Protein AF-0000000068149409 (afdb_homodimer)

Solvent-accessible surface area (backbone atoms only — not comparable to full-atom values): 29818 Å² total; per-residue (Å²): 82,78,68,27,85,55,36,64,63,43,60,71,46,41,83,79,43,53,76,70,39,38,43,47,47,48,40,44,41,72,33,15,47,52,42,30,71,47,55,68,60,58,48,19,58,74,47,70,47,57,53,65,48,49,34,51,44,24,42,73,74,72,35,97,30,41,66,61,55,26,50,49,20,30,48,42,32,48,43,63,63,22,48,57,25,50,29,34,53,55,32,23,53,49,35,69,73,64,29,64,61,49,52,46,29,51,40,29,42,50,49,13,50,51,24,34,55,48,41,37,68,74,47,34,52,35,48,50,52,44,26,53,54,58,58,70,28,68,33,35,37,27,30,28,58,78,89,24,26,44,30,26,47,52,27,40,52,50,33,54,44,41,31,95,37,50,44,78,42,69,43,74,94,83,45,18,64,58,67,61,76,74,53,35,66,58,23,31,35,41,35,33,50,43,86,82,38,47,33,67,58,52,52,53,52,50,50,36,44,76,59,51,18,46,31,37,29,43,29,57,39,86,79,35,78,59,45,76,67,32,80,36,59,39,74,32,69,36,84,48,80,48,48,54,66,43,50,42,40,48,34,42,49,24,53,43,39,33,46,53,34,53,37,66,43,56,67,63,22,37,51,31,17,42,51,45,47,50,50,38,57,75,64,54,42,44,60,68,78,75,67,79,69,76,72,127,82,78,69,28,85,55,36,65,64,43,60,71,46,40,84,80,44,54,74,72,39,40,43,46,47,48,40,44,42,71,34,16,46,51,42,31,70,46,54,67,61,57,47,17,58,74,46,71,48,57,54,66,49,48,33,50,44,23,41,74,74,72,34,97,32,43,65,59,53,27,50,49,22,31,48,42,33,49,44,63,61,21,48,59,25,49,29,35,52,54,33,22,54,48,36,70,71,63,28,64,60,50,52,45,30,52,40,30,42,50,50,12,50,52,25,34,55,49,41,37,67,73,47,33,52,34,47,50,52,44,28,53,54,59,58,70,28,70,33,35,37,25,29,26,59,78,87,24,25,44,30,25,46,52,26,40,52,51,34,55,46,40,33,94,36,50,45,76,43,70,42,74,93,83,45,17,62,57,66,59,76,74,55,36,67,58,22,29,35,41,37,34,48,44,86,80,38,47,34,68,56,52,54,52,50,49,51,36,43,75,60,49,18,46,32,37,28,42,26,58,39,85,79,34,78,59,46,75,67,31,79,36,58,38,73,32,69,34,84,48,81,48,47,54,67,43,50,42,41,47,34,41,49,23,54,43,39,34,45,54,35,53,35,66,45,56,67,63,22,37,51,32,17,42,51,44,48,49,48,39,58,76,63,53,42,43,60,69,78,75,66,79,69,74,72,127

Sequence (592 aa):
MDKGPLSDAIITAFDGLSSQLRTAARYIVDHPRDVALLSMREQARQAGVQPATMTRLAKQLGFDGYDAIRERYAEALREGDAGFAGKAGEQARSQKLRGDHALAADMLRTIGTQISRLAEPAALDRIVAAATRLARARRVYCLGLRSSHAVAWQFHYILSLVGEKSVMLDGIGGTGADAVGRATSADVLLVASVLPYTRATIEIAEYARDNGVPVVAVTDSEVAPLAQIAEAIIVVPTESPSFLHAMAPAFAVAEVLGALIAGRGGEATLAALERFDGQLAALNTHLQSRNSKRAPMDKGPLSDAIITAFDGLSSQLRTAARYIVDHPRDVALLSMREQARQAGVQPATMTRLAKQLGFDGYDAIRERYAEALREGDAGFAGKAGEQARSQKLRGDHALAADMLRTIGTQISRLAEPAALDRIVAAATRLARARRVYCLGLRSSHAVAWQFHYILSLVGEKSVMLDGIGGTGADAVGRATSADVLLVASVLPYTRATIEIAEYARDNGVPVVAVTDSEVAPLAQIAEAIIVVPTESPSFLHAMAPAFAVAEVLGALIAGRGGEATLAALERFDGQLAALNTHLQSRNSKRAP

Foldseek 3Di:
DQAFPCLVLLVVCLVVDDPQLNLLSCLCGGCLVCLQPPDLCVSCVVSVHHSVSLQVNCVVSPHNGSVVSNPRSVVVCCLLVVPLPRQQVVLVVVCVVVHPVVQVVQQVVVLVVQLVCCPDPVNVVLLLVLLVVQLQAQAEEFEDDDVCQLLSVLLQVLVVLQDDHYHYQDDPPPCSLVVLVVDALSYAYEAEAEPVGDPVRLVSLVVSLVRNHAYEYEYADCPPSSVVRHPGYRHGHFDGSHSGTRCVSSNVSSVVSSVSSLVVPPPSSVVSNVVSVVVCVVVVVDDDPPPPPDPD/DQAFPCLVLLVVCLVVDDPQLNLLSCLCGGCLVCLQPPDLCVSCVVSVHHSVSLQVNCVVSPHNGSVVSNPRSVVVCCLLVVPLPRQQVVLVVVCVVPHPVVQVVQQVVVLVVQLVCCPDPVNVVLLVVLLVVQLQAQAEEFEDDDVCQLLSVLLQVLVVLQDDHYHYQDDPPPCSLVVLVVDALSYAYEAEAEPVGDPVRLVSLVVSLVRNHAYEYEYADCPPSSVVRHPGYRHGHFDGSHSGTRCVSSNVSSVVSSVSSLVVPPPSSVVSNVVSVVVCVVVVVDDDPPPPPDPD

pLDDT: mean 87.31, std 12.85, range [29.91, 98.75]

Nearest PDB structures (foldseek):
  3sho-assembly1_B  TM=8.940E-01  e=4.662E-11  Sphaerobacter thermophilus DSM 20745
  4ivn-assembly1_A  TM=5.707E-01  e=9.730E-14  Vibrio vulnificus YJ016
  7en7-assembly1_A  TM=8.137E-01  e=3.057E-08  Escherichia coli K-12
  7en6-assembly1_D  TM=7.842E-01  e=4.398E-06  Escherichia coli
  2a3n-assembly1_A-2  TM=6.779E-01  e=4.877E-05  Salmonella enterica subsp. enterica serovar Typhimurium str. LT2

InterPro domains:
  IPR000281 Helix-turn-helix protein RpiR [PF01418] (16-76)
  IPR000281 Helix-turn-helix protein RpiR [PS51071] (4-80)
  IPR001347 SIS domain [PF01380] (134-254)
  IPR001347 SIS domain [PS51464] (130-267)
  IPR009057 Homedomain-like superfamily [SSF46689] (7-79)
  IPR035472 RpiR-like, SIS domain [cd05013] (140-257)
  IPR036388 Winged helix-like DNA-binding domain superfamily [G3DSA:1.10.10.10] (6-78)
  IPR046348 SIS domain superfamily [SSF53697] (102-262)
  IPR047640 HTH-type transcriptional regulator RpiR-like [PTHR30514] (8-282)

Organism: Rhizobium meliloti (strain 1021) (NCBI:txid266834)

Radius of gyration: 26.06 Å; Cα contacts (8 Å, |Δi|>4): 1044; chains: 2; bounding box: 51×91×65 Å

Structure (mmCIF, N/CA/C/O backbone):
data_AF-0000000068149409-model_v1
#
loop_
_entity.id
_entity.type
_entity.pdbx_description
1 polymer 'Transcriptional regulator protein'
#
loop_
_atom_site.group_PDB
_atom_site.id
_atom_site.type_symbol
_atom_site.label_atom_id
_atom_site.label_alt_id
_atom_site.label_comp_id
_atom_site.label_asym_id
_atom_site.label_entity_id
_atom_site.label_seq_id
_atom_site.pdbx_PDB_ins_code
_atom_site.Cartn_x
_atom_site.Cartn_y
_atom_site.Cartn_z
_atom_site.occupancy
_atom_site.B_iso_or_equiv
_atom_site.auth_seq_id
_atom_site.auth_comp_id
_atom_site.auth_asym_id
_atom_site.auth_atom_id
_atom_site.pdbx_PDB_model_num
ATOM 1 N N . MET A 1 1 ? -1.267 -25.562 -9.094 1 46.47 1 MET A N 1
ATOM 2 C CA . MET A 1 1 ? -0.83 -25.297 -7.723 1 46.47 1 MET A CA 1
ATOM 3 C C . MET A 1 1 ? 0.681 -25.469 -7.594 1 46.47 1 MET A C 1
ATOM 5 O O . MET A 1 1 ? 1.215 -26.547 -7.836 1 46.47 1 MET A O 1
ATOM 9 N N . ASP A 1 2 ? 1.452 -24.438 -7.57 1 53.53 2 ASP A N 1
ATOM 10 C CA . ASP A 1 2 ? 2.906 -24.562 -7.613 1 53.53 2 ASP A CA 1
ATOM 11 C C . ASP A 1 2 ? 3.473 -24.859 -6.227 1 53.53 2 ASP A C 1
ATOM 13 O O . ASP A 1 2 ? 4.461 -25.578 -6.094 1 53.53 2 ASP A O 1
ATOM 17 N N . LYS A 1 3 ? 2.992 -24.281 -5.152 1 59.66 3 LYS A N 1
ATOM 18 C CA . LYS A 1 3 ? 3.41 -24.609 -3.795 1 59.66 3 LYS A CA 1
ATOM 19 C C . LYS A 1 3 ? 2.234 -25.125 -2.969 1 59.66 3 LYS A C 1
ATOM 21 O O . LYS A 1 3 ? 1.185 -24.484 -2.906 1 59.66 3 LYS A O 1
ATOM 26 N N . GLY A 1 4 ? 2.492 -26.281 -2.539 1 67.31 4 GLY A N 1
ATOM 27 C CA . GLY A 1 4 ? 1.445 -26.906 -1.753 1 67.31 4 GLY A CA 1
ATOM 28 C C . GLY A 1 4 ? 1.237 -26.25 -0.4 1 67.31 4 GLY A C 1
ATOM 29 O O . GLY A 1 4 ? 2.121 -25.562 0.1 1 67.31 4 GLY A O 1
ATOM 30 N N . PRO A 1 5 ? 0.101 -26.312 0.147 1 73.5 5 PRO A N 1
ATOM 31 C CA . PRO A 1 5 ? -0.272 -25.703 1.426 1 73.5 5 PRO A CA 1
ATOM 32 C C . PRO A 1 5 ? 0.667 -26.094 2.562 1 73.5 5 PRO A C 1
ATOM 34 O O . PRO A 1 5 ? 0.776 -25.375 3.557 1 73.5 5 PRO A O 1
ATOM 37 N N . LEU A 1 6 ? 1.421 -27.203 2.436 1 80.31 6 LEU A N 1
ATOM 38 C CA . LEU A 1 6 ? 2.238 -27.688 3.543 1 80.31 6 LEU A CA 1
ATOM 39 C C . LEU A 1 6 ? 3.723 -27.516 3.242 1 80.31 6 LEU A C 1
ATOM 41 O O . LEU A 1 6 ? 4.574 -28.016 3.973 1 80.31 6 LEU A O 1
ATOM 45 N N . SER A 1 7 ? 4.012 -26.766 2.211 1 77.5 7 SER A N 1
ATOM 46 C CA . SER A 1 7 ? 5.395 -26.641 1.768 1 77.5 7 SER A CA 1
ATOM 47 C C . SER A 1 7 ? 6.281 -26.062 2.861 1 77.5 7 SER A C 1
ATOM 49 O O . SER A 1 7 ? 7.348 -26.609 3.162 1 77.5 7 SER A O 1
ATOM 51 N N . ASP A 1 8 ? 5.875 -25.078 3.57 1 68.44 8 ASP A N 1
ATOM 52 C CA . ASP A 1 8 ? 6.684 -24.422 4.594 1 68.44 8 ASP A CA 1
ATOM 53 C C . ASP A 1 8 ? 6.852 -25.328 5.82 1 68.44 8 ASP A C 1
ATOM 55 O O . ASP A 1 8 ? 7.945 -25.406 6.383 1 68.44 8 ASP A O 1
ATOM 59 N N . ALA A 1 9 ? 5.801 -25.906 6.176 1 79.06 9 ALA A N 1
ATOM 60 C CA . ALA A 1 9 ? 5.863 -26.828 7.309 1 79.06 9 ALA A CA 1
ATOM 61 C C . ALA A 1 9 ? 6.828 -27.984 7.027 1 79.06 9 ALA A C 1
ATOM 63 O O . ALA A 1 9 ? 7.59 -28.391 7.91 1 79.06 9 ALA A O 1
ATOM 64 N N . ILE A 1 10 ? 6.859 -28.359 5.816 1 84.5 10 ILE A N 1
ATOM 65 C CA . ILE A 1 10 ? 7.707 -29.484 5.41 1 84.5 10 ILE A CA 1
ATOM 66 C C . ILE A 1 10 ? 9.164 -29.031 5.379 1 84.5 10 ILE A C 1
ATOM 68 O O . ILE A 1 10 ? 10.047 -29.75 5.855 1 84.5 10 ILE A O 1
ATOM 72 N N . ILE A 1 11 ? 9.422 -27.875 4.961 1 73.38 11 ILE A N 1
ATOM 73 C CA . ILE A 1 11 ? 10.781 -27.359 4.867 1 73.38 11 ILE A CA 1
ATOM 74 C C . ILE A 1 11 ? 11.359 -27.156 6.27 1 73.38 11 ILE A C 1
ATOM 76 O O . ILE A 1 11 ? 12.508 -27.5 6.527 1 73.38 11 ILE A O 1
ATOM 80 N N . THR A 1 12 ? 10.531 -26.672 7.117 1 75.06 12 THR A N 1
ATOM 81 C CA . THR A 1 12 ? 10.93 -26.453 8.5 1 75.06 12 THR A CA 1
ATOM 82 C C . THR A 1 12 ? 11.25 -27.781 9.188 1 75.06 12 THR A C 1
ATOM 84 O O . THR A 1 12 ? 12.211 -27.875 9.961 1 75.06 12 THR A O 1
ATOM 87 N N . ALA A 1 13 ? 10.516 -28.75 8.875 1 80.12 13 ALA A N 1
ATOM 88 C CA . ALA A 1 13 ? 10.656 -30.047 9.531 1 80.12 13 ALA A CA 1
ATOM 89 C C . ALA A 1 13 ? 11.68 -30.922 8.82 1 80.12 13 ALA A C 1
ATOM 91 O O . ALA A 1 13 ? 12.055 -31.984 9.32 1 80.12 13 ALA A O 1
ATOM 92 N N . PHE A 1 14 ? 12.195 -30.391 7.703 1 82.38 14 PHE A N 1
ATOM 93 C CA . PHE A 1 14 ? 12.875 -31.234 6.719 1 82.38 14 PHE A CA 1
ATOM 94 C C . PHE A 1 14 ? 14.133 -31.859 7.316 1 82.38 14 PHE A C 1
ATOM 96 O O . PHE A 1 14 ? 14.367 -33.062 7.156 1 82.38 14 PHE A O 1
ATOM 103 N N . ASP A 1 15 ? 14.867 -31.078 8.109 1 79.12 15 ASP A N 1
ATOM 104 C CA . ASP A 1 15 ? 16.156 -31.531 8.625 1 79.12 15 ASP A CA 1
ATOM 105 C C . ASP A 1 15 ? 15.969 -32.594 9.711 1 79.12 15 ASP A C 1
ATOM 107 O O . ASP A 1 15 ? 16.875 -33.375 9.969 1 79.12 15 ASP A O 1
ATOM 111 N N . GLY A 1 16 ? 14.852 -32.625 10.383 1 84.06 16 GLY A N 1
ATOM 112 C CA . GLY A 1 16 ? 14.578 -33.594 11.43 1 84.06 16 GLY A CA 1
ATOM 113 C C . GLY A 1 16 ? 13.992 -34.906 10.898 1 84.06 16 GLY A C 1
ATOM 114 O O . GLY A 1 16 ? 13.789 -35.844 11.656 1 84.06 16 GLY A O 1
ATOM 115 N N . LEU A 1 17 ? 13.836 -35 9.633 1 87.19 17 LEU A N 1
ATOM 116 C CA . LEU A 1 17 ? 13.188 -36.156 9.023 1 87.19 17 LEU A CA 1
ATOM 117 C C . LEU A 1 17 ? 14.219 -37.219 8.664 1 87.19 17 LEU A C 1
ATOM 119 O O . LEU A 1 17 ? 15.375 -36.906 8.367 1 87.19 17 LEU A O 1
ATOM 123 N N . SER A 1 18 ? 13.836 -38.531 8.836 1 91.19 18 SER A N 1
ATOM 124 C CA . SER A 1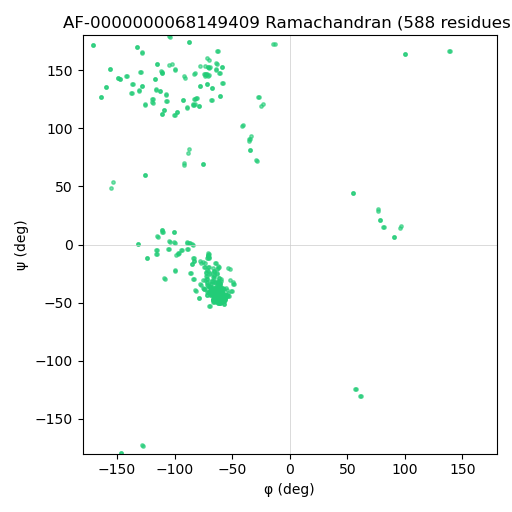 18 ? 14.656 -39.625 8.336 1 91.19 18 SER A CA 1
ATOM 125 C C . SER A 1 18 ? 14.789 -39.562 6.816 1 91.19 18 SER A C 1
ATOM 127 O O . SER A 1 18 ? 14.055 -38.844 6.148 1 91.19 18 SER A O 1
ATOM 129 N N . SER A 1 19 ? 15.75 -40.344 6.27 1 90.69 19 SER A N 1
ATOM 130 C CA . SER A 1 19 ? 16.047 -40.312 4.84 1 90.69 19 SER A CA 1
ATOM 131 C C . SER A 1 19 ? 14.789 -40.625 4.02 1 90.69 19 SER A C 1
ATOM 133 O O . SER A 1 19 ? 14.508 -39.969 3.027 1 90.69 19 SER A O 1
ATOM 135 N N . GLN A 1 20 ? 14.062 -41.625 4.461 1 91.5 20 GLN A N 1
ATOM 136 C CA . GLN A 1 20 ? 12.859 -42.031 3.748 1 91.5 20 GLN A CA 1
ATOM 137 C C . GLN A 1 20 ? 11.781 -40.969 3.818 1 91.5 20 GLN A C 1
ATOM 139 O O . GLN A 1 20 ? 11.086 -40.688 2.832 1 91.5 20 GLN A O 1
ATOM 144 N N . LEU A 1 21 ? 11.672 -40.312 4.953 1 93.94 21 LEU A N 1
ATOM 145 C CA . LEU A 1 21 ? 10.68 -39.25 5.129 1 93.94 21 LEU A CA 1
ATOM 146 C C . LEU A 1 21 ? 11.062 -38 4.34 1 93.94 21 LEU A C 1
ATOM 148 O O . LEU A 1 21 ? 10.195 -37.312 3.826 1 93.94 21 LEU A O 1
ATOM 152 N N . ARG A 1 22 ? 12.32 -37.719 4.188 1 89.94 22 ARG A N 1
ATOM 153 C CA . ARG A 1 22 ? 12.789 -36.625 3.367 1 89.94 22 ARG A CA 1
ATOM 154 C C . ARG A 1 22 ? 12.398 -36.812 1.905 1 89.94 22 ARG A C 1
ATOM 156 O O . ARG A 1 22 ? 12 -35.875 1.229 1 89.94 22 ARG A O 1
ATOM 163 N N . THR A 1 23 ? 12.555 -38.062 1.466 1 91.38 23 THR A N 1
ATOM 164 C CA . THR A 1 23 ? 12.18 -38.375 0.094 1 91.38 23 THR A CA 1
ATOM 165 C C . THR A 1 23 ? 10.695 -38.125 -0.131 1 91.38 23 THR A C 1
ATOM 167 O O . THR A 1 23 ? 10.312 -37.5 -1.125 1 91.38 23 THR A O 1
ATOM 170 N N . ALA A 1 24 ? 9.859 -38.5 0.775 1 93.31 24 ALA A N 1
ATOM 171 C CA . ALA A 1 24 ? 8.422 -38.281 0.717 1 93.31 24 ALA A CA 1
ATOM 172 C C . ALA A 1 24 ? 8.109 -36.781 0.782 1 93.31 24 ALA A C 1
ATOM 174 O O . ALA A 1 24 ? 7.281 -36.281 0.019 1 93.31 24 ALA A O 1
ATOM 175 N N . ALA A 1 25 ? 8.727 -36.062 1.657 1 90.5 25 ALA A N 1
ATOM 176 C CA . ALA A 1 25 ? 8.547 -34.625 1.838 1 90.5 25 ALA A CA 1
ATOM 177 C C . ALA A 1 25 ? 8.898 -33.875 0.564 1 90.5 25 ALA A C 1
ATOM 179 O O . ALA A 1 25 ? 8.172 -32.969 0.158 1 90.5 25 ALA A O 1
ATOM 180 N N . ARG A 1 26 ? 9.953 -34.25 -0.026 1 83.81 26 ARG A N 1
ATOM 181 C CA . ARG A 1 26 ? 10.367 -33.625 -1.273 1 83.81 26 ARG A CA 1
ATOM 182 C C . ARG A 1 26 ? 9.305 -33.812 -2.355 1 83.81 26 ARG A C 1
ATOM 184 O O . ARG A 1 26 ? 9.016 -32.875 -3.104 1 83.81 26 ARG A O 1
ATOM 191 N N . TYR A 1 27 ? 8.781 -35.031 -2.467 1 88.69 27 TYR A N 1
ATOM 192 C CA . TYR A 1 27 ? 7.727 -35.281 -3.439 1 88.69 27 TYR A CA 1
ATOM 193 C C . TYR A 1 27 ? 6.555 -34.344 -3.232 1 88.69 27 TYR A C 1
ATOM 195 O O . TYR A 1 27 ? 6.043 -33.75 -4.191 1 88.69 27 TYR A O 1
ATOM 203 N N . ILE A 1 28 ? 6.148 -34.156 -1.961 1 89.06 28 ILE A N 1
ATOM 204 C CA . ILE A 1 28 ? 4.992 -33.312 -1.641 1 89.06 28 ILE A CA 1
ATOM 205 C C . ILE A 1 28 ? 5.277 -31.875 -2.025 1 89.06 28 ILE A C 1
ATOM 207 O O . ILE A 1 28 ? 4.418 -31.203 -2.596 1 89.06 28 ILE A O 1
ATOM 211 N N . VAL A 1 29 ? 6.453 -31.438 -1.741 1 80.38 29 VAL A N 1
ATOM 212 C CA . VAL A 1 29 ? 6.84 -30.062 -2.021 1 80.38 29 VAL A CA 1
ATOM 213 C C . VAL A 1 29 ? 6.965 -29.859 -3.529 1 80.38 29 VAL A C 1
ATOM 215 O O . VAL A 1 29 ? 6.543 -28.828 -4.059 1 80.38 29 VAL A O 1
ATOM 218 N N . ASP A 1 30 ? 7.453 -30.906 -4.191 1 75.69 30 ASP A N 1
ATOM 219 C CA . ASP A 1 30 ? 7.77 -30.781 -5.609 1 75.69 30 ASP A CA 1
ATOM 220 C C . ASP A 1 30 ? 6.527 -30.984 -6.473 1 75.69 30 ASP A C 1
ATOM 222 O O . ASP A 1 30 ? 6.461 -30.5 -7.602 1 75.69 30 ASP A O 1
ATOM 226 N N . HIS A 1 31 ? 5.648 -31.734 -6.008 1 79.56 31 HIS A N 1
ATOM 227 C CA . HIS A 1 31 ? 4.508 -32.125 -6.836 1 79.56 31 HIS A CA 1
ATOM 228 C C . HIS A 1 31 ? 3.189 -31.797 -6.137 1 79.56 31 HIS A C 1
ATOM 230 O O . HIS A 1 31 ? 2.359 -32.688 -5.941 1 79.56 31 HIS A O 1
ATOM 236 N N . PRO A 1 32 ? 2.955 -30.516 -5.82 1 80.31 32 PRO A N 1
ATOM 237 C CA . PRO A 1 32 ? 1.75 -30.188 -5.055 1 80.31 32 PRO A CA 1
ATOM 238 C C . PRO A 1 32 ? 0.464 -30.562 -5.793 1 80.31 32 PRO A C 1
ATOM 240 O O . PRO A 1 32 ? -0.516 -30.969 -5.164 1 80.31 32 PRO A O 1
ATOM 243 N N . ARG A 1 33 ? 0.438 -30.438 -7.035 1 76.44 33 ARG A N 1
ATOM 244 C CA . ARG A 1 33 ? -0.754 -30.797 -7.801 1 76.44 33 ARG A CA 1
ATOM 245 C C . ARG A 1 33 ? -1.03 -32.281 -7.715 1 76.44 33 ARG A C 1
ATOM 247 O O . ARG A 1 33 ? -2.178 -32.719 -7.535 1 76.44 33 ARG A O 1
ATOM 254 N N . ASP A 1 34 ? 0.021 -33.094 -7.84 1 80.5 34 ASP A N 1
ATOM 255 C CA . ASP A 1 34 ? -0.133 -34.531 -7.754 1 80.5 34 ASP A CA 1
ATOM 256 C C . ASP A 1 34 ? -0.628 -34.969 -6.375 1 80.5 34 ASP A C 1
ATOM 258 O O . ASP A 1 34 ? -1.425 -35.906 -6.25 1 80.5 34 ASP A O 1
ATOM 262 N N . VAL A 1 35 ? -0.14 -34.219 -5.34 1 88.88 35 VAL A N 1
ATOM 263 C CA . VAL A 1 35 ? -0.577 -34.5 -3.979 1 88.88 35 VAL A CA 1
ATOM 264 C C . VAL A 1 35 ? -2.092 -34.344 -3.877 1 88.88 35 VAL A C 1
ATOM 266 O O . VAL A 1 35 ? -2.76 -35.125 -3.199 1 88.88 35 VAL A O 1
ATOM 269 N N . ALA A 1 36 ? -2.543 -33.344 -4.609 1 82.44 36 ALA A N 1
ATOM 270 C CA . ALA A 1 36 ? -3.971 -33.062 -4.602 1 82.44 36 ALA A CA 1
ATOM 271 C C . ALA A 1 36 ? -4.758 -34.094 -5.402 1 82.44 36 ALA A C 1
ATOM 273 O O . ALA A 1 36 ? -5.922 -34.344 -5.102 1 82.44 36 ALA A O 1
ATOM 274 N N . LEU A 1 37 ? -4.168 -34.656 -6.426 1 83.25 37 LEU A N 1
ATOM 275 C CA . LEU A 1 37 ? -4.941 -35.344 -7.453 1 83.25 37 LEU A CA 1
ATOM 276 C C . LEU A 1 37 ? -4.75 -36.844 -7.363 1 83.25 37 LEU A C 1
ATOM 278 O O . LEU A 1 37 ? -5.633 -37.625 -7.746 1 83.25 37 LEU A O 1
ATOM 282 N N . LEU A 1 38 ? -3.635 -37.344 -6.906 1 85.06 38 LEU A N 1
ATOM 283 C CA . LEU A 1 38 ? -3.295 -38.75 -6.949 1 85.06 38 LEU A CA 1
ATOM 284 C C . LEU A 1 38 ? -3.562 -39.406 -5.605 1 85.06 38 LEU A C 1
ATOM 286 O O . LEU A 1 38 ? -3.58 -38.75 -4.57 1 85.06 38 LEU A O 1
ATOM 290 N N . SER A 1 39 ? -3.883 -40.688 -5.629 1 88.44 39 SER A N 1
ATOM 291 C CA . SER A 1 39 ? -4.027 -41.5 -4.406 1 88.44 39 SER A CA 1
ATOM 292 C C . SER A 1 39 ? -2.707 -41.594 -3.652 1 88.44 39 SER A C 1
ATOM 294 O O . SER A 1 39 ? -1.638 -41.406 -4.234 1 88.44 39 SER A O 1
ATOM 296 N N . MET A 1 40 ? -2.797 -41.844 -2.297 1 92.44 40 MET A N 1
ATOM 297 C CA . MET A 1 40 ? -1.599 -42 -1.479 1 92.44 40 MET A CA 1
ATOM 298 C C . MET A 1 40 ? -0.691 -43.094 -2.049 1 92.44 40 MET A C 1
ATOM 300 O O . MET A 1 40 ? 0.528 -42.906 -2.104 1 92.44 40 MET A O 1
ATOM 304 N N . ARG A 1 41 ? -1.267 -44.188 -2.572 1 91 41 ARG A N 1
ATOM 305 C CA . ARG A 1 41 ? -0.504 -45.312 -3.111 1 91 41 ARG A CA 1
ATOM 306 C C . ARG A 1 41 ? 0.275 -44.875 -4.355 1 91 41 ARG A C 1
ATOM 308 O O . ARG A 1 41 ? 1.453 -45.219 -4.496 1 91 41 ARG A O 1
ATOM 315 N N . GLU A 1 42 ? -0.409 -44.188 -5.18 1 91.75 42 GLU A N 1
ATOM 316 C CA . GLU A 1 42 ? 0.232 -43.75 -6.41 1 91.75 42 GLU A CA 1
ATOM 317 C C . GLU A 1 42 ? 1.329 -42.719 -6.109 1 91.75 42 GLU A C 1
ATOM 319 O O . GLU A 1 42 ? 2.395 -42.75 -6.73 1 91.75 42 GLU A O 1
ATOM 324 N N . GLN A 1 43 ? 1.102 -41.844 -5.148 1 94.06 43 GLN A N 1
ATOM 325 C CA . GLN A 1 43 ? 2.109 -40.875 -4.746 1 94.06 43 GLN A CA 1
ATOM 326 C C . GLN A 1 43 ? 3.336 -41.562 -4.152 1 94.06 43 GLN A C 1
ATOM 328 O O . GLN A 1 43 ? 4.469 -41.188 -4.477 1 94.06 43 GLN A O 1
ATOM 333 N N . ALA A 1 44 ? 3.131 -42.5 -3.342 1 94.38 44 ALA A N 1
ATOM 334 C CA . ALA A 1 44 ? 4.215 -43.281 -2.742 1 94.38 44 ALA A CA 1
ATOM 335 C C . ALA A 1 44 ? 5.062 -43.969 -3.816 1 94.38 44 ALA A C 1
ATOM 337 O O . ALA A 1 44 ? 6.293 -43.938 -3.754 1 94.38 44 ALA A O 1
ATOM 338 N N . ARG A 1 45 ? 4.371 -44.531 -4.797 1 92.56 45 ARG A N 1
ATOM 339 C CA . ARG A 1 45 ? 5.043 -45.188 -5.91 1 92.56 45 ARG A CA 1
ATOM 340 C C . ARG A 1 45 ? 5.926 -44.188 -6.672 1 92.56 45 ARG A C 1
ATOM 342 O O . ARG A 1 45 ? 7.09 -44.5 -6.957 1 92.56 45 ARG A O 1
ATOM 349 N N . GLN A 1 46 ? 5.445 -43.031 -6.922 1 90.31 46 GLN A N 1
ATOM 350 C CA . GLN A 1 46 ? 6.176 -42 -7.668 1 90.31 46 GLN A CA 1
ATOM 351 C C . GLN A 1 46 ? 7.348 -41.469 -6.855 1 90.31 46 GLN A C 1
ATOM 353 O O . GLN A 1 46 ? 8.391 -41.125 -7.414 1 90.31 46 GLN A O 1
ATOM 358 N N . ALA A 1 47 ? 7.156 -41.375 -5.609 1 91.69 47 ALA A N 1
ATOM 359 C CA . ALA A 1 47 ? 8.18 -40.844 -4.719 1 91.69 47 ALA A CA 1
ATOM 360 C C . ALA A 1 47 ? 9.258 -41.875 -4.434 1 91.69 47 ALA A C 1
ATOM 362 O O . ALA A 1 47 ? 10.336 -41.562 -3.941 1 91.69 47 ALA A O 1
ATOM 363 N N . GLY A 1 48 ? 8.961 -43.125 -4.762 1 91.69 48 GLY A N 1
ATOM 364 C CA . GLY A 1 48 ? 9.898 -44.188 -4.504 1 91.69 48 GLY A CA 1
ATOM 365 C C . GLY A 1 48 ? 9.945 -44.625 -3.049 1 91.69 48 GLY A C 1
ATOM 366 O O . GLY A 1 48 ? 11 -44.969 -2.533 1 91.69 48 GLY A O 1
ATOM 367 N N . VAL A 1 49 ? 8.852 -44.5 -2.316 1 95.56 49 VAL A N 1
ATOM 368 C CA . VAL A 1 49 ? 8.781 -44.906 -0.919 1 95.56 49 VAL A CA 1
ATOM 369 C C . VAL A 1 49 ? 7.578 -45.812 -0.706 1 95.56 49 VAL A C 1
ATOM 371 O O . VAL A 1 49 ? 6.727 -45.938 -1.589 1 95.56 49 VAL A O 1
ATOM 374 N N . GLN A 1 50 ? 7.547 -46.5 0.455 1 94.12 50 GLN A N 1
ATOM 375 C CA . GLN A 1 50 ? 6.387 -47.312 0.826 1 94.12 50 GLN A CA 1
ATOM 376 C C . GLN A 1 50 ? 5.227 -46.406 1.275 1 94.12 50 GLN A C 1
ATOM 378 O O . GLN A 1 50 ? 5.441 -45.344 1.866 1 94.12 50 GLN A O 1
ATOM 383 N N . PRO A 1 51 ? 3.914 -46.844 0.976 1 94.81 51 PRO A N 1
ATOM 384 C CA . PRO A 1 51 ? 2.748 -46.062 1.429 1 94.81 51 PRO A CA 1
ATOM 385 C C . PRO A 1 51 ? 2.801 -45.75 2.92 1 94.81 51 PRO A C 1
ATOM 387 O O . PRO A 1 51 ? 2.4 -44.656 3.328 1 94.81 51 PRO A O 1
ATOM 390 N N . ALA A 1 52 ? 3.391 -46.594 3.725 1 95 52 ALA A N 1
ATOM 391 C CA . ALA A 1 52 ? 3.508 -46.375 5.164 1 95 52 ALA A CA 1
ATOM 392 C C . ALA A 1 52 ? 4.391 -45.156 5.457 1 95 52 ALA A C 1
ATOM 394 O O . ALA A 1 52 ? 4.172 -44.469 6.445 1 95 52 ALA A O 1
ATOM 395 N N . THR A 1 53 ? 5.32 -44.906 4.676 1 95.12 53 THR A N 1
ATOM 396 C CA . THR A 1 53 ? 6.199 -43.75 4.816 1 95.12 53 THR A CA 1
ATOM 397 C C . THR A 1 53 ? 5.414 -42.469 4.664 1 95.12 53 THR A C 1
ATOM 399 O O . THR A 1 53 ? 5.645 -41.5 5.402 1 95.12 53 THR A O 1
ATOM 402 N N . MET A 1 54 ? 4.477 -42.438 3.684 1 95.69 54 MET A N 1
ATOM 403 C CA . MET A 1 54 ? 3.623 -41.281 3.504 1 95.69 54 MET A CA 1
ATOM 404 C C . MET A 1 54 ? 2.777 -41.031 4.746 1 95.69 54 MET A C 1
ATOM 406 O O . MET A 1 54 ? 2.645 -39.875 5.191 1 95.69 54 MET A O 1
ATOM 410 N N . THR A 1 55 ? 2.254 -42.062 5.305 1 94.81 55 THR A N 1
ATOM 411 C CA . THR A 1 55 ? 1.42 -41.938 6.496 1 94.81 55 THR A CA 1
ATOM 412 C C . THR A 1 55 ? 2.242 -41.5 7.695 1 94.81 55 THR A C 1
ATOM 414 O O . THR A 1 55 ? 1.787 -40.656 8.477 1 94.81 55 THR A O 1
ATOM 417 N N . ARG A 1 56 ? 3.406 -41.969 7.867 1 94.5 56 ARG A N 1
ATOM 418 C CA . ARG A 1 56 ? 4.297 -41.562 8.953 1 94.5 56 ARG A CA 1
ATOM 419 C C . ARG A 1 56 ? 4.668 -40.094 8.82 1 94.5 56 ARG A C 1
ATOM 421 O O . ARG A 1 56 ? 4.734 -39.375 9.828 1 94.5 56 ARG A O 1
ATOM 428 N N . LEU A 1 57 ? 4.977 -39.688 7.562 1 94.62 57 LEU A N 1
ATOM 429 C CA . LEU A 1 57 ? 5.258 -38.25 7.336 1 94.62 57 LEU A CA 1
ATOM 430 C C . LEU A 1 57 ? 4.074 -37.406 7.754 1 94.62 57 LEU A C 1
ATOM 432 O O . LEU A 1 57 ? 4.254 -36.375 8.414 1 94.62 57 LEU A O 1
ATOM 436 N N . ALA A 1 58 ? 2.867 -37.812 7.383 1 94.88 58 ALA A N 1
ATOM 437 C CA . ALA A 1 58 ? 1.661 -37.062 7.762 1 94.88 58 ALA A CA 1
ATOM 438 C C . ALA A 1 58 ? 1.551 -36.938 9.281 1 94.88 58 ALA A C 1
ATOM 440 O O . ALA A 1 58 ? 1.271 -35.875 9.797 1 94.88 58 ALA A O 1
ATOM 441 N N . LYS A 1 59 ? 1.842 -38 9.984 1 92.5 59 LYS A N 1
ATOM 442 C CA . LYS A 1 59 ? 1.782 -38 11.445 1 92.5 59 LYS A CA 1
ATOM 443 C C . LYS A 1 59 ? 2.848 -37.062 12.039 1 92.5 59 LYS A C 1
ATOM 445 O O . LYS A 1 59 ? 2.578 -36.312 12.977 1 92.5 59 LYS A O 1
ATOM 450 N N . GLN A 1 60 ? 3.965 -37.094 11.477 1 92 60 GLN A N 1
ATOM 451 C CA . GLN A 1 60 ? 5.043 -36.219 11.938 1 92 60 GLN A CA 1
ATOM 452 C C . GLN A 1 60 ? 4.699 -34.75 11.719 1 92 60 GLN A C 1
ATOM 454 O O . GLN A 1 60 ? 5.145 -33.875 12.469 1 92 60 GLN A O 1
ATOM 459 N N . LEU A 1 61 ? 3.975 -34.531 10.695 1 89.88 61 LEU A N 1
ATOM 460 C CA . LEU A 1 61 ? 3.562 -33.156 10.391 1 89.88 61 LEU A CA 1
ATOM 461 C C . LEU A 1 61 ? 2.312 -32.781 11.172 1 89.88 61 LEU A C 1
ATOM 463 O O . LEU A 1 61 ? 1.769 -31.688 10.992 1 89.88 61 LEU A O 1
ATOM 467 N N . GLY A 1 62 ? 1.819 -33.719 11.992 1 89.19 62 GLY A N 1
ATOM 468 C CA . GLY A 1 62 ? 0.733 -33.406 12.914 1 89.19 62 GLY A CA 1
ATOM 469 C C . GLY A 1 62 ? -0.633 -33.781 12.367 1 89.19 62 GLY A C 1
ATOM 470 O O . GLY A 1 62 ? -1.654 -33.281 12.852 1 89.19 62 GLY A O 1
ATOM 471 N N . PHE A 1 63 ? -0.618 -34.562 11.328 1 92.56 63 PHE A N 1
ATOM 472 C CA . PHE A 1 63 ? -1.89 -34.969 10.734 1 92.56 63 PHE A CA 1
ATOM 473 C C . PHE A 1 63 ? -2.256 -36.406 11.133 1 92.56 63 PHE A C 1
ATOM 475 O O . PHE A 1 63 ? -1.378 -37.219 11.445 1 92.56 63 PHE A O 1
ATOM 482 N N . ASP A 1 64 ? -3.553 -36.719 11.109 1 87.25 64 ASP A N 1
ATOM 483 C CA . ASP A 1 64 ? -4.023 -38.031 11.484 1 87.25 64 ASP A CA 1
ATOM 484 C C . ASP A 1 64 ? -3.676 -39.062 10.414 1 87.25 64 ASP A C 1
ATOM 486 O O . ASP A 1 64 ? -3.592 -40.25 10.703 1 87.25 64 ASP A O 1
ATOM 490 N N . GLY A 1 65 ? -3.531 -38.75 9.242 1 90.5 65 GLY A N 1
ATOM 491 C CA . GLY A 1 65 ? -3.236 -39.562 8.086 1 90.5 65 GLY A CA 1
ATOM 492 C C . GLY A 1 65 ? -2.916 -38.781 6.836 1 90.5 65 GLY A C 1
ATOM 493 O O . GLY A 1 65 ? -3.043 -37.562 6.828 1 90.5 65 GLY A O 1
ATOM 494 N N . TYR A 1 66 ? -2.482 -39.5 5.832 1 93.5 66 TYR A N 1
ATOM 495 C CA . TYR A 1 66 ? -2.055 -38.844 4.605 1 93.5 66 TYR A CA 1
ATOM 496 C C . TYR A 1 66 ? -3.248 -38.281 3.852 1 93.5 66 TYR A C 1
ATOM 498 O O . TYR A 1 66 ? -3.111 -37.312 3.104 1 93.5 66 TYR A O 1
ATOM 506 N N . ASP A 1 67 ? -4.43 -38.812 4.094 1 90.12 67 ASP A N 1
ATOM 507 C CA . ASP A 1 67 ? -5.637 -38.312 3.453 1 90.12 67 ASP A CA 1
ATOM 508 C C . ASP A 1 67 ? -5.902 -36.844 3.85 1 90.12 67 ASP A C 1
ATOM 510 O O . ASP A 1 67 ? -6.391 -36.062 3.039 1 90.12 67 ASP A O 1
ATOM 514 N N . ALA A 1 68 ? -5.57 -36.531 4.992 1 90.19 68 ALA A N 1
ATOM 515 C CA . ALA A 1 68 ? -5.73 -35.156 5.457 1 90.19 68 ALA A CA 1
ATOM 516 C C . ALA A 1 68 ? -4.836 -34.188 4.672 1 90.19 68 ALA A C 1
ATOM 518 O O . ALA A 1 68 ? -5.234 -33.062 4.363 1 90.19 68 ALA A O 1
ATOM 519 N N . ILE A 1 69 ? -3.615 -34.625 4.387 1 89.06 69 ILE A N 1
ATOM 520 C CA . ILE A 1 69 ? -2.695 -33.844 3.578 1 89.06 69 ILE A CA 1
ATOM 521 C C . ILE A 1 69 ? -3.252 -33.688 2.164 1 89.06 69 ILE A C 1
ATOM 523 O O . ILE A 1 69 ? -3.316 -32.562 1.633 1 89.06 69 ILE A O 1
ATOM 527 N N . ARG A 1 70 ? -3.674 -34.781 1.571 1 87.75 70 ARG A N 1
ATOM 528 C CA . ARG A 1 70 ? -4.234 -34.75 0.225 1 87.75 70 ARG A CA 1
ATOM 529 C C . ARG A 1 70 ? -5.422 -33.781 0.155 1 87.75 70 ARG A C 1
ATOM 531 O O . ARG A 1 70 ? -5.543 -33 -0.79 1 87.75 70 ARG A O 1
ATOM 538 N N . GLU A 1 71 ? -6.281 -33.812 1.079 1 82.25 71 GLU A N 1
ATOM 539 C CA . GLU A 1 71 ? -7.461 -32.938 1.113 1 82.25 71 GLU A CA 1
ATOM 540 C C . GLU A 1 71 ? -7.066 -31.469 1.165 1 82.25 71 GLU A C 1
ATOM 542 O O . GLU A 1 71 ? -7.676 -30.641 0.49 1 82.25 71 GLU A O 1
ATOM 547 N N . ARG A 1 72 ? -6.098 -31.219 1.942 1 79.19 72 ARG A N 1
ATOM 548 C CA . ARG A 1 72 ? -5.605 -29.844 2.039 1 79.19 72 ARG A CA 1
ATOM 549 C C . ARG A 1 72 ? -5.047 -29.375 0.702 1 79.19 72 ARG A C 1
ATOM 551 O O . ARG A 1 72 ? -5.266 -28.219 0.305 1 79.19 72 ARG A O 1
ATOM 558 N N . TYR A 1 73 ? -4.305 -30.219 0.041 1 79.56 73 TYR A N 1
ATOM 559 C CA . TYR A 1 73 ? -3.748 -29.875 -1.261 1 79.56 73 TYR A CA 1
ATOM 560 C C . TYR A 1 73 ? -4.84 -29.797 -2.32 1 79.56 73 TYR A C 1
ATOM 562 O O . TYR A 1 73 ? -4.812 -28.906 -3.186 1 79.56 73 TYR A O 1
ATOM 570 N N . ALA A 1 74 ? -5.777 -30.688 -2.309 1 72.06 74 ALA A N 1
ATOM 571 C CA . ALA A 1 74 ? -6.91 -30.641 -3.232 1 72.06 74 ALA A CA 1
ATOM 572 C C . ALA A 1 74 ? -7.699 -29.359 -3.066 1 72.06 74 ALA A C 1
ATOM 574 O O . ALA A 1 74 ? -8.102 -28.734 -4.055 1 72.06 74 ALA A O 1
ATOM 575 N N . GLU A 1 75 ? -7.855 -29.016 -1.857 1 64.19 75 GLU A N 1
ATOM 576 C CA . GLU A 1 75 ? -8.547 -27.766 -1.571 1 64.19 75 GLU A CA 1
ATOM 577 C C . GLU A 1 75 ? -7.766 -26.578 -2.121 1 64.19 75 GLU A C 1
ATOM 579 O O . GLU A 1 75 ? -8.352 -25.656 -2.701 1 64.19 75 GLU A O 1
ATOM 584 N N . ALA A 1 76 ? -6.504 -26.625 -1.857 1 63.28 76 ALA A N 1
ATOM 585 C CA . ALA A 1 76 ? -5.641 -25.562 -2.373 1 63.28 76 ALA A CA 1
ATOM 586 C C . ALA A 1 76 ? -5.676 -25.531 -3.898 1 63.28 76 ALA A C 1
ATOM 588 O O . ALA A 1 76 ? -5.684 -24.453 -4.496 1 63.28 76 ALA A O 1
ATOM 589 N N . LEU A 1 77 ? -5.469 -26.719 -4.438 1 61.5 77 LEU A N 1
ATOM 590 C CA . LEU A 1 77 ? -5.535 -26.812 -5.891 1 61.5 77 LEU A CA 1
ATOM 591 C C . LEU A 1 77 ? -6.859 -26.266 -6.414 1 61.5 77 LEU A C 1
ATOM 593 O O . LEU A 1 77 ? -6.887 -25.562 -7.434 1 61.5 77 LEU A O 1
ATOM 597 N N . ARG A 1 78 ? -7.832 -26.672 -5.711 1 56.94 78 ARG A N 1
ATOM 598 C CA . ARG A 1 78 ? -9.148 -26.156 -6.082 1 56.94 78 ARG A CA 1
ATOM 599 C C . ARG A 1 78 ? -9.203 -24.641 -5.914 1 56.94 78 ARG A C 1
ATOM 601 O O . ARG A 1 78 ? -9.75 -23.938 -6.766 1 56.94 78 ARG A O 1
ATOM 608 N N . GLU A 1 79 ? -8.578 -24.25 -4.809 1 54.69 79 GLU A N 1
ATOM 609 C CA . GLU A 1 79 ? -8.531 -22.828 -4.543 1 54.69 79 GLU A CA 1
ATOM 610 C C . GLU A 1 79 ? -7.621 -22.109 -5.539 1 54.69 79 GLU A C 1
ATOM 612 O O . GLU A 1 79 ? -7.93 -21 -5.992 1 54.69 79 GLU A O 1
ATOM 617 N N . GLY A 1 80 ? -6.332 -22.719 -5.582 1 55.41 80 GLY A N 1
ATOM 618 C CA . GLY A 1 80 ? -5.41 -22.203 -6.586 1 55.41 80 GLY A CA 1
ATOM 619 C C . GLY A 1 80 ? -5.992 -22.219 -7.988 1 55.41 80 GLY A C 1
ATOM 620 O O . GLY A 1 80 ? -5.703 -21.328 -8.789 1 55.41 80 GLY A O 1
ATOM 621 N N . ASP A 1 81 ? -6.68 -23.422 -8.18 1 55.69 81 ASP A N 1
ATOM 622 C CA . ASP A 1 81 ? -7.344 -23.578 -9.469 1 55.69 81 ASP A CA 1
ATOM 623 C C . ASP A 1 81 ? -8.617 -22.75 -9.539 1 55.69 81 ASP A C 1
ATOM 625 O O . ASP A 1 81 ? -9.133 -22.484 -10.625 1 55.69 81 ASP A O 1
ATOM 629 N N . ALA A 1 82 ? -9 -22.344 -8.367 1 62.59 82 ALA A N 1
ATOM 630 C CA . ALA A 1 82 ? -10.25 -21.594 -8.438 1 62.59 82 ALA A CA 1
ATOM 631 C C . ALA A 1 82 ? -9.984 -20.109 -8.68 1 62.59 82 ALA A C 1
ATOM 633 O O . ALA A 1 82 ? -9.242 -19.484 -7.926 1 62.59 82 ALA A O 1
ATOM 634 N N . GLY A 1 83 ? -9.695 -19.75 -9.961 1 73.88 83 GLY A N 1
ATOM 635 C CA . GLY A 1 83 ? -9.609 -18.359 -10.359 1 73.88 83 GLY A CA 1
ATOM 636 C C . GLY A 1 83 ? -10.164 -17.406 -9.305 1 73.88 83 GLY A C 1
ATOM 637 O O . GLY A 1 83 ? -10.508 -17.828 -8.203 1 73.88 83 GLY A O 1
ATOM 638 N N . PHE A 1 84 ? -10.039 -16.234 -9.422 1 81.75 84 PHE A N 1
ATOM 639 C CA . PHE A 1 84 ? -10.57 -15.219 -8.516 1 81.75 84 PHE A CA 1
ATOM 640 C C . PHE A 1 84 ? -12.047 -15.484 -8.219 1 81.75 84 PHE A C 1
ATOM 642 O O . PHE A 1 84 ? -12.5 -15.297 -7.086 1 81.75 84 PHE A O 1
ATOM 649 N N . ALA A 1 85 ? -12.742 -15.992 -9.203 1 81.75 85 ALA A N 1
ATOM 650 C CA . ALA A 1 85 ? -14.172 -16.234 -9.055 1 81.75 85 ALA A CA 1
ATOM 651 C C . ALA A 1 85 ? -14.445 -17.312 -8.016 1 81.75 85 ALA A C 1
ATOM 653 O O . ALA A 1 85 ? -15.328 -17.172 -7.172 1 81.75 85 ALA A O 1
ATOM 654 N N . GLY A 1 86 ? -13.711 -18.422 -8.156 1 80.94 86 GLY A N 1
ATOM 655 C CA . GLY A 1 86 ? -13.875 -19.484 -7.176 1 80.94 86 GLY A CA 1
ATOM 656 C C . GLY A 1 86 ? -13.586 -19.031 -5.754 1 80.94 86 GLY A C 1
ATOM 657 O O . GLY A 1 86 ? -14.367 -19.312 -4.84 1 80.94 86 GLY A O 1
ATOM 658 N N . LYS A 1 87 ? -12.578 -18.359 -5.562 1 83.75 87 LYS A N 1
ATOM 659 C CA . LYS A 1 87 ? -12.195 -17.859 -4.246 1 83.75 87 LYS A CA 1
ATOM 660 C C . LYS A 1 87 ? -13.219 -16.844 -3.725 1 83.75 87 LYS A C 1
ATOM 662 O O . LYS A 1 87 ? -13.5 -16.812 -2.527 1 83.75 87 LYS A O 1
ATOM 667 N N . ALA A 1 88 ? -13.688 -16.031 -4.578 1 86.38 88 ALA A N 1
ATOM 668 C CA . ALA A 1 88 ? -14.68 -15.031 -4.191 1 86.38 88 ALA A CA 1
ATOM 669 C C . ALA A 1 88 ? -15.977 -15.695 -3.729 1 86.38 88 ALA A C 1
ATOM 671 O O . ALA A 1 88 ? -16.656 -15.195 -2.826 1 86.38 88 ALA A O 1
ATOM 672 N N . GLY A 1 89 ? -16.328 -16.781 -4.43 1 83.56 89 GLY A N 1
ATOM 673 C CA . GLY A 1 89 ? -17.484 -17.531 -3.99 1 83.56 89 GLY A CA 1
ATOM 674 C C . GLY A 1 89 ? -17.344 -18.062 -2.576 1 83.56 89 GLY A C 1
ATOM 675 O O . GLY A 1 89 ? -18.281 -17.953 -1.777 1 83.56 89 GLY A O 1
ATOM 676 N N . GLU A 1 90 ? -16.203 -18.641 -2.326 1 81.19 90 GLU A N 1
ATOM 677 C CA . GLU A 1 90 ? -15.938 -19.141 -0.983 1 81.19 90 GLU A CA 1
ATOM 678 C C . GLU A 1 90 ? -15.969 -18.016 0.046 1 81.19 90 GLU A C 1
ATOM 680 O O . GLU A 1 90 ? -16.531 -18.172 1.133 1 81.19 90 GLU A O 1
ATOM 685 N N . GLN A 1 91 ? -15.367 -16.906 -0.24 1 86.75 91 GLN A N 1
ATOM 686 C CA . GLN A 1 91 ? -15.375 -15.75 0.658 1 86.75 91 GLN A CA 1
ATOM 687 C C . GLN A 1 91 ? -16.797 -15.273 0.92 1 86.75 91 GLN A C 1
ATOM 689 O O . GLN A 1 91 ? -17.156 -14.953 2.057 1 86.75 91 GLN A O 1
ATOM 694 N N . ALA A 1 92 ? -17.578 -15.188 -0.092 1 87.12 92 ALA A N 1
ATOM 695 C CA . ALA A 1 92 ? -18.953 -14.711 0.039 1 87.12 92 ALA A CA 1
ATOM 696 C C . ALA A 1 92 ? -19.75 -15.578 1.011 1 87.12 92 ALA A C 1
ATOM 698 O O . ALA A 1 92 ? -20.5 -15.062 1.829 1 87.12 92 ALA A O 1
ATOM 699 N N . ARG A 1 93 ? -19.531 -16.844 0.862 1 81.31 93 ARG A N 1
ATOM 700 C CA . ARG A 1 93 ? -20.219 -17.766 1.758 1 81.31 93 ARG A CA 1
ATOM 701 C C . ARG A 1 93 ? -19.781 -17.562 3.203 1 81.31 93 ARG A C 1
ATOM 703 O O . ARG A 1 93 ? -20.609 -17.469 4.105 1 81.31 93 ARG A O 1
ATOM 710 N N . SER A 1 94 ? -18.547 -17.484 3.414 1 83.56 94 SER A N 1
ATOM 711 C CA . SER A 1 94 ? -18 -17.266 4.754 1 83.56 94 SER A CA 1
ATOM 712 C C . SER A 1 94 ? -18.453 -15.922 5.32 1 83.56 94 SER A C 1
ATOM 714 O O . SER A 1 94 ? -18.812 -15.828 6.496 1 83.56 94 SER A O 1
ATOM 716 N N . GLN A 1 95 ? -18.375 -14.938 4.52 1 88.81 95 GLN A N 1
ATOM 717 C CA . GLN A 1 95 ? -18.766 -13.586 4.918 1 88.81 95 GLN A CA 1
ATOM 718 C C . GLN A 1 95 ? -20.234 -13.523 5.293 1 88.81 95 GLN A C 1
ATOM 720 O O . GLN A 1 95 ? -20.609 -12.82 6.234 1 88.81 95 GLN A O 1
ATOM 725 N N . LYS A 1 96 ? -21.047 -14.188 4.547 1 86.94 96 LYS A N 1
ATOM 726 C CA . LYS A 1 96 ? -22.469 -14.258 4.875 1 86.94 96 LYS A CA 1
ATOM 727 C C . LYS A 1 96 ? -22.688 -14.938 6.223 1 86.94 96 LYS A C 1
ATOM 729 O O . LYS A 1 96 ? -23.547 -14.523 7 1 86.94 96 LYS A O 1
ATOM 734 N N . LEU A 1 97 ? -21.938 -15.891 6.484 1 83.75 97 LEU A N 1
ATOM 735 C CA . LEU A 1 97 ? -22.094 -16.688 7.695 1 83.75 97 LEU A CA 1
ATOM 736 C C . LEU A 1 97 ? -21.516 -15.961 8.898 1 83.75 97 LEU A C 1
ATOM 738 O O . LEU A 1 97 ? -22.141 -15.891 9.961 1 83.75 97 LEU A O 1
ATOM 742 N N . ARG A 1 98 ? -20.312 -15.406 8.766 1 88.56 98 ARG A N 1
ATOM 743 C CA . ARG A 1 98 ? -19.547 -14.898 9.898 1 88.56 98 ARG A CA 1
ATOM 744 C C . ARG A 1 98 ? -19.688 -13.383 10.023 1 88.56 98 ARG A C 1
ATOM 746 O O . ARG A 1 98 ? -19.391 -12.805 11.07 1 88.56 98 ARG A O 1
ATOM 753 N N . GLY A 1 99 ? -20.031 -12.703 8.969 1 92.19 99 GLY A N 1
ATOM 754 C CA . GLY A 1 99 ? -20.25 -11.266 8.984 1 92.19 99 GLY A CA 1
ATOM 755 C C . GLY A 1 99 ? -19.062 -10.477 8.461 1 92.19 99 GLY A C 1
ATOM 756 O O . GLY A 1 99 ? -17.938 -10.984 8.414 1 92.19 99 GLY A O 1
ATOM 757 N N . ASP A 1 100 ? -19.359 -9.25 8.164 1 95.5 100 ASP A N 1
ATOM 758 C CA . ASP A 1 100 ? -18.359 -8.336 7.621 1 95.5 100 ASP A CA 1
ATOM 759 C C . ASP A 1 100 ? -17.266 -8.039 8.648 1 95.5 100 ASP A C 1
ATOM 761 O O . ASP A 1 100 ? -16.078 -7.969 8.305 1 95.5 100 ASP A O 1
ATOM 765 N N . HIS A 1 101 ? -17.672 -7.859 9.859 1 96.56 101 HIS A N 1
ATOM 766 C CA . HIS A 1 101 ? -16.719 -7.531 10.914 1 96.56 101 HIS A CA 1
ATOM 767 C C . HIS A 1 101 ? -15.672 -8.633 11.078 1 96.56 101 HIS A C 1
ATOM 769 O O . HIS A 1 101 ? -14.484 -8.352 11.242 1 96.56 101 HIS A O 1
ATOM 775 N N . ALA A 1 102 ? -16.125 -9.82 10.977 1 94.38 102 ALA A N 1
ATOM 776 C CA . ALA A 1 102 ? -15.227 -10.953 11.148 1 94.38 102 ALA A CA 1
ATOM 777 C C . ALA A 1 102 ? -14.195 -11.008 10.023 1 94.38 102 ALA A C 1
ATOM 779 O O . ALA A 1 102 ? -13 -11.195 10.273 1 94.38 102 ALA A O 1
ATOM 780 N N . LEU A 1 103 ? -14.664 -10.859 8.82 1 94.69 103 LEU A N 1
ATOM 781 C CA . LEU A 1 103 ? -13.734 -10.875 7.695 1 94.69 103 LEU A CA 1
ATOM 782 C C . LEU A 1 103 ? -12.727 -9.734 7.805 1 94.69 103 LEU A C 1
ATOM 784 O O . LEU A 1 103 ? -11.523 -9.945 7.637 1 94.69 103 LEU A O 1
ATOM 788 N N . ALA A 1 104 ? -13.211 -8.547 8.117 1 98 104 ALA A N 1
ATOM 789 C CA . ALA A 1 104 ? -12.336 -7.379 8.242 1 98 104 ALA A CA 1
ATOM 790 C C . ALA A 1 104 ? -11.289 -7.598 9.328 1 98 104 ALA A C 1
ATOM 792 O O . ALA A 1 104 ? -10.102 -7.34 9.109 1 98 104 ALA A O 1
ATOM 793 N N . ALA A 1 105 ? -11.719 -8.031 10.414 1 97.44 105 ALA A N 1
ATOM 794 C CA . ALA A 1 105 ? -10.812 -8.273 11.539 1 97.44 105 ALA A CA 1
ATOM 795 C C . ALA A 1 105 ? -9.766 -9.32 11.18 1 97.44 105 ALA A C 1
ATOM 797 O O . ALA A 1 105 ? -8.578 -9.133 11.453 1 97.44 105 ALA A O 1
ATOM 798 N N . ASP A 1 106 ? -10.203 -10.422 10.602 1 94.62 106 ASP A N 1
ATOM 799 C CA . ASP A 1 106 ? -9.289 -11.492 10.219 1 94.62 106 ASP A CA 1
ATOM 800 C C . ASP A 1 106 ? -8.234 -10.992 9.234 1 94.62 106 ASP A C 1
ATOM 802 O O . ASP A 1 106 ? -7.051 -11.328 9.352 1 94.62 106 ASP A O 1
ATOM 806 N N . MET A 1 107 ? -8.672 -10.219 8.289 1 97.06 107 MET A N 1
ATOM 807 C CA . MET A 1 107 ? -7.738 -9.672 7.305 1 97.06 107 MET A CA 1
ATOM 808 C C . MET A 1 107 ? -6.707 -8.773 7.98 1 97.06 107 MET A C 1
ATOM 810 O O . MET A 1 107 ? -5.504 -8.914 7.746 1 97.06 107 MET A O 1
ATOM 814 N N . LEU A 1 108 ? -7.188 -7.855 8.773 1 98.44 108 LEU A N 1
ATOM 815 C CA . LEU A 1 108 ? -6.305 -6.883 9.414 1 98.44 108 LEU A CA 1
ATOM 816 C C . LEU A 1 108 ? -5.332 -7.574 10.359 1 98.44 108 LEU A C 1
ATOM 818 O O . LEU A 1 108 ? -4.141 -7.254 10.383 1 98.44 108 LEU A O 1
ATOM 822 N N . ARG A 1 109 ? -5.773 -8.508 11.133 1 96.75 109 ARG A N 1
ATOM 823 C CA . ARG A 1 109 ? -4.902 -9.25 12.039 1 96.75 109 ARG A CA 1
ATOM 824 C C . ARG A 1 109 ? -3.863 -10.055 11.273 1 96.75 109 ARG A C 1
ATOM 826 O O . ARG A 1 109 ? -2.688 -10.086 11.641 1 96.75 109 ARG A O 1
ATOM 833 N N . THR A 1 110 ? -4.328 -10.719 10.219 1 94.88 110 THR A N 1
ATOM 834 C CA . THR A 1 110 ? -3.42 -11.5 9.383 1 94.88 110 THR A CA 1
ATOM 835 C C . THR A 1 110 ? -2.344 -10.602 8.773 1 94.88 110 THR A C 1
ATOM 837 O O . THR A 1 110 ? -1.151 -10.898 8.875 1 94.88 110 THR A O 1
ATOM 840 N N . ILE A 1 111 ? -2.74 -9.5 8.227 1 97.81 111 ILE A N 1
ATOM 841 C CA . ILE A 1 111 ? -1.812 -8.57 7.598 1 97.81 111 ILE A CA 1
ATOM 842 C C . ILE A 1 111 ? -0.842 -8.016 8.641 1 97.81 111 ILE A C 1
ATOM 844 O O . ILE A 1 111 ? 0.366 -7.957 8.398 1 97.81 111 ILE A O 1
ATOM 848 N N . GLY A 1 112 ? -1.367 -7.578 9.789 1 98.19 112 GLY A N 1
ATOM 849 C CA . GLY A 1 112 ? -0.502 -7.09 10.852 1 98.19 112 GLY A CA 1
ATOM 850 C C . GLY A 1 112 ? 0.563 -8.094 11.258 1 98.19 112 GLY A C 1
ATOM 851 O O . GLY A 1 112 ? 1.734 -7.734 11.398 1 98.19 112 GLY A O 1
ATOM 852 N N . THR A 1 113 ? 0.181 -9.305 11.383 1 95.94 113 THR A N 1
ATOM 853 C CA . THR A 1 113 ? 1.096 -10.375 11.758 1 95.94 113 THR A CA 1
ATOM 854 C C . THR A 1 113 ? 2.131 -10.609 10.664 1 95.94 113 THR A C 1
ATOM 856 O O . THR A 1 113 ? 3.32 -10.766 10.953 1 95.94 113 THR A O 1
ATOM 859 N N . GLN A 1 114 ? 1.663 -10.68 9.484 1 96.12 114 GLN A N 1
ATOM 860 C CA . GLN A 1 114 ? 2.545 -10.883 8.344 1 96.12 114 GLN A CA 1
ATOM 861 C C . GLN A 1 114 ? 3.633 -9.812 8.281 1 96.12 114 GLN A C 1
ATOM 863 O O . GLN A 1 114 ? 4.809 -10.125 8.078 1 96.12 114 GLN A O 1
ATOM 868 N N . ILE A 1 115 ? 3.264 -8.586 8.508 1 98.5 115 ILE A N 1
ATOM 869 C CA . ILE A 1 115 ? 4.211 -7.477 8.422 1 98.5 115 ILE A CA 1
ATOM 870 C C . ILE A 1 115 ? 5.176 -7.535 9.609 1 98.5 115 ILE A C 1
ATOM 872 O O . ILE A 1 115 ? 6.379 -7.324 9.445 1 98.5 115 ILE A O 1
ATOM 876 N N . SER A 1 116 ? 4.668 -7.84 10.75 1 97 116 SER A N 1
ATOM 877 C CA . SER A 1 116 ? 5.527 -7.973 11.93 1 97 116 SER A CA 1
ATOM 878 C C . SER A 1 116 ? 6.562 -9.078 11.734 1 97 116 SER A C 1
ATOM 880 O O . SER A 1 116 ? 7.695 -8.961 12.203 1 97 116 SER A O 1
ATOM 882 N N . ARG A 1 117 ? 6.215 -10.086 11.023 1 94.62 117 ARG A N 1
ATOM 883 C CA . ARG A 1 117 ? 7.109 -11.211 10.789 1 94.62 117 ARG A CA 1
ATOM 884 C C . ARG A 1 117 ? 8.273 -10.805 9.891 1 94.62 117 ARG A C 1
ATOM 886 O O . ARG A 1 117 ? 9.344 -11.414 9.938 1 94.62 117 ARG A O 1
ATOM 893 N N . LEU A 1 118 ? 8.117 -9.82 9.094 1 97.25 118 LEU A N 1
ATOM 894 C CA . LEU A 1 118 ? 9.18 -9.328 8.227 1 97.25 118 LEU A CA 1
ATOM 895 C C . LEU A 1 118 ? 10.273 -8.641 9.039 1 97.25 118 LEU A C 1
ATOM 897 O O . LEU A 1 118 ? 11.336 -8.32 8.5 1 97.25 118 LEU A O 1
ATOM 901 N N . ALA A 1 119 ? 10.031 -8.445 10.359 1 97.56 119 ALA A N 1
ATOM 902 C CA . ALA A 1 119 ? 11.039 -7.859 11.242 1 97.56 119 ALA A CA 1
ATOM 903 C C . ALA A 1 119 ? 11.938 -8.938 11.836 1 97.56 119 ALA A C 1
ATOM 905 O O . ALA A 1 119 ? 12.828 -8.641 12.633 1 97.56 119 ALA A O 1
ATOM 906 N N . GLU A 1 120 ? 11.727 -10.156 11.469 1 96.44 120 GLU A N 1
ATOM 907 C CA . GLU A 1 120 ? 12.609 -11.234 11.891 1 96.44 120 GLU A CA 1
ATOM 908 C C . GLU A 1 120 ? 13.961 -11.148 11.195 1 96.44 120 GLU A C 1
ATOM 910 O O . GLU A 1 120 ? 14.055 -10.664 10.07 1 96.44 120 GLU A O 1
ATOM 915 N N . PRO A 1 121 ? 15.008 -11.617 11.758 1 95.19 121 PRO A N 1
ATOM 916 C CA . PRO A 1 121 ? 16.375 -11.383 11.32 1 95.19 121 PRO A CA 1
ATOM 917 C C . PRO A 1 121 ? 16.609 -11.797 9.867 1 95.19 121 PRO A C 1
ATOM 919 O O . PRO A 1 121 ? 17.188 -11.031 9.086 1 95.19 121 PRO A O 1
ATOM 922 N N . ALA A 1 122 ? 16.125 -12.953 9.438 1 94 122 ALA A N 1
ATOM 923 C CA . ALA A 1 122 ? 16.359 -13.422 8.078 1 94 122 ALA A CA 1
ATOM 924 C C . ALA A 1 122 ? 15.742 -12.484 7.051 1 94 122 ALA A C 1
ATOM 926 O O . ALA A 1 122 ? 16.359 -12.164 6.035 1 94 122 ALA A O 1
ATOM 927 N N . ALA A 1 123 ? 14.594 -12.102 7.379 1 95.88 123 ALA A N 1
ATOM 928 C CA . ALA A 1 123 ? 13.906 -11.172 6.488 1 95.88 123 ALA A CA 1
ATOM 929 C C . ALA A 1 123 ? 14.578 -9.797 6.496 1 95.88 123 ALA A C 1
ATOM 931 O O . ALA A 1 123 ? 14.742 -9.172 5.449 1 95.88 123 ALA A O 1
ATOM 932 N N . LEU A 1 124 ? 15 -9.344 7.629 1 97.94 124 LEU A N 1
ATOM 933 C CA . LEU A 1 124 ? 15.68 -8.055 7.754 1 97.94 124 LEU A CA 1
ATOM 934 C C . LEU A 1 124 ? 16.984 -8.055 6.973 1 97.94 124 LEU A C 1
ATOM 936 O O . LEU A 1 124 ? 17.328 -7.051 6.34 1 97.94 124 LEU A O 1
ATOM 940 N N . ASP A 1 125 ? 17.688 -9.141 7.039 1 97.81 125 ASP A N 1
ATOM 941 C CA . ASP A 1 125 ? 18.938 -9.25 6.293 1 97.81 125 ASP A CA 1
ATOM 942 C C . ASP A 1 125 ? 18.703 -9.055 4.797 1 97.81 125 ASP A C 1
ATOM 944 O O . ASP A 1 125 ? 19.453 -8.328 4.141 1 97.81 125 ASP A O 1
ATOM 948 N N . ARG A 1 126 ? 17.672 -9.664 4.316 1 97.38 126 ARG A N 1
ATOM 949 C CA . ARG A 1 126 ? 17.344 -9.547 2.898 1 97.38 126 ARG A CA 1
ATOM 950 C C . ARG A 1 126 ? 16.938 -8.125 2.543 1 97.38 126 ARG A C 1
ATOM 952 O O . ARG A 1 126 ? 17.344 -7.594 1.506 1 97.38 126 ARG A O 1
ATOM 959 N N . ILE A 1 127 ? 16.188 -7.539 3.398 1 98.62 127 ILE A N 1
ATOM 960 C CA . ILE A 1 127 ? 15.703 -6.184 3.164 1 98.62 127 ILE A CA 1
ATOM 961 C C . ILE A 1 127 ? 16.875 -5.207 3.156 1 98.62 127 ILE A C 1
ATOM 963 O O . ILE A 1 127 ? 17 -4.383 2.248 1 98.62 127 ILE A O 1
ATOM 967 N N . VAL A 1 128 ? 17.75 -5.324 4.094 1 97.94 128 VAL A N 1
ATOM 968 C CA . VAL A 1 128 ? 18.875 -4.406 4.215 1 97.94 128 VAL A CA 1
ATOM 969 C C . VAL A 1 128 ? 19.859 -4.629 3.057 1 97.94 128 VAL A C 1
ATOM 971 O O . VAL A 1 128 ? 20.391 -3.668 2.496 1 97.94 128 VAL A O 1
ATOM 974 N N . ALA A 1 129 ? 20.031 -5.875 2.688 1 97.62 129 ALA A N 1
ATOM 975 C CA . ALA A 1 129 ? 20.891 -6.172 1.54 1 97.62 129 ALA A CA 1
ATOM 976 C C . ALA A 1 129 ? 20.312 -5.566 0.26 1 97.62 129 ALA A C 1
ATOM 978 O O . ALA A 1 129 ? 21.047 -4.988 -0.542 1 97.62 129 ALA A O 1
ATOM 979 N N . ALA A 1 130 ? 19.078 -5.711 0.07 1 98.12 130 ALA A N 1
ATOM 980 C CA . ALA A 1 130 ? 18.406 -5.133 -1.092 1 98.12 130 ALA A CA 1
ATOM 981 C C . ALA A 1 130 ? 18.531 -3.611 -1.096 1 98.12 130 ALA A C 1
ATOM 983 O O . ALA A 1 130 ? 18.844 -3.01 -2.127 1 98.12 130 ALA A O 1
ATOM 984 N N . ALA A 1 131 ? 18.312 -3 0.066 1 97.62 131 ALA A N 1
ATOM 985 C CA . ALA A 1 131 ? 18.422 -1.548 0.177 1 97.62 131 ALA A CA 1
ATOM 986 C C . ALA A 1 131 ? 19.828 -1.074 -0.19 1 97.62 131 ALA A C 1
ATOM 988 O O . ALA A 1 131 ? 19.984 -0.043 -0.847 1 97.62 131 ALA A O 1
ATOM 989 N N . THR A 1 132 ? 20.797 -1.815 0.232 1 96.19 132 THR A N 1
ATOM 990 C CA . THR A 1 132 ? 22.172 -1.484 -0.064 1 96.19 132 THR A CA 1
ATOM 991 C C . THR A 1 132 ? 22.438 -1.518 -1.568 1 96.19 132 THR A C 1
ATOM 993 O O . THR A 1 132 ? 23.031 -0.595 -2.121 1 96.19 132 THR A O 1
ATOM 996 N N . ARG A 1 133 ? 21.922 -2.512 -2.178 1 95.56 133 ARG A N 1
ATOM 997 C CA . ARG A 1 133 ? 22.078 -2.646 -3.621 1 95.56 133 ARG A CA 1
ATOM 998 C C . ARG A 1 133 ? 21.359 -1.528 -4.363 1 95.56 133 ARG A C 1
ATOM 1000 O O . ARG A 1 133 ? 21.906 -0.943 -5.301 1 95.56 133 ARG A O 1
ATOM 1007 N N . LEU A 1 134 ? 20.219 -1.271 -3.99 1 96.69 134 LEU A N 1
ATOM 1008 C CA . LEU A 1 134 ? 19.406 -0.237 -4.625 1 96.69 134 LEU A CA 1
ATOM 1009 C C . LEU A 1 134 ? 20.031 1.138 -4.441 1 96.69 134 LEU A C 1
ATOM 1011 O O . LEU A 1 134 ? 20.047 1.952 -5.367 1 96.69 134 LEU A O 1
ATOM 1015 N N . ALA A 1 135 ? 20.594 1.387 -3.279 1 94.62 135 ALA A N 1
ATOM 1016 C CA . ALA A 1 135 ? 21.188 2.682 -2.965 1 94.62 135 ALA A CA 1
ATOM 1017 C C . ALA A 1 135 ? 22.422 2.943 -3.83 1 94.62 135 ALA A C 1
ATOM 1019 O O . ALA A 1 135 ? 22.688 4.09 -4.199 1 94.62 135 ALA A O 1
ATOM 1020 N N . ARG A 1 136 ? 23.078 1.933 -4.234 1 93.56 136 ARG A N 1
ATOM 1021 C CA . ARG A 1 136 ? 24.344 2.051 -4.957 1 93.56 136 ARG A CA 1
ATOM 1022 C C . ARG A 1 136 ? 24.109 2.246 -6.449 1 93.56 136 ARG A C 1
ATOM 1024 O O . ARG A 1 136 ? 25 2.67 -7.176 1 93.56 136 ARG A O 1
ATOM 1031 N N . ALA A 1 137 ? 22.969 1.968 -6.91 1 95 137 ALA A N 1
ATOM 1032 C CA . ALA A 1 137 ? 22.672 2.037 -8.336 1 95 137 ALA A CA 1
ATOM 1033 C C . ALA A 1 137 ? 22.562 3.484 -8.805 1 95 137 ALA A C 1
ATOM 1035 O O . ALA A 1 137 ? 22.141 4.359 -8.047 1 95 137 ALA A O 1
ATOM 1036 N N . ARG A 1 138 ? 22.969 3.729 -10.055 1 93.94 138 ARG A N 1
ATOM 1037 C CA . ARG A 1 138 ? 22.797 5.039 -10.672 1 93.94 138 ARG A CA 1
ATOM 1038 C C . ARG A 1 138 ? 21.312 5.402 -10.781 1 93.94 138 ARG A C 1
ATOM 1040 O O . ARG A 1 138 ? 20.922 6.516 -10.438 1 93.94 138 ARG A O 1
ATOM 1047 N N . ARG A 1 139 ? 20.594 4.449 -11.211 1 94.69 139 ARG A N 1
ATOM 1048 C CA . ARG A 1 139 ? 19.156 4.582 -11.352 1 94.69 139 ARG A CA 1
ATOM 1049 C C . ARG A 1 139 ? 18.438 3.295 -10.953 1 94.69 139 ARG A C 1
ATOM 1051 O O . ARG A 1 139 ? 18.938 2.197 -11.203 1 94.69 139 ARG A O 1
ATOM 1058 N N . VAL A 1 140 ? 17.312 3.496 -10.383 1 97 140 VAL A N 1
ATOM 1059 C CA . VAL A 1 140 ? 16.469 2.352 -10.055 1 97 140 VAL A CA 1
ATOM 1060 C C . VAL A 1 140 ? 15.227 2.354 -10.945 1 97 140 VAL A C 1
ATOM 1062 O O . VAL A 1 140 ? 14.406 3.268 -10.875 1 97 140 VAL A O 1
ATOM 1065 N N . TYR A 1 141 ? 15.109 1.405 -11.836 1 96.62 141 TYR A N 1
ATOM 1066 C CA . TYR A 1 141 ? 13.898 1.183 -12.609 1 96.62 141 TYR A CA 1
ATOM 1067 C C . TYR A 1 141 ? 12.883 0.369 -11.805 1 96.62 141 TYR A C 1
ATOM 1069 O O . TYR A 1 141 ? 13.219 -0.686 -11.266 1 96.62 141 TYR A O 1
ATOM 1077 N N . CYS A 1 142 ? 11.672 0.884 -11.656 1 97.5 142 CYS A N 1
ATOM 1078 C CA . CYS A 1 142 ? 10.648 0.274 -10.82 1 97.5 142 CYS A CA 1
ATOM 1079 C C . CYS A 1 142 ? 9.555 -0.356 -11.672 1 97.5 142 CYS A C 1
ATOM 1081 O O . CYS A 1 142 ? 8.992 0.298 -12.555 1 97.5 142 CYS A O 1
ATOM 1083 N N . LEU A 1 143 ? 9.273 -1.616 -11.352 1 96.69 143 LEU A N 1
ATOM 1084 C CA . LEU A 1 143 ? 8.289 -2.348 -12.141 1 96.69 143 LEU A CA 1
ATOM 1085 C C . LEU A 1 143 ? 7.367 -3.164 -11.242 1 96.69 143 LEU A C 1
ATOM 1087 O O . LEU A 1 143 ? 7.836 -3.875 -10.352 1 96.69 143 LEU A O 1
ATOM 1091 N N . GLY A 1 144 ? 6.184 -3.117 -11.359 1 96.25 144 GLY A N 1
ATOM 1092 C CA . GLY A 1 144 ? 5.07 -3.887 -10.836 1 96.25 144 GLY A CA 1
ATOM 1093 C C . GLY A 1 144 ? 3.773 -3.658 -11.586 1 96.25 144 GLY A C 1
ATOM 1094 O O . GLY A 1 144 ? 3.408 -2.516 -11.875 1 96.25 144 GLY A O 1
ATOM 1095 N N . LEU A 1 145 ? 3.236 -4.723 -11.977 1 93.19 145 LEU A N 1
ATOM 1096 C CA . LEU A 1 145 ? 1.994 -4.602 -12.727 1 93.19 145 LEU A CA 1
ATOM 1097 C C . LEU A 1 145 ? 0.829 -5.219 -11.961 1 93.19 145 LEU A C 1
ATOM 1099 O O . LEU A 1 145 ? 1.033 -6.066 -11.094 1 93.19 145 LEU A O 1
ATOM 1103 N N . ARG A 1 146 ? -0.389 -4.711 -12.305 1 92.69 146 ARG A N 1
ATOM 1104 C CA . ARG A 1 146 ? -1.629 -5.188 -11.695 1 92.69 146 ARG A CA 1
ATOM 1105 C C . ARG A 1 146 ? -1.589 -5.043 -10.18 1 92.69 14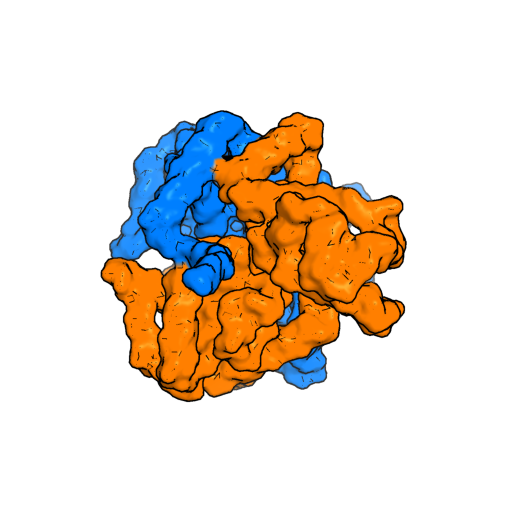6 ARG A C 1
ATOM 1107 O O . ARG A 1 146 ? -1.441 -3.932 -9.656 1 92.69 146 ARG A O 1
ATOM 1114 N N . SER A 1 147 ? -1.796 -6.105 -9.391 1 92.81 147 SER A N 1
ATOM 1115 C CA . SER A 1 147 ? -1.859 -5.984 -7.934 1 92.81 147 SER A CA 1
ATOM 1116 C C . SER A 1 147 ? -0.52 -5.543 -7.359 1 92.81 147 SER A C 1
ATOM 1118 O O . SER A 1 147 ? -0.455 -5.055 -6.227 1 92.81 147 SER A O 1
ATOM 1120 N N . SER A 1 148 ? 0.544 -5.637 -8.125 1 96.12 148 SER A N 1
ATOM 1121 C CA . SER A 1 148 ? 1.88 -5.289 -7.648 1 96.12 148 SER A CA 1
ATOM 1122 C C . SER A 1 148 ? 2.229 -3.844 -7.992 1 96.12 148 SER A C 1
ATOM 1124 O O . SER A 1 148 ? 3.268 -3.334 -7.566 1 96.12 148 SER A O 1
ATOM 1126 N N . HIS A 1 149 ? 1.392 -3.145 -8.719 1 95.5 149 HIS A N 1
ATOM 1127 C CA . HIS A 1 149 ? 1.689 -1.797 -9.188 1 95.5 149 HIS A CA 1
ATOM 1128 C C . HIS A 1 149 ? 1.937 -0.848 -8.023 1 95.5 149 HIS A C 1
ATOM 1130 O O . HIS A 1 149 ? 2.893 -0.069 -8.039 1 95.5 149 HIS A O 1
ATOM 1136 N N . ALA A 1 150 ? 1.077 -0.941 -7.043 1 96.38 150 ALA A N 1
ATOM 1137 C CA . ALA A 1 150 ? 1.148 -0.014 -5.918 1 96.38 150 ALA A CA 1
ATOM 1138 C C . ALA A 1 150 ? 2.469 -0.161 -5.168 1 96.38 150 ALA A C 1
ATOM 1140 O O . ALA A 1 150 ? 2.998 0.816 -4.633 1 96.38 150 ALA A O 1
ATOM 1141 N N . VAL A 1 151 ? 3.02 -1.328 -5.141 1 97.56 151 VAL A N 1
ATOM 1142 C CA . VAL A 1 151 ? 4.285 -1.591 -4.461 1 97.56 151 VAL A CA 1
ATOM 1143 C C . VAL A 1 151 ? 5.414 -0.848 -5.168 1 97.56 151 VAL A C 1
ATOM 1145 O O . VAL A 1 151 ? 6.172 -0.11 -4.535 1 97.56 151 VAL A O 1
ATOM 1148 N N . ALA A 1 152 ? 5.477 -1.003 -6.5 1 96.75 152 ALA A N 1
ATOM 1149 C CA . ALA A 1 152 ? 6.496 -0.324 -7.293 1 96.75 152 ALA A CA 1
ATOM 1150 C C . ALA A 1 152 ? 6.312 1.19 -7.246 1 96.75 152 ALA A C 1
ATOM 1152 O O . ALA A 1 152 ? 7.289 1.938 -7.129 1 96.75 152 ALA A O 1
ATOM 1153 N N . TRP A 1 153 ? 5.082 1.585 -7.273 1 94.38 153 TRP A N 1
ATOM 1154 C CA . TRP A 1 153 ? 4.766 3.008 -7.254 1 94.38 153 TRP A CA 1
ATOM 1155 C C . TRP A 1 153 ? 5.215 3.65 -5.945 1 94.38 153 TRP A C 1
ATOM 1157 O O . TRP A 1 153 ? 5.797 4.738 -5.949 1 94.38 153 TRP A O 1
ATOM 1167 N N . GLN A 1 154 ? 4.879 3.047 -4.867 1 95.69 154 GLN A N 1
ATOM 1168 C CA . GLN A 1 154 ? 5.215 3.615 -3.566 1 95.69 154 GLN A CA 1
ATOM 1169 C C . GLN A 1 154 ? 6.723 3.82 -3.428 1 95.69 154 GLN A C 1
ATOM 1171 O O . GLN A 1 154 ? 7.168 4.863 -2.949 1 95.69 154 GLN A O 1
ATOM 1176 N N . PHE A 1 155 ? 7.492 2.811 -3.834 1 96.69 155 PHE A N 1
ATOM 1177 C CA . PHE A 1 155 ? 8.945 2.93 -3.801 1 96.69 155 PHE A CA 1
ATOM 1178 C C . PHE A 1 155 ? 9.414 4.078 -4.688 1 96.69 155 PHE A C 1
ATOM 1180 O O . PHE A 1 155 ? 10.203 4.918 -4.258 1 96.69 155 PHE A O 1
ATOM 1187 N N . HIS A 1 156 ? 8.898 4.117 -5.891 1 94.88 156 HIS A N 1
ATOM 1188 C CA . HIS A 1 156 ? 9.227 5.172 -6.844 1 94.88 156 HIS A CA 1
ATOM 1189 C C . HIS A 1 156 ? 8.898 6.547 -6.273 1 94.88 156 HIS A C 1
ATOM 1191 O O . HIS A 1 156 ? 9.695 7.48 -6.398 1 94.88 156 HIS A O 1
ATOM 1197 N N . TYR A 1 157 ? 7.77 6.668 -5.676 1 93.31 157 TYR A N 1
ATOM 1198 C CA . TYR A 1 157 ? 7.34 7.938 -5.102 1 93.31 157 TYR A CA 1
ATOM 1199 C C . TYR A 1 157 ? 8.312 8.406 -4.027 1 93.31 157 TYR A C 1
ATOM 1201 O O . TYR A 1 157 ? 8.766 9.555 -4.051 1 93.31 157 TYR A O 1
ATOM 1209 N N . ILE A 1 158 ? 8.648 7.539 -3.09 1 93.19 158 ILE A N 1
ATOM 1210 C CA . ILE A 1 158 ? 9.547 7.895 -2 1 93.19 158 ILE A CA 1
ATOM 1211 C C . ILE A 1 158 ? 10.898 8.344 -2.566 1 93.19 158 ILE A C 1
ATOM 1213 O O . ILE A 1 158 ? 11.445 9.367 -2.15 1 93.19 158 ILE A O 1
ATOM 1217 N N . LEU A 1 159 ? 11.398 7.613 -3.557 1 92.25 159 LEU A N 1
ATOM 1218 C CA . LEU A 1 159 ? 12.695 7.961 -4.129 1 92.25 159 LEU A CA 1
ATOM 1219 C C . LEU A 1 159 ? 12.609 9.289 -4.883 1 92.25 159 LEU A C 1
ATOM 1221 O O . LEU A 1 159 ? 13.609 10 -4.996 1 92.25 159 LEU A O 1
ATOM 1225 N N . SER A 1 160 ? 11.477 9.555 -5.438 1 88.94 160 SER A N 1
ATOM 1226 C CA . SER A 1 160 ? 11.312 10.812 -6.152 1 88.94 160 SER A CA 1
ATOM 1227 C C . SER A 1 160 ? 11.453 12.008 -5.211 1 88.94 160 SER A C 1
ATOM 1229 O O . SER A 1 160 ? 11.781 13.109 -5.648 1 88.94 160 SER A O 1
ATOM 1231 N N . LEU A 1 161 ? 11.195 11.82 -3.926 1 87.38 161 LEU A N 1
ATOM 1232 C CA . LEU A 1 161 ? 11.367 12.883 -2.939 1 87.38 161 LEU A CA 1
ATOM 1233 C C . LEU A 1 161 ? 12.852 13.156 -2.684 1 87.38 161 LEU A C 1
ATOM 1235 O O . LEU A 1 161 ? 13.234 14.281 -2.355 1 87.38 161 LEU A O 1
ATOM 1239 N N . VAL A 1 162 ? 13.68 12.148 -2.832 1 85.56 162 VAL A N 1
ATOM 1240 C CA . VAL A 1 162 ? 15.062 12.266 -2.371 1 85.56 162 VAL A CA 1
ATOM 1241 C C . VAL A 1 162 ? 15.992 12.461 -3.568 1 85.56 162 VAL A C 1
ATOM 1243 O O . VAL A 1 162 ? 17.219 12.547 -3.406 1 85.56 162 VAL A O 1
ATOM 1246 N N . GLY A 1 163 ? 15.5 12.555 -4.73 1 76.88 163 GLY A N 1
ATOM 1247 C CA . GLY A 1 163 ? 16.297 12.82 -5.918 1 76.88 163 GLY A CA 1
ATOM 1248 C C . GLY A 1 163 ? 15.875 11.992 -7.117 1 76.88 163 GLY A C 1
ATOM 1249 O O . GLY A 1 163 ? 14.961 11.172 -7.02 1 76.88 163 GLY A O 1
ATOM 1250 N N . GLU A 1 164 ? 16.359 12.359 -8.266 1 67 164 GLU A N 1
ATOM 1251 C CA . GLU A 1 164 ? 16.016 11.734 -9.539 1 67 164 GLU A CA 1
ATOM 1252 C C . GLU A 1 164 ? 16.703 10.375 -9.695 1 67 164 GLU A C 1
ATOM 1254 O O . GLU A 1 164 ? 17.531 10.188 -10.578 1 67 164 GLU A O 1
ATOM 1259 N N . LYS A 1 165 ? 16.203 9.469 -8.852 1 84.5 165 LYS A N 1
ATOM 1260 C CA . LYS A 1 165 ? 16.922 8.195 -8.836 1 84.5 165 LYS A CA 1
ATOM 1261 C C . LYS A 1 165 ? 16.031 7.059 -9.328 1 84.5 165 LYS A C 1
ATOM 1263 O O . LYS A 1 165 ? 16.5 5.934 -9.516 1 84.5 165 LYS A O 1
ATOM 1268 N N . SER A 1 166 ? 14.812 7.352 -9.586 1 91.69 166 SER A N 1
ATOM 1269 C CA . SER A 1 166 ? 13.961 6.223 -9.945 1 91.69 166 SER A CA 1
ATOM 1270 C C . SER A 1 166 ? 13.18 6.512 -11.227 1 91.69 166 SER A C 1
ATOM 1272 O O . SER A 1 166 ? 12.898 7.668 -11.547 1 91.69 166 SER A O 1
ATOM 1274 N N . VAL A 1 167 ? 12.898 5.496 -12.016 1 91.12 167 VAL A N 1
ATOM 1275 C CA . VAL A 1 167 ? 12.102 5.52 -13.234 1 91.12 167 VAL A CA 1
ATOM 1276 C C . VAL A 1 167 ? 10.977 4.488 -13.141 1 91.12 167 VAL A C 1
ATOM 1278 O O . VAL A 1 167 ? 11.234 3.297 -12.938 1 91.12 167 VAL A O 1
ATOM 1281 N N . MET A 1 168 ? 9.742 4.938 -13.234 1 92.31 168 MET A N 1
ATOM 1282 C CA . MET A 1 168 ? 8.609 4.02 -13.227 1 92.31 168 MET A CA 1
ATOM 1283 C C . MET A 1 168 ? 8.398 3.408 -14.609 1 92.31 168 MET A C 1
ATOM 1285 O O . MET A 1 168 ? 8.305 4.129 -15.602 1 92.31 168 MET A O 1
ATOM 1289 N N . LEU A 1 169 ? 8.359 2.08 -14.68 1 87.62 169 LEU A N 1
ATOM 1290 C CA . LEU A 1 169 ? 8.086 1.371 -15.922 1 87.62 169 LEU A CA 1
ATOM 1291 C C . LEU A 1 169 ? 6.598 1.086 -16.078 1 87.62 169 LEU A C 1
ATOM 1293 O O . LEU A 1 169 ? 6.152 -0.042 -15.852 1 87.62 169 LEU A O 1
ATOM 1297 N N . ASP A 1 170 ? 5.746 1.931 -16.266 1 78.62 170 ASP A N 1
ATOM 1298 C CA . ASP A 1 170 ? 4.316 1.795 -16.531 1 78.62 170 ASP A CA 1
ATOM 1299 C C . ASP A 1 170 ? 3.787 2.996 -17.312 1 78.62 170 ASP A C 1
ATOM 1301 O O . ASP A 1 170 ? 2.799 3.613 -16.906 1 78.62 170 ASP A O 1
ATOM 1305 N N . GLY A 1 171 ? 4.359 3.32 -18.391 1 68.12 171 GLY A N 1
ATOM 1306 C CA . GLY A 1 171 ? 3.957 4.453 -19.219 1 68.12 171 GLY A CA 1
ATOM 1307 C C . GLY A 1 171 ? 2.736 4.164 -20.062 1 68.12 171 GLY A C 1
ATOM 1308 O O . GLY A 1 171 ? 2.416 3.006 -20.328 1 68.12 171 GLY A O 1
ATOM 1309 N N . ILE A 1 172 ? 2.047 5.152 -20.375 1 67.38 172 ILE A N 1
ATOM 1310 C CA . ILE A 1 172 ? 0.868 5.059 -21.234 1 67.38 172 ILE A CA 1
ATOM 1311 C C . ILE A 1 172 ? 1.293 4.738 -22.672 1 67.38 172 ILE A C 1
ATOM 1313 O O . ILE A 1 172 ? 2.477 4.824 -23 1 67.38 172 ILE A O 1
ATOM 1317 N N . GLY A 1 173 ? 0.299 4.145 -23.578 1 62.44 173 GLY A N 1
ATOM 1318 C CA . GLY A 1 173 ? 0.501 3.969 -25 1 62.44 173 GLY A CA 1
ATOM 1319 C C . GLY A 1 173 ? 1.304 2.727 -25.344 1 62.44 173 GLY A C 1
ATOM 1320 O O . GLY A 1 173 ? 1.888 2.633 -26.422 1 62.44 173 GLY A O 1
ATOM 1321 N N . GLY A 1 174 ? 1.364 1.919 -24.312 1 71 174 GLY A N 1
ATOM 1322 C CA . GLY A 1 174 ? 2.121 0.705 -24.562 1 71 174 GLY A CA 1
ATOM 1323 C C . GLY A 1 174 ? 3.623 0.915 -24.516 1 71 174 GLY A C 1
ATOM 1324 O O . GLY A 1 174 ? 4.383 0.153 -25.125 1 71 174 GLY A O 1
ATOM 1325 N N . THR A 1 175 ? 4.047 1.983 -23.859 1 68.56 175 THR A N 1
ATOM 1326 C CA . THR A 1 175 ? 5.465 2.334 -23.844 1 68.56 175 THR A CA 1
ATOM 1327 C C . THR A 1 175 ? 6.055 2.113 -22.453 1 68.56 175 THR A C 1
ATOM 1329 O O . THR A 1 175 ? 7.18 2.539 -22.172 1 68.56 175 THR A O 1
ATOM 1332 N N . GLY A 1 176 ? 5.293 1.445 -21.562 1 77.44 176 GLY A N 1
ATOM 1333 C CA . GLY A 1 176 ? 5.641 1.354 -20.156 1 77.44 176 GLY A CA 1
ATOM 1334 C C . GLY A 1 176 ? 6.988 0.705 -19.922 1 77.44 176 GLY A C 1
ATOM 1335 O O . GLY A 1 176 ? 7.73 1.115 -19.016 1 77.44 176 GLY A O 1
ATOM 1336 N N . ALA A 1 177 ? 7.32 -0.168 -20.781 1 82.25 177 ALA A N 1
ATOM 1337 C CA . ALA A 1 177 ? 8.531 -0.946 -20.562 1 82.25 177 ALA A CA 1
ATOM 1338 C C . ALA A 1 177 ? 9.719 -0.346 -21.328 1 82.25 177 ALA A C 1
ATOM 1340 O O . ALA A 1 177 ? 10.859 -0.752 -21.125 1 82.25 177 ALA A O 1
ATOM 1341 N N . ASP A 1 178 ? 9.578 0.625 -22.188 1 77.94 178 ASP A N 1
ATOM 1342 C CA . ASP A 1 178 ? 10.594 1.078 -23.125 1 77.94 178 ASP A CA 1
ATOM 1343 C C . ASP A 1 178 ? 11.828 1.613 -22.406 1 77.94 178 ASP A C 1
ATOM 1345 O O . ASP A 1 178 ? 12.953 1.421 -22.859 1 77.94 178 ASP A O 1
ATOM 1349 N N . ALA A 1 179 ? 11.648 2.201 -21.297 1 86.31 179 ALA A N 1
ATOM 1350 C CA . ALA A 1 179 ? 12.75 2.84 -20.578 1 86.31 179 ALA A CA 1
ATOM 1351 C C . ALA A 1 179 ? 13.766 1.808 -20.094 1 86.31 179 ALA A C 1
ATOM 1353 O O . ALA A 1 179 ? 14.945 2.131 -19.906 1 86.31 179 ALA A O 1
ATOM 1354 N N . VAL A 1 180 ? 13.359 0.552 -19.938 1 90.88 180 VAL A N 1
ATOM 1355 C CA . VAL A 1 180 ? 14.281 -0.479 -19.469 1 90.88 180 VAL A CA 1
ATOM 1356 C C . VAL A 1 180 ? 15.383 -0.708 -20.5 1 90.88 180 VAL A C 1
ATOM 1358 O O . VAL A 1 180 ? 16.469 -1.155 -20.156 1 90.88 180 VAL A O 1
ATOM 1361 N N . GLY A 1 181 ? 15.094 -0.432 -21.719 1 89.88 181 GLY A N 1
ATOM 1362 C CA . GLY A 1 181 ? 16.062 -0.581 -22.781 1 89.88 181 GLY A CA 1
ATOM 1363 C C . GLY A 1 181 ? 17.281 0.308 -22.625 1 89.88 181 GLY A C 1
ATOM 1364 O O . GLY A 1 181 ? 18.344 0.047 -23.203 1 89.88 181 GLY A O 1
ATOM 1365 N N . ARG A 1 182 ? 17.234 1.319 -21.844 1 89.81 182 ARG A N 1
ATOM 1366 C CA . ARG A 1 182 ? 18.328 2.254 -21.625 1 89.81 182 ARG A CA 1
ATOM 1367 C C . ARG A 1 182 ? 19.109 1.896 -20.359 1 89.81 182 ARG A C 1
ATOM 1369 O O . ARG A 1 182 ? 20.125 2.518 -20.047 1 89.81 182 ARG A O 1
ATOM 1376 N N . ALA A 1 183 ? 18.641 0.947 -19.594 1 93.5 183 ALA A N 1
ATOM 1377 C CA . ALA A 1 183 ? 19.297 0.542 -18.344 1 93.5 183 ALA A CA 1
ATOM 1378 C C . ALA A 1 183 ? 20.578 -0.223 -18.609 1 93.5 183 ALA A C 1
ATOM 1380 O O . ALA A 1 183 ? 20.703 -0.917 -19.625 1 93.5 183 ALA A O 1
ATOM 1381 N N . THR A 1 184 ? 21.547 -0.039 -17.734 1 94.38 184 THR A N 1
ATOM 1382 C CA . THR A 1 184 ? 22.844 -0.703 -17.828 1 94.38 184 THR A CA 1
ATOM 1383 C C . THR A 1 184 ? 23.188 -1.402 -16.516 1 94.38 184 THR A C 1
ATOM 1385 O O . THR A 1 184 ? 22.375 -1.431 -15.586 1 94.38 184 THR A O 1
ATOM 1388 N N . SER A 1 185 ? 24.375 -1.893 -16.469 1 96.38 185 SER A N 1
ATOM 1389 C CA . SER A 1 185 ? 24.844 -2.598 -15.289 1 96.38 185 SER A CA 1
ATOM 1390 C C . SER A 1 185 ? 25.047 -1.64 -14.117 1 96.38 185 SER A C 1
ATOM 1392 O O . SER A 1 185 ? 25.203 -2.072 -12.969 1 96.38 185 SER A O 1
ATOM 1394 N N . ALA A 1 186 ? 25.016 -0.337 -14.375 1 96.62 186 ALA A N 1
ATOM 1395 C CA . ALA A 1 186 ? 25.125 0.667 -13.328 1 96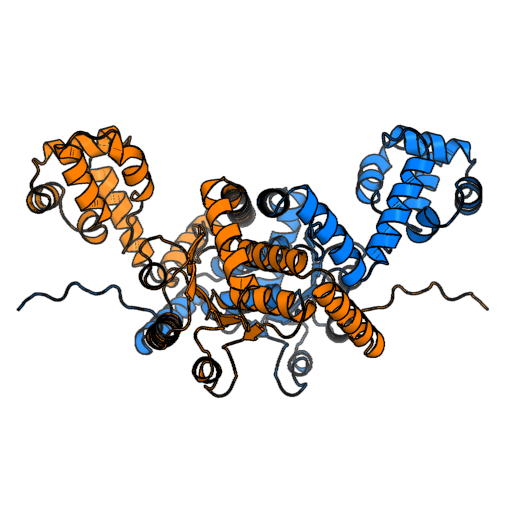.62 186 ALA A CA 1
ATOM 1396 C C . ALA A 1 186 ? 23.781 0.927 -12.656 1 96.62 186 ALA A C 1
ATOM 1398 O O . ALA A 1 186 ? 23.719 1.585 -11.609 1 96.62 186 ALA A O 1
ATOM 1399 N N . ASP A 1 187 ? 22.734 0.407 -13.273 1 96.81 187 ASP A N 1
ATOM 1400 C CA . ASP A 1 187 ? 21.359 0.585 -12.805 1 96.81 187 ASP A CA 1
ATOM 1401 C C . ASP A 1 187 ? 20.844 -0.685 -12.133 1 96.81 187 ASP A C 1
ATOM 1403 O O . ASP A 1 187 ? 21.578 -1.664 -11.992 1 96.81 187 ASP A O 1
ATOM 1407 N N . VAL A 1 188 ? 19.672 -0.667 -11.656 1 97.69 188 VAL A N 1
ATOM 1408 C CA . VAL A 1 188 ? 19.047 -1.837 -11.047 1 97.69 188 VAL A CA 1
ATOM 1409 C C . VAL A 1 188 ? 17.547 -1.816 -11.305 1 97.69 188 VAL A C 1
ATOM 1411 O O . VAL A 1 188 ? 16.938 -0.747 -11.422 1 97.69 188 VAL A O 1
ATOM 1414 N N . LEU A 1 189 ? 17.016 -2.965 -11.531 1 98 189 LEU A N 1
ATOM 1415 C CA . LEU A 1 189 ? 15.562 -3.131 -11.641 1 98 189 LEU A CA 1
ATOM 1416 C C . LEU A 1 189 ? 14.969 -3.623 -10.32 1 98 189 LEU A C 1
ATOM 1418 O O . LEU A 1 189 ? 15.336 -4.695 -9.836 1 98 189 LEU A O 1
ATOM 1422 N N . LEU A 1 190 ? 14.164 -2.801 -9.68 1 98.5 190 LEU A N 1
ATOM 1423 C CA . LEU A 1 190 ? 13.297 -3.26 -8.609 1 98.5 190 LEU A CA 1
ATOM 1424 C C . LEU A 1 190 ? 11.953 -3.727 -9.156 1 98.5 190 LEU A C 1
ATOM 1426 O O . LEU A 1 190 ? 11.211 -2.936 -9.742 1 98.5 190 LEU A O 1
ATOM 1430 N N . VAL A 1 191 ? 11.648 -4.996 -8.961 1 98.44 191 VAL A N 1
ATOM 1431 C CA . VAL A 1 191 ? 10.445 -5.562 -9.57 1 98.44 191 VAL A CA 1
ATOM 1432 C C . VAL A 1 191 ? 9.648 -6.324 -8.516 1 98.44 191 VAL A C 1
ATOM 1434 O O . VAL A 1 191 ? 10.211 -7.051 -7.695 1 98.44 191 VAL A O 1
ATOM 1437 N N . ALA A 1 192 ? 8.32 -6.051 -8.508 1 98.31 192 ALA A N 1
ATOM 1438 C CA . ALA A 1 192 ? 7.398 -6.754 -7.617 1 98.31 192 ALA A CA 1
ATOM 1439 C C . ALA A 1 192 ? 6.441 -7.641 -8.406 1 98.31 192 ALA A C 1
ATOM 1441 O O . ALA A 1 192 ? 5.867 -7.211 -9.414 1 98.31 192 ALA A O 1
ATOM 1442 N N . SER A 1 193 ? 6.285 -8.891 -7.98 1 96.31 193 SER A N 1
ATOM 1443 C CA . SER A 1 193 ? 5.328 -9.836 -8.555 1 96.31 193 SER A CA 1
ATOM 1444 C C . SER A 1 193 ? 5.02 -10.977 -7.59 1 96.31 193 SER A C 1
ATOM 1446 O O . SER A 1 193 ? 5.922 -11.5 -6.934 1 96.31 193 SER A O 1
ATOM 1448 N N . VAL A 1 194 ? 3.779 -11.273 -7.492 1 93.88 194 VAL A N 1
ATOM 1449 C CA . VAL A 1 194 ? 3.336 -12.398 -6.676 1 93.88 194 VAL A CA 1
ATOM 1450 C C . VAL A 1 194 ? 2.342 -13.25 -7.465 1 93.88 194 VAL A C 1
ATOM 1452 O O . VAL A 1 194 ? 1.898 -12.852 -8.547 1 93.88 194 VAL A O 1
ATOM 1455 N N . LEU A 1 195 ? 2.02 -14.414 -6.902 1 89.25 195 LEU A N 1
ATOM 1456 C CA . LEU A 1 195 ? 1.059 -15.305 -7.543 1 89.25 195 LEU A CA 1
ATOM 1457 C C . LEU A 1 195 ? -0.337 -14.695 -7.547 1 89.25 195 LEU A C 1
ATOM 1459 O O . LEU A 1 195 ? -0.8 -14.188 -6.523 1 89.25 195 LEU A O 1
ATOM 1463 N N . PRO A 1 196 ? -1.072 -14.758 -8.727 1 88.12 196 PRO A N 1
ATOM 1464 C CA . PRO A 1 196 ? -0.643 -15.234 -10.047 1 88.12 196 PRO A CA 1
ATOM 1465 C C . PRO A 1 196 ? 0.324 -14.273 -10.727 1 88.12 196 PRO A C 1
ATOM 1467 O O . PRO A 1 196 ? 0.101 -13.055 -1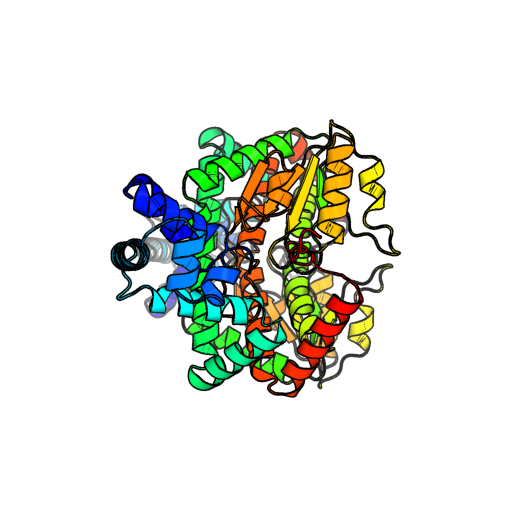0.727 1 88.12 196 PRO A O 1
ATOM 1470 N N . TYR A 1 197 ? 1.358 -14.773 -11.359 1 90.88 197 TYR A N 1
ATOM 1471 C CA . TYR A 1 197 ? 2.463 -13.961 -11.859 1 90.88 197 TYR A CA 1
ATOM 1472 C C . TYR A 1 197 ? 2.131 -13.375 -13.227 1 90.88 197 TYR A C 1
ATOM 1474 O O . TYR A 1 197 ? 1.898 -14.117 -14.188 1 90.88 197 TYR A O 1
ATOM 1482 N N . THR A 1 198 ? 2.135 -12.086 -13.312 1 92.31 198 THR A N 1
ATOM 1483 C CA . THR A 1 198 ? 1.858 -11.391 -14.57 1 92.31 198 THR A CA 1
ATOM 1484 C C . THR A 1 198 ? 2.979 -11.633 -15.578 1 92.31 198 THR A C 1
ATOM 1486 O O . THR A 1 198 ? 4.141 -11.32 -15.305 1 92.31 198 THR A O 1
ATOM 1489 N N . ARG A 1 199 ? 2.67 -12.094 -16.672 1 89.56 199 ARG A N 1
ATOM 1490 C CA . ARG A 1 199 ? 3.617 -12.508 -17.703 1 89.56 199 ARG A CA 1
ATOM 1491 C C . ARG A 1 199 ? 4.523 -11.344 -18.109 1 89.56 199 ARG A C 1
ATOM 1493 O O . ARG A 1 199 ? 5.746 -11.492 -18.156 1 89.56 199 ARG A O 1
ATOM 1500 N N . ALA A 1 200 ? 3.936 -10.195 -18.406 1 91.25 200 ALA A N 1
ATOM 1501 C CA . ALA A 1 200 ? 4.695 -9.039 -18.875 1 91.25 200 ALA A CA 1
ATOM 1502 C C . ALA A 1 200 ? 5.758 -8.633 -17.859 1 91.25 200 ALA A C 1
ATOM 1504 O O . ALA A 1 200 ? 6.859 -8.227 -18.234 1 91.25 200 ALA A O 1
ATOM 1505 N N . THR A 1 201 ? 5.426 -8.734 -16.594 1 94.88 201 THR A N 1
ATOM 1506 C CA . THR A 1 201 ? 6.387 -8.406 -15.539 1 94.88 201 THR A CA 1
ATOM 1507 C C . THR A 1 201 ? 7.609 -9.312 -15.625 1 94.88 201 THR A C 1
ATOM 1509 O O . THR A 1 201 ? 8.742 -8.836 -15.594 1 94.88 201 THR A O 1
ATOM 1512 N N . ILE A 1 202 ? 7.371 -10.57 -15.789 1 92.62 202 ILE A N 1
ATOM 1513 C CA . ILE A 1 202 ? 8.445 -11.555 -15.812 1 92.62 202 ILE A CA 1
ATOM 1514 C C . ILE A 1 202 ? 9.281 -11.375 -17.078 1 92.62 202 ILE A C 1
ATOM 1516 O O . ILE A 1 202 ? 10.516 -11.375 -17.016 1 92.62 202 ILE A O 1
ATOM 1520 N N . GLU A 1 203 ? 8.617 -11.172 -18.172 1 91.69 203 GLU A N 1
ATOM 1521 C CA . GLU A 1 203 ? 9.312 -11 -19.438 1 91.69 203 GLU A CA 1
ATOM 1522 C C . GLU A 1 203 ? 10.203 -9.766 -19.422 1 91.69 203 GLU A C 1
ATOM 1524 O O . GLU A 1 203 ? 11.336 -9.812 -19.906 1 91.69 203 GLU A O 1
ATOM 1529 N N . ILE A 1 204 ? 9.742 -8.68 -18.859 1 94 204 ILE A N 1
ATOM 1530 C CA . ILE A 1 204 ? 10.531 -7.453 -18.781 1 94 204 ILE A CA 1
ATOM 1531 C C . ILE A 1 204 ? 11.719 -7.668 -17.844 1 94 204 ILE A C 1
ATOM 1533 O O . ILE A 1 204 ? 12.836 -7.223 -18.141 1 94 204 ILE A O 1
ATOM 1537 N N . ALA A 1 205 ? 11.516 -8.344 -16.75 1 95.81 205 ALA A N 1
ATOM 1538 C CA . ALA A 1 205 ? 12.594 -8.633 -15.812 1 95.81 205 ALA A CA 1
ATOM 1539 C C . ALA A 1 205 ? 13.656 -9.523 -16.453 1 95.81 205 ALA A C 1
ATOM 1541 O O . ALA A 1 205 ? 14.852 -9.305 -16.234 1 95.81 205 ALA A O 1
ATOM 1542 N N . GLU A 1 206 ? 13.195 -10.516 -17.172 1 93.94 206 GLU A N 1
ATOM 1543 C CA . GLU A 1 206 ? 14.133 -11.391 -17.875 1 93.94 206 GLU A CA 1
ATOM 1544 C C . GLU A 1 206 ? 14.953 -10.609 -18.906 1 93.94 206 GLU A C 1
ATOM 1546 O O . GLU A 1 206 ? 16.172 -10.82 -19.016 1 93.94 206 GLU A O 1
ATOM 1551 N N . TYR A 1 207 ? 14.289 -9.766 -19.609 1 92.88 207 TYR A N 1
ATOM 1552 C CA . TYR A 1 207 ? 14.984 -8.906 -20.562 1 92.88 207 TYR A CA 1
ATOM 1553 C C . TYR A 1 207 ? 16.062 -8.086 -19.859 1 92.88 207 TYR A C 1
ATOM 1555 O O . TYR A 1 207 ? 17.203 -8.016 -20.344 1 92.88 207 TYR A O 1
ATOM 1563 N N . ALA A 1 208 ? 15.75 -7.457 -18.766 1 95.5 208 ALA A N 1
ATOM 1564 C CA . ALA A 1 208 ? 16.719 -6.668 -18 1 95.5 208 ALA A CA 1
ATOM 1565 C C . ALA A 1 208 ? 17.922 -7.516 -17.594 1 95.5 208 ALA A C 1
ATOM 1567 O O . ALA A 1 208 ? 19.062 -7.133 -17.828 1 95.5 208 ALA A O 1
ATOM 1568 N N . ARG A 1 209 ? 17.656 -8.641 -17.016 1 95 209 ARG A N 1
ATOM 1569 C CA . ARG A 1 209 ? 18.719 -9.555 -16.578 1 95 209 ARG A CA 1
ATOM 1570 C C . ARG A 1 209 ? 19.609 -9.953 -17.734 1 95 209 ARG A C 1
ATOM 1572 O O . ARG A 1 209 ? 20.844 -9.922 -17.609 1 95 209 ARG A O 1
ATOM 1579 N N . ASP A 1 210 ? 18.969 -10.281 -18.828 1 95 210 ASP A N 1
ATOM 1580 C CA . ASP A 1 210 ? 19.719 -10.742 -19.984 1 95 210 ASP A CA 1
ATOM 1581 C C . ASP A 1 210 ? 20.578 -9.625 -20.562 1 95 210 ASP A C 1
ATOM 1583 O O . ASP A 1 210 ? 21.547 -9.891 -21.281 1 95 210 ASP A O 1
ATOM 1587 N N . ASN A 1 211 ? 20.266 -8.414 -20.281 1 94.75 211 ASN A N 1
ATOM 1588 C CA . ASN A 1 211 ? 21.031 -7.266 -20.75 1 94.75 211 ASN A CA 1
ATOM 1589 C C . ASN A 1 211 ? 21.953 -6.715 -19.672 1 94.75 211 ASN A C 1
ATOM 1591 O O . ASN A 1 211 ? 22.406 -5.574 -19.75 1 94.75 211 ASN A O 1
ATOM 1595 N N . GLY A 1 212 ? 22.078 -7.461 -18.609 1 95.88 212 GLY A N 1
ATOM 1596 C CA . GLY A 1 212 ? 23.109 -7.168 -17.609 1 95.88 212 GLY A CA 1
ATOM 1597 C C . GLY A 1 212 ? 22.625 -6.238 -16.516 1 95.88 212 GLY A C 1
ATOM 1598 O O . GLY A 1 212 ? 23.438 -5.746 -15.719 1 95.88 212 GLY A O 1
ATOM 1599 N N . VAL A 1 213 ? 21.375 -5.902 -16.484 1 96.75 213 VAL A N 1
ATOM 1600 C CA . VAL A 1 213 ? 20.812 -5.066 -15.43 1 96.75 213 VAL A CA 1
ATOM 1601 C C . VAL A 1 213 ? 20.5 -5.922 -14.211 1 96.75 213 VAL A C 1
ATOM 1603 O O . VAL A 1 213 ? 19.719 -6.875 -14.297 1 96.75 213 VAL A O 1
ATOM 1606 N N . PRO A 1 214 ? 21.078 -5.637 -13.07 1 97.81 214 PRO A N 1
ATOM 1607 C CA . PRO A 1 214 ? 20.734 -6.402 -11.867 1 97.81 214 PRO A CA 1
ATOM 1608 C C . PRO A 1 214 ? 19.266 -6.281 -11.492 1 97.81 214 PRO A C 1
ATOM 1610 O O . PRO A 1 214 ? 18.656 -5.223 -11.688 1 97.81 214 PRO A O 1
ATOM 1613 N N . VAL A 1 215 ? 18.781 -7.41 -10.922 1 98.19 215 VAL A N 1
ATOM 1614 C CA . VAL A 1 215 ? 17.375 -7.461 -10.547 1 98.19 215 VAL A CA 1
ATOM 1615 C C . VAL A 1 215 ? 17.234 -7.676 -9.047 1 98.19 215 VAL A C 1
ATOM 1617 O O . VAL A 1 215 ? 17.844 -8.586 -8.484 1 98.19 215 VAL A O 1
ATOM 1620 N N . VAL A 1 216 ? 16.516 -6.809 -8.383 1 98.56 216 VAL A N 1
ATOM 1621 C CA . VAL A 1 216 ? 16.047 -6.98 -7.016 1 98.56 216 VAL A CA 1
ATOM 1622 C C . VAL A 1 216 ? 14.539 -7.258 -7.023 1 98.56 216 VAL A C 1
ATOM 1624 O O . VAL A 1 216 ? 13.758 -6.461 -7.543 1 98.56 216 VAL A O 1
ATOM 1627 N N . ALA A 1 217 ? 14.141 -8.375 -6.434 1 98.56 217 ALA A N 1
ATOM 1628 C CA . ALA A 1 217 ? 12.75 -8.805 -6.551 1 98.56 217 ALA A CA 1
ATOM 1629 C C . ALA A 1 217 ? 12.062 -8.82 -5.188 1 98.56 217 ALA A C 1
ATOM 1631 O O . ALA A 1 217 ? 12.648 -9.242 -4.191 1 98.56 217 ALA A O 1
ATOM 1632 N N . VAL A 1 218 ? 10.859 -8.242 -5.152 1 98.56 218 VAL A N 1
ATOM 1633 C CA . VAL A 1 218 ? 9.891 -8.484 -4.09 1 98.56 218 VAL A CA 1
ATOM 1634 C C . VAL A 1 218 ? 8.844 -9.492 -4.562 1 98.56 218 VAL A C 1
ATOM 1636 O O . VAL A 1 218 ? 8.07 -9.203 -5.48 1 98.56 218 VAL A O 1
ATOM 1639 N N . THR A 1 219 ? 8.875 -10.68 -3.961 1 96.62 219 THR A N 1
ATOM 1640 C CA . THR A 1 219 ? 8.008 -11.734 -4.461 1 96.62 219 THR A CA 1
ATOM 1641 C C . THR A 1 219 ? 7.535 -12.633 -3.318 1 96.62 219 THR A C 1
ATOM 1643 O O . THR A 1 219 ? 7.793 -12.344 -2.148 1 96.62 219 THR A O 1
ATOM 1646 N N . ASP A 1 220 ? 6.742 -13.656 -3.662 1 92.88 220 ASP A N 1
ATOM 1647 C CA . ASP A 1 220 ? 5.98 -14.352 -2.627 1 92.88 220 ASP A CA 1
ATOM 1648 C C . ASP A 1 220 ? 6.59 -15.719 -2.32 1 92.88 220 ASP A C 1
ATOM 1650 O O . ASP A 1 220 ? 6.129 -16.422 -1.421 1 92.88 220 ASP A O 1
ATOM 1654 N N . SER A 1 221 ? 7.641 -16.062 -3.088 1 87.12 221 SER A N 1
ATOM 1655 C CA . SER A 1 221 ? 8.211 -17.406 -2.902 1 87.12 221 SER A CA 1
ATOM 1656 C C . SER A 1 221 ? 9.664 -17.453 -3.355 1 87.12 221 SER A C 1
ATOM 1658 O O . SER A 1 221 ? 10.055 -16.734 -4.281 1 87.12 221 SER A O 1
ATOM 1660 N N . GLU A 1 222 ? 10.453 -18.328 -2.742 1 86.44 222 GLU A N 1
ATOM 1661 C CA . GLU A 1 222 ? 11.844 -18.547 -3.135 1 86.44 222 GLU A CA 1
ATOM 1662 C C . GLU A 1 222 ? 11.93 -19.266 -4.477 1 86.44 222 GLU A C 1
ATOM 1664 O O . GLU A 1 222 ? 12.992 -19.266 -5.109 1 86.44 222 GLU A O 1
ATOM 1669 N N . VAL A 1 223 ? 10.789 -19.766 -4.914 1 78.88 223 VAL A N 1
ATOM 1670 C CA . VAL A 1 223 ? 10.82 -20.5 -6.176 1 78.88 223 VAL A CA 1
ATOM 1671 C C . VAL A 1 223 ? 10 -19.766 -7.227 1 78.88 223 VAL A C 1
ATOM 1673 O O . VAL A 1 223 ? 9.719 -20.312 -8.297 1 78.88 223 VAL A O 1
ATOM 1676 N N . ALA A 1 224 ? 9.562 -18.594 -6.863 1 85.56 224 ALA A N 1
ATOM 1677 C CA . ALA A 1 224 ? 8.844 -17.766 -7.836 1 85.56 224 ALA A CA 1
ATOM 1678 C C . ALA A 1 224 ? 9.711 -17.484 -9.062 1 85.56 224 ALA A C 1
ATOM 1680 O O . ALA A 1 224 ? 10.945 -17.5 -8.977 1 85.56 224 ALA A O 1
ATOM 1681 N N . PRO A 1 225 ? 9.07 -17.25 -10.211 1 86.94 225 PRO A N 1
ATOM 1682 C CA . PRO A 1 225 ? 9.828 -16.969 -11.43 1 86.94 225 PRO A CA 1
ATOM 1683 C C . PRO A 1 225 ? 10.867 -15.859 -11.234 1 86.94 225 PRO A C 1
ATOM 1685 O O . PRO A 1 225 ? 12.008 -15.992 -11.695 1 86.94 225 PRO A O 1
ATOM 1688 N N . LEU A 1 226 ? 10.547 -14.828 -10.508 1 93.38 226 LEU A N 1
ATOM 1689 C CA . LEU A 1 226 ? 11.477 -13.734 -10.297 1 93.38 226 LEU A CA 1
ATOM 1690 C C . LEU A 1 226 ? 12.656 -14.18 -9.438 1 93.38 226 LEU A C 1
ATOM 1692 O O . LEU A 1 226 ? 13.773 -13.672 -9.594 1 93.38 226 LEU A O 1
ATOM 1696 N N . ALA A 1 227 ? 12.375 -15.078 -8.5 1 89.31 227 ALA A N 1
ATOM 1697 C CA . ALA A 1 227 ? 13.422 -15.547 -7.594 1 89.31 227 ALA A CA 1
ATOM 1698 C C . ALA A 1 227 ? 14.531 -16.266 -8.359 1 89.31 227 ALA A C 1
ATOM 1700 O O . ALA A 1 227 ? 15.688 -16.281 -7.926 1 89.31 227 ALA A O 1
ATOM 1701 N N . GLN A 1 228 ? 14.227 -16.719 -9.539 1 87.12 228 GLN A N 1
ATOM 1702 C CA . GLN A 1 228 ? 15.172 -17.5 -10.336 1 87.12 228 GLN A CA 1
ATOM 1703 C C . GLN A 1 228 ? 16.125 -16.578 -11.094 1 87.12 228 GLN A C 1
ATOM 1705 O O . GLN A 1 228 ? 17.188 -17.016 -11.539 1 87.12 228 GLN A O 1
ATOM 1710 N N . ILE A 1 229 ? 15.828 -15.367 -11.164 1 90.81 229 ILE A N 1
ATOM 1711 C CA . ILE A 1 229 ? 16.656 -14.508 -12.016 1 90.81 229 ILE A CA 1
ATOM 1712 C C . ILE A 1 229 ? 17.203 -13.344 -11.195 1 90.81 229 ILE A C 1
ATOM 1714 O O . ILE A 1 229 ? 18.094 -12.633 -11.648 1 90.81 229 ILE A O 1
ATOM 1718 N N . ALA A 1 230 ? 16.703 -13.125 -9.984 1 96.19 230 ALA A N 1
ATOM 1719 C CA . ALA A 1 230 ? 17.047 -11.938 -9.195 1 96.19 230 ALA A CA 1
ATOM 1720 C C . ALA A 1 230 ? 18.375 -12.125 -8.469 1 96.19 230 ALA A C 1
ATOM 1722 O O . ALA A 1 230 ? 18.703 -13.234 -8.039 1 96.19 230 ALA A O 1
ATOM 1723 N N . GLU A 1 231 ? 19.078 -11.07 -8.305 1 95.19 231 GLU A N 1
ATOM 1724 C CA . GLU A 1 231 ? 20.297 -11.047 -7.504 1 95.19 231 GLU A CA 1
ATOM 1725 C C . GLU A 1 231 ? 19.984 -11 -6.012 1 95.19 231 GLU A C 1
ATOM 1727 O O . GLU A 1 231 ? 20.734 -11.531 -5.191 1 95.19 231 GLU A O 1
ATOM 1732 N N . ALA A 1 232 ? 18.938 -10.344 -5.68 1 96.56 232 ALA A N 1
ATOM 1733 C CA . ALA A 1 232 ? 18.406 -10.266 -4.32 1 96.56 232 ALA A CA 1
ATOM 1734 C C . ALA A 1 232 ? 16.891 -10.406 -4.309 1 96.56 232 ALA A C 1
ATOM 1736 O O . ALA A 1 232 ? 16.203 -9.867 -5.184 1 96.56 232 ALA A O 1
ATOM 1737 N N . ILE A 1 233 ? 16.453 -11.164 -3.332 1 96.62 233 ILE A N 1
ATOM 1738 C CA . ILE A 1 233 ? 15.008 -11.383 -3.25 1 96.62 233 ILE A CA 1
ATOM 1739 C C . ILE A 1 233 ? 14.516 -11.062 -1.842 1 96.62 233 ILE A C 1
ATOM 1741 O O . ILE A 1 233 ? 15.203 -11.336 -0.858 1 96.62 233 ILE A O 1
ATOM 1745 N N . ILE A 1 234 ? 13.461 -10.406 -1.78 1 98.31 234 ILE A N 1
ATOM 1746 C CA . ILE A 1 234 ? 12.664 -10.25 -0.564 1 98.31 234 ILE A CA 1
ATOM 1747 C C . ILE A 1 234 ? 11.359 -11.031 -0.694 1 98.31 234 ILE A C 1
ATOM 1749 O O . ILE A 1 234 ? 10.539 -10.742 -1.564 1 98.31 234 ILE A O 1
ATOM 1753 N N . VAL A 1 235 ? 11.203 -12.039 0.146 1 95.75 235 VAL A N 1
ATOM 1754 C CA . VAL A 1 235 ? 10 -12.867 0.123 1 95.75 235 VAL A CA 1
ATOM 1755 C C . VAL A 1 235 ? 8.977 -12.305 1.103 1 95.75 235 VAL A C 1
ATOM 1757 O O . VAL A 1 235 ? 9.266 -12.133 2.287 1 95.75 235 VAL A O 1
ATOM 1760 N N . VAL A 1 236 ? 7.789 -12.016 0.595 1 97.31 236 VAL A N 1
ATOM 1761 C CA . VAL A 1 236 ? 6.734 -11.453 1.427 1 97.31 236 VAL A CA 1
ATOM 1762 C C . VAL A 1 236 ? 5.555 -12.414 1.498 1 97.31 236 VAL A C 1
ATOM 1764 O O . VAL A 1 236 ? 5.23 -13.086 0.513 1 97.31 236 VAL A O 1
ATOM 1767 N N . PRO A 1 237 ? 4.941 -12.5 2.664 1 94.12 237 PRO A N 1
ATOM 1768 C CA . PRO A 1 237 ? 3.705 -13.281 2.75 1 94.12 237 PRO A CA 1
ATOM 1769 C C . PRO A 1 237 ? 2.535 -12.609 2.029 1 94.12 237 PRO A C 1
ATOM 1771 O O . PRO A 1 237 ? 2.428 -11.383 2.025 1 94.12 237 PRO A O 1
ATOM 1774 N N . THR A 1 238 ? 1.643 -13.453 1.423 1 94.5 238 THR A N 1
ATOM 1775 C CA . THR A 1 238 ? 0.518 -12.898 0.674 1 94.5 238 THR A CA 1
ATOM 1776 C C . THR A 1 238 ? -0.785 -13.586 1.073 1 94.5 238 THR A C 1
ATOM 1778 O O . THR A 1 238 ? -1.844 -13.297 0.511 1 94.5 238 THR A O 1
ATOM 1781 N N . GLU A 1 239 ? -0.742 -14.523 1.985 1 89.75 239 GLU A N 1
ATOM 1782 C CA . GLU A 1 239 ? -1.94 -15.25 2.396 1 89.75 239 GLU A CA 1
ATOM 1783 C C . GLU A 1 239 ? -3.014 -14.297 2.912 1 89.75 239 GLU A C 1
ATOM 1785 O O . GLU A 1 239 ? -2.709 -13.336 3.623 1 89.75 239 GLU A O 1
ATOM 1790 N N . SER A 1 240 ? -4.258 -14.555 2.537 1 92.62 240 SER A N 1
ATOM 1791 C CA . SER A 1 240 ? -5.375 -13.703 2.934 1 92.62 240 SER A CA 1
ATOM 1792 C C . SER A 1 240 ? -6.66 -14.516 3.068 1 92.62 240 SER A C 1
ATOM 1794 O O . SER A 1 240 ? -6.891 -15.461 2.314 1 92.62 240 SER A O 1
ATOM 1796 N N . PRO A 1 241 ? -7.457 -14.141 4.047 1 89.44 241 PRO A N 1
ATOM 1797 C CA . PRO A 1 241 ? -8.781 -14.758 4.105 1 89.44 241 PRO A CA 1
ATOM 1798 C C . PRO A 1 241 ? -9.711 -14.273 2.99 1 89.44 241 PRO A C 1
ATOM 1800 O O . PRO A 1 241 ? -10.805 -14.812 2.807 1 89.44 241 PRO A O 1
ATOM 1803 N N . SER A 1 242 ? -9.305 -13.305 2.289 1 91.81 242 SER A N 1
ATOM 1804 C CA . SER A 1 242 ? -10.109 -12.781 1.188 1 91.81 242 SER A CA 1
ATOM 1805 C C . SER A 1 242 ? -9.828 -13.539 -0.106 1 91.81 242 SER A C 1
ATOM 1807 O O . SER A 1 242 ? -8.953 -14.406 -0.146 1 91.81 242 SER A O 1
ATOM 1809 N N . PHE A 1 243 ? -10.609 -13.219 -1.17 1 87.31 243 PHE A N 1
ATOM 1810 C CA . PHE A 1 243 ? -10.461 -13.859 -2.471 1 87.31 243 PHE A CA 1
ATOM 1811 C C . PHE A 1 243 ? -9.164 -13.422 -3.148 1 87.31 243 PHE A C 1
ATOM 1813 O O . PHE A 1 243 ? -8.695 -14.07 -4.078 1 87.31 243 PHE A O 1
ATOM 1820 N N . LEU A 1 244 ? -8.633 -12.359 -2.73 1 90.25 244 LEU A N 1
ATOM 1821 C CA . LEU A 1 244 ? -7.41 -11.812 -3.312 1 90.25 244 LEU A CA 1
ATOM 1822 C C . LEU A 1 244 ? -6.246 -11.922 -2.332 1 90.25 244 LEU A C 1
ATOM 1824 O O . LEU A 1 244 ? -6.438 -11.812 -1.12 1 90.25 244 LEU A O 1
ATOM 1828 N N . HIS A 1 245 ? -5.098 -12.102 -2.809 1 92.12 245 HIS A N 1
ATOM 1829 C CA . HIS A 1 245 ? -3.885 -12.125 -2 1 92.12 245 HIS A CA 1
ATOM 1830 C C . HIS A 1 245 ? -3.633 -10.773 -1.342 1 92.12 245 HIS A C 1
ATOM 1832 O O . HIS A 1 245 ? -4.02 -9.734 -1.881 1 92.12 245 HIS A O 1
ATOM 1838 N N . ALA A 1 246 ? -2.992 -10.797 -0.181 1 95.88 246 ALA A N 1
ATOM 1839 C CA . ALA A 1 246 ? -2.619 -9.562 0.508 1 95.88 246 ALA A CA 1
ATOM 1840 C C . ALA A 1 246 ? -1.38 -8.93 -0.125 1 95.88 246 ALA A C 1
ATOM 1842 O O . ALA A 1 246 ? -0.407 -9.633 -0.425 1 95.88 246 ALA A O 1
ATOM 1843 N N . MET A 1 247 ? -1.405 -7.637 -0.31 1 97.62 247 MET A N 1
ATOM 1844 C CA . MET A 1 247 ? -0.264 -6.926 -0.878 1 97.62 247 MET A CA 1
ATOM 1845 C C . MET A 1 247 ? 0.327 -5.949 0.134 1 97.62 247 MET A C 1
ATOM 1847 O O . MET A 1 247 ? 1.413 -5.406 -0.081 1 97.62 247 MET A O 1
ATOM 1851 N N . ALA A 1 248 ? -0.293 -5.719 1.261 1 98.44 248 ALA A N 1
ATOM 1852 C CA . ALA A 1 248 ? 0.149 -4.762 2.271 1 98.44 248 ALA A CA 1
ATOM 1853 C C . ALA A 1 248 ? 1.55 -5.102 2.771 1 98.44 248 ALA A C 1
ATOM 1855 O O . ALA A 1 248 ? 2.367 -4.207 2.998 1 98.44 248 ALA A O 1
ATOM 1856 N N . PRO A 1 249 ? 1.899 -6.398 2.939 1 98.56 249 PRO A N 1
ATOM 1857 C CA . PRO A 1 249 ? 3.273 -6.691 3.355 1 98.56 249 PRO A CA 1
ATOM 1858 C C . PRO A 1 249 ? 4.309 -6.227 2.334 1 98.56 249 PRO A C 1
ATOM 1860 O O . PRO A 1 249 ? 5.328 -5.641 2.707 1 98.56 249 PRO A O 1
ATOM 1863 N N . ALA A 1 250 ? 4.031 -6.523 1.068 1 98.69 250 ALA A N 1
ATOM 1864 C CA . ALA A 1 250 ? 4.934 -6.047 0.022 1 98.69 250 ALA A CA 1
ATOM 1865 C C . ALA A 1 250 ? 4.996 -4.523 0.007 1 98.69 250 ALA A C 1
ATOM 1867 O O . ALA A 1 250 ? 6.066 -3.943 -0.197 1 98.69 250 ALA A O 1
ATOM 1868 N N . PHE A 1 251 ? 3.881 -3.906 0.2 1 98.56 251 PHE A N 1
ATOM 1869 C CA . PHE A 1 251 ? 3.793 -2.451 0.251 1 98.56 251 PHE A CA 1
ATOM 1870 C C . PHE A 1 251 ? 4.625 -1.898 1.4 1 98.56 251 PHE A C 1
ATOM 1872 O O . PHE A 1 251 ? 5.336 -0.905 1.237 1 98.56 251 PHE A O 1
ATOM 1879 N N . ALA A 1 252 ? 4.547 -2.484 2.537 1 98.69 252 ALA A N 1
ATOM 1880 C CA . ALA A 1 252 ? 5.352 -2.088 3.689 1 98.69 252 ALA A CA 1
ATOM 1881 C C . ALA A 1 252 ? 6.844 -2.213 3.385 1 98.69 252 ALA A C 1
ATOM 1883 O O . ALA A 1 252 ? 7.641 -1.365 3.791 1 98.69 252 ALA A O 1
ATOM 1884 N N . VAL A 1 253 ? 7.219 -3.25 2.703 1 98.75 253 VAL A N 1
ATOM 1885 C CA . VAL A 1 253 ? 8.609 -3.447 2.314 1 98.75 253 VAL A CA 1
ATOM 1886 C C . VAL A 1 253 ? 9.07 -2.283 1.439 1 98.75 253 VAL A C 1
ATOM 1888 O O . VAL A 1 253 ? 10.188 -1.783 1.599 1 98.75 253 VAL A O 1
ATOM 1891 N N . ALA A 1 254 ? 8.234 -1.847 0.52 1 98.38 254 ALA A N 1
ATOM 1892 C CA . ALA A 1 254 ? 8.562 -0.708 -0.333 1 98.38 254 ALA A CA 1
ATOM 1893 C C . ALA A 1 254 ? 8.82 0.543 0.5 1 98.38 254 ALA A C 1
ATOM 1895 O O . ALA A 1 254 ? 9.75 1.302 0.216 1 98.38 254 ALA A O 1
ATOM 1896 N N . GLU A 1 255 ? 7.98 0.759 1.53 1 97.94 255 GLU A N 1
ATOM 1897 C CA . GLU A 1 255 ? 8.18 1.901 2.418 1 97.94 255 GLU A CA 1
ATOM 1898 C C . GLU A 1 255 ? 9.523 1.812 3.141 1 97.94 255 GLU A C 1
ATOM 1900 O O . GLU A 1 255 ? 10.25 2.803 3.236 1 97.94 255 GLU A O 1
ATOM 1905 N N . VAL A 1 256 ? 9.844 0.661 3.598 1 98.44 256 VAL A N 1
ATOM 1906 C CA . VAL A 1 256 ? 11.062 0.445 4.359 1 98.44 256 VAL A CA 1
ATOM 1907 C C . VAL A 1 256 ? 12.281 0.656 3.455 1 98.44 256 VAL A C 1
ATOM 1909 O O . VAL A 1 256 ? 13.227 1.35 3.832 1 98.44 256 VAL A O 1
ATOM 1912 N N . LEU A 1 257 ? 12.258 0.051 2.275 1 98.12 257 LEU A N 1
ATOM 1913 C CA . LEU A 1 257 ? 13.359 0.206 1.336 1 98.12 257 LEU A CA 1
ATOM 1914 C C . LEU A 1 257 ? 13.602 1.678 1.017 1 98.12 257 LEU A C 1
ATOM 1916 O O . LEU A 1 257 ? 14.742 2.15 1.058 1 98.12 257 LEU A O 1
ATOM 1920 N N . GLY A 1 258 ? 12.516 2.404 0.709 1 96.81 258 GLY A N 1
ATOM 1921 C CA . GLY A 1 258 ? 12.641 3.826 0.423 1 96.81 258 GLY A CA 1
ATOM 1922 C C . GLY A 1 258 ? 13.25 4.613 1.568 1 96.81 258 GLY A C 1
ATOM 1923 O O . GLY A 1 258 ? 14.117 5.461 1.354 1 96.81 258 GLY A O 1
ATOM 1924 N N . ALA A 1 259 ? 12.789 4.305 2.742 1 95.62 259 ALA A N 1
ATOM 1925 C CA . ALA A 1 259 ? 13.281 4.992 3.932 1 95.62 259 ALA A CA 1
ATOM 1926 C C . ALA A 1 259 ? 14.766 4.723 4.148 1 95.62 259 ALA A C 1
ATOM 1928 O O . ALA A 1 259 ? 15.531 5.637 4.473 1 95.62 259 ALA A O 1
ATOM 1929 N N . LEU A 1 260 ? 15.18 3.457 4.051 1 96.44 260 LEU A N 1
ATOM 1930 C CA . LEU A 1 260 ? 16.578 3.088 4.25 1 96.44 260 LEU A CA 1
ATOM 1931 C C . LEU A 1 260 ? 17.484 3.82 3.266 1 96.44 260 LEU A C 1
ATOM 1933 O O . LEU A 1 260 ? 18.531 4.328 3.645 1 96.44 260 LEU A O 1
ATOM 1937 N N . ILE A 1 261 ? 17.078 3.924 2.049 1 94.5 261 ILE A N 1
ATOM 1938 C CA . ILE A 1 261 ? 17.875 4.57 1.012 1 94.5 261 ILE A CA 1
ATOM 1939 C C . ILE A 1 261 ? 17.984 6.066 1.298 1 94.5 261 ILE A C 1
ATOM 1941 O O . ILE A 1 261 ? 19.047 6.66 1.16 1 94.5 261 ILE A O 1
ATOM 1945 N N . ALA A 1 262 ? 16.859 6.652 1.677 1 91.12 262 ALA A N 1
ATOM 1946 C CA . ALA A 1 262 ? 16.859 8.07 2.016 1 91.12 262 ALA A CA 1
ATOM 1947 C C . ALA A 1 262 ? 17.859 8.375 3.131 1 91.12 262 ALA A C 1
ATOM 1949 O O . ALA A 1 262 ? 18.562 9.391 3.088 1 91.12 262 ALA A O 1
ATOM 1950 N N . GLY A 1 263 ? 17.938 7.496 4.043 1 90.38 263 GLY A N 1
ATOM 1951 C CA . GLY A 1 263 ? 18.812 7.695 5.188 1 90.38 263 GLY A CA 1
ATOM 1952 C C . GLY A 1 263 ? 20.281 7.52 4.848 1 90.38 263 GLY A C 1
ATOM 1953 O O . GLY A 1 263 ? 21.156 7.992 5.578 1 90.38 263 GLY A O 1
ATOM 1954 N N . ARG A 1 264 ? 20.562 6.887 3.805 1 88.81 264 ARG A N 1
ATOM 1955 C CA . ARG A 1 264 ? 21.938 6.617 3.389 1 88.81 264 ARG A CA 1
ATOM 1956 C C . ARG A 1 264 ? 22.484 7.781 2.574 1 88.81 264 ARG A C 1
ATOM 1958 O O . ARG A 1 264 ? 23.703 7.902 2.416 1 88.81 264 ARG A O 1
ATOM 1965 N N . GLY A 1 265 ? 21.672 8.57 1.938 1 82.5 265 GLY A N 1
ATOM 1966 C CA . GLY A 1 265 ? 22.078 9.547 0.942 1 82.5 265 GLY A CA 1
ATOM 1967 C C . GLY A 1 265 ? 22.812 10.734 1.539 1 82.5 265 GLY A C 1
ATOM 1968 O O . GLY A 1 265 ? 23.453 11.5 0.817 1 82.5 265 GLY A O 1
ATOM 1969 N N . GLY A 1 266 ? 22.891 10.961 2.811 1 78.19 266 GLY A N 1
A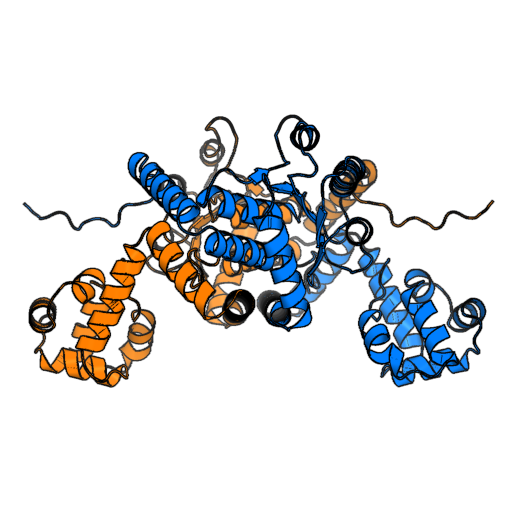TOM 1970 C CA . GLY A 1 266 ? 23.656 12.031 3.439 1 78.19 266 GLY A CA 1
ATOM 1971 C C . GLY A 1 266 ? 23.203 13.414 3.025 1 78.19 266 GLY A C 1
ATOM 1972 O O . GLY A 1 266 ? 22 13.672 2.932 1 78.19 266 GLY A O 1
ATOM 1973 N N . GLU A 1 267 ? 24.172 14.219 2.631 1 80.75 267 GLU A N 1
ATOM 1974 C CA . GLU A 1 267 ? 23.922 15.625 2.344 1 80.75 267 GLU A CA 1
ATOM 1975 C C . GLU A 1 267 ? 23.203 15.805 1.012 1 80.75 267 GLU A C 1
ATOM 1977 O O . GLU A 1 267 ? 22.359 16.688 0.866 1 80.75 267 GLU A O 1
ATOM 1982 N N . ALA A 1 268 ? 23.547 15 0.063 1 82.69 268 ALA A N 1
ATOM 1983 C CA . ALA A 1 268 ? 22.922 15.109 -1.251 1 82.69 268 ALA A CA 1
ATOM 1984 C C . ALA A 1 268 ? 21.422 14.828 -1.167 1 82.69 268 ALA A C 1
ATOM 1986 O O . ALA A 1 268 ? 20.625 15.516 -1.796 1 82.69 268 ALA A O 1
ATOM 1987 N N . THR A 1 269 ? 21.062 13.852 -0.43 1 85.81 269 THR A N 1
ATOM 1988 C CA . THR A 1 269 ? 19.656 13.508 -0.232 1 85.81 269 THR A CA 1
ATOM 1989 C C . THR A 1 269 ? 18.922 14.625 0.503 1 85.81 269 THR A C 1
ATOM 1991 O O . THR A 1 269 ? 17.797 14.977 0.148 1 85.81 269 THR A O 1
ATOM 1994 N N . LEU A 1 270 ? 19.578 15.188 1.446 1 82.75 270 LEU A N 1
ATOM 1995 C CA . LEU A 1 270 ? 18.969 16.266 2.205 1 82.75 270 LEU A CA 1
ATOM 1996 C C . LEU A 1 270 ? 18.75 17.5 1.32 1 82.75 270 LEU A C 1
ATOM 1998 O O . LEU A 1 270 ? 17.703 18.141 1.402 1 82.75 270 LEU A O 1
ATOM 2002 N N . ALA A 1 271 ? 19.703 17.781 0.512 1 84.94 271 ALA A N 1
ATOM 2003 C CA . ALA A 1 271 ? 19.578 18.906 -0.414 1 84.94 271 ALA A CA 1
ATOM 2004 C C . ALA A 1 271 ? 18.422 18.672 -1.396 1 84.94 271 ALA A C 1
ATOM 2006 O O . ALA A 1 271 ? 17.688 19.609 -1.71 1 84.94 271 ALA A O 1
ATOM 2007 N N . ALA A 1 272 ? 18.375 17.484 -1.89 1 85.5 272 ALA A N 1
ATOM 2008 C CA . ALA A 1 272 ? 17.281 17.141 -2.807 1 85.5 272 ALA A CA 1
ATOM 2009 C C . ALA A 1 272 ? 15.93 17.297 -2.129 1 85.5 272 ALA A C 1
ATOM 2011 O O . ALA A 1 272 ? 14.977 17.797 -2.736 1 85.5 272 ALA A O 1
ATOM 2012 N N . LEU A 1 273 ? 15.836 16.875 -0.904 1 86.44 273 LEU A N 1
ATOM 2013 C CA . LEU A 1 273 ? 14.594 16.984 -0.154 1 86.44 273 LEU A CA 1
ATOM 2014 C C . LEU A 1 273 ? 14.234 18.438 0.109 1 86.44 273 LEU A C 1
ATOM 2016 O O . LEU A 1 273 ? 13.055 18.812 0.085 1 86.44 273 LEU A O 1
ATOM 2020 N N . GLU A 1 274 ? 15.242 19.219 0.358 1 83.06 274 GLU A N 1
ATOM 2021 C CA . GLU A 1 274 ? 15.008 20.641 0.539 1 83.06 274 GLU A CA 1
ATOM 2022 C C . GLU A 1 274 ? 14.461 21.281 -0.735 1 83.06 274 GLU A C 1
ATOM 2024 O O . GLU A 1 274 ? 13.555 22.109 -0.678 1 83.06 274 GLU A O 1
ATOM 2029 N N . ARG A 1 275 ? 15.078 20.938 -1.809 1 82.94 275 ARG A N 1
ATOM 2030 C CA . ARG A 1 275 ? 14.594 21.422 -3.094 1 82.94 275 ARG A CA 1
ATOM 2031 C C . ARG A 1 275 ? 13.156 20.969 -3.336 1 82.94 275 ARG A C 1
ATOM 2033 O O . ARG A 1 275 ? 12.328 21.75 -3.824 1 82.94 275 ARG A O 1
ATOM 2040 N N . PHE A 1 276 ? 12.93 19.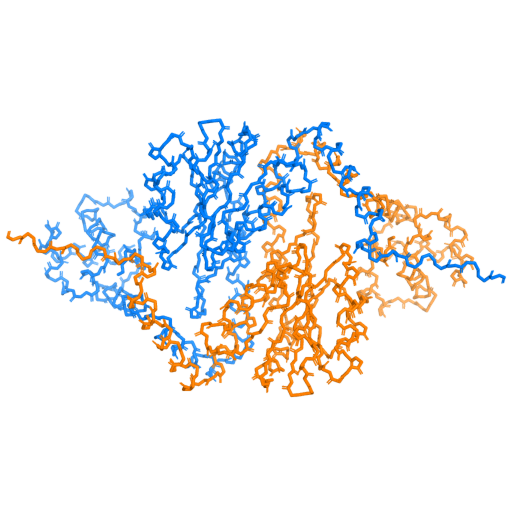797 -3 1 85.06 276 PHE A N 1
ATOM 2041 C CA . PHE A 1 276 ? 11.586 19.25 -3.166 1 85.06 276 PHE A CA 1
ATOM 2042 C C . PHE A 1 276 ? 10.594 20 -2.287 1 85.06 276 PHE A C 1
ATOM 2044 O O . PHE A 1 276 ? 9.523 20.406 -2.754 1 85.06 276 PHE A O 1
ATOM 2051 N N . ASP A 1 277 ? 10.938 20.203 -1.091 1 84.31 277 ASP A N 1
ATOM 2052 C CA . ASP A 1 277 ? 10.109 20.984 -0.177 1 84.31 277 ASP A CA 1
ATOM 2053 C C . ASP A 1 277 ? 9.828 22.375 -0.738 1 84.31 277 ASP A C 1
ATOM 2055 O O . ASP A 1 277 ? 8.695 22.859 -0.689 1 84.31 277 ASP A O 1
ATOM 2059 N N . GLY A 1 278 ? 10.898 22.953 -1.192 1 79.94 278 GLY A N 1
ATOM 2060 C CA . GLY A 1 278 ? 10.758 24.281 -1.781 1 79.94 278 GLY A CA 1
ATOM 2061 C C . GLY A 1 278 ? 9.82 24.312 -2.973 1 79.94 278 GLY A C 1
ATOM 2062 O O . GLY A 1 278 ? 9.023 25.234 -3.119 1 79.94 278 GLY A O 1
ATOM 2063 N N . GLN A 1 279 ? 9.922 23.344 -3.812 1 80.62 279 GLN A N 1
ATOM 2064 C CA . GLN A 1 279 ? 9.047 23.234 -4.977 1 80.62 279 GLN A CA 1
ATOM 2065 C C . GLN A 1 279 ? 7.586 23.094 -4.555 1 80.62 279 GLN A C 1
ATOM 2067 O O . GLN A 1 279 ? 6.707 23.766 -5.102 1 80.62 279 GLN A O 1
ATOM 2072 N N . LEU A 1 280 ? 7.359 22.203 -3.621 1 83.81 280 LEU A N 1
ATOM 2073 C CA . LEU A 1 280 ? 5.996 21.984 -3.152 1 83.81 280 LEU A CA 1
ATOM 2074 C C . LEU A 1 280 ? 5.422 23.266 -2.541 1 83.81 280 LEU A C 1
ATOM 2076 O O . LEU A 1 280 ? 4.25 23.578 -2.748 1 83.81 280 LEU A O 1
ATOM 2080 N N . ALA A 1 281 ? 6.234 23.938 -1.849 1 77.06 281 ALA A N 1
ATOM 2081 C CA . ALA A 1 281 ? 5.809 25.188 -1.255 1 77.06 281 ALA A CA 1
ATOM 2082 C C . ALA A 1 281 ? 5.496 26.234 -2.332 1 77.06 281 ALA A C 1
ATOM 2084 O O . ALA A 1 281 ? 4.461 26.891 -2.279 1 77.06 281 ALA A O 1
ATOM 2085 N N . ALA A 1 282 ? 6.387 26.359 -3.307 1 73.81 282 ALA A N 1
ATOM 2086 C CA . ALA A 1 282 ? 6.234 27.344 -4.375 1 73.81 282 ALA A CA 1
ATOM 2087 C C . ALA A 1 282 ? 4.969 27.094 -5.184 1 73.81 282 ALA A C 1
ATOM 2089 O O . ALA A 1 282 ? 4.328 28.016 -5.668 1 73.81 282 ALA A O 1
ATOM 2090 N N . LEU A 1 283 ? 4.609 25.859 -5.227 1 79.44 283 LEU A N 1
ATOM 2091 C CA . LEU A 1 283 ? 3.457 25.484 -6.035 1 79.44 283 LEU A CA 1
ATOM 2092 C C . LEU A 1 283 ? 2.215 25.328 -5.164 1 79.44 283 LEU A C 1
ATOM 2094 O O . LEU A 1 283 ? 1.172 24.875 -5.645 1 79.44 283 LEU A O 1
ATOM 2098 N N . ASN A 1 284 ? 2.262 25.547 -3.93 1 81.75 284 ASN A N 1
ATOM 2099 C CA . ASN A 1 284 ? 1.141 25.422 -3.002 1 81.75 284 ASN A CA 1
ATOM 2100 C C . ASN A 1 284 ? 0.509 24.031 -3.07 1 81.75 284 ASN A C 1
ATOM 2102 O O . ASN A 1 284 ? -0.714 23.906 -3.146 1 81.75 284 ASN A O 1
ATOM 2106 N N . THR A 1 285 ? 1.32 23.094 -3.094 1 83.5 285 THR A N 1
ATOM 2107 C CA . THR A 1 285 ? 0.885 21.719 -3.283 1 83.5 285 THR A CA 1
ATOM 2108 C C . THR A 1 285 ? 0.101 21.219 -2.068 1 83.5 285 THR A C 1
ATOM 2110 O O . THR A 1 285 ? -0.882 20.5 -2.211 1 83.5 285 THR A O 1
ATOM 2113 N N . HIS A 1 286 ? 0.583 21.656 -0.878 1 85.81 286 HIS A N 1
ATOM 2114 C CA . HIS A 1 286 ? -0.069 21.219 0.349 1 85.81 286 HIS A CA 1
ATOM 2115 C C . HIS A 1 286 ? -0.784 22.375 1.039 1 85.81 286 HIS A C 1
ATOM 2117 O O . HIS A 1 286 ? -0.374 23.531 0.908 1 85.81 286 HIS A O 1
ATOM 2123 N N . LEU A 1 287 ? -1.893 22.016 1.744 1 80.62 287 LEU A N 1
ATOM 2124 C CA . LEU A 1 287 ? -2.613 23.016 2.514 1 80.62 287 LEU A CA 1
ATOM 2125 C C . LEU A 1 287 ? -1.714 23.641 3.584 1 80.62 287 LEU A C 1
ATOM 2127 O O . LEU A 1 287 ? -0.932 22.922 4.223 1 80.62 287 LEU A O 1
ATOM 2131 N N . GLN A 1 288 ? -1.702 24.969 3.535 1 65.19 288 GLN A N 1
ATOM 2132 C CA . GLN A 1 288 ? -0.934 25.688 4.543 1 65.19 288 GLN A CA 1
ATOM 2133 C C . GLN A 1 288 ? -1.697 25.766 5.863 1 65.19 288 GLN A C 1
ATOM 2135 O O . GLN A 1 288 ? -2.93 25.812 5.871 1 65.19 288 GLN A O 1
ATOM 2140 N N . SER A 1 289 ? -1.111 25.203 6.887 1 54.12 289 SER A N 1
ATOM 2141 C CA . SER A 1 289 ? -1.763 25.391 8.18 1 54.12 289 SER A CA 1
ATOM 2142 C C . SER A 1 289 ? -2.277 26.812 8.336 1 54.12 289 SER A C 1
ATOM 2144 O O . SER A 1 289 ? -1.602 27.766 7.953 1 54.12 289 SER A O 1
ATOM 2146 N N . ARG A 1 290 ? -3.617 27.094 8.188 1 42.16 290 ARG A N 1
ATOM 2147 C CA . ARG A 1 290 ? -4.199 28.422 8.344 1 42.16 290 ARG A CA 1
ATOM 2148 C C . ARG A 1 290 ? -3.463 29.219 9.422 1 42.16 290 ARG A C 1
ATOM 2150 O O . ARG A 1 290 ? -3.398 28.797 10.578 1 42.16 290 ARG A O 1
ATOM 2157 N N . ASN A 1 291 ? -2.406 29.766 9.102 1 36.62 291 ASN A N 1
ATOM 2158 C CA . ASN A 1 291 ? -2.029 30.859 9.977 1 36.62 291 ASN A CA 1
ATOM 2159 C C . ASN A 1 291 ? -3.252 31.641 10.469 1 36.62 291 ASN A C 1
ATOM 2161 O O . ASN A 1 291 ? -4.109 32.031 9.672 1 36.62 291 ASN A O 1
ATOM 2165 N N . SER A 1 292 ? -3.873 31.281 11.633 1 33.12 292 SER A N 1
ATOM 2166 C CA . SER A 1 292 ? -4.785 32.25 12.211 1 33.12 292 SER A CA 1
ATOM 2167 C C . SER A 1 292 ? -4.363 33.688 11.859 1 33.12 292 SER A C 1
ATOM 2169 O O . SER A 1 292 ? -3.303 34.125 12.281 1 33.12 292 SER A O 1
ATOM 2171 N N . LYS A 1 293 ? -4.504 34.188 10.703 1 35.28 293 LYS A N 1
ATOM 2172 C CA . LYS A 1 293 ? -4.438 35.625 10.43 1 35.28 293 LYS A CA 1
ATOM 2173 C C . LYS A 1 293 ? -4.852 36.438 11.648 1 35.28 293 LYS A C 1
ATOM 2175 O O . LYS A 1 293 ? -5.82 36.094 12.336 1 35.28 293 LYS A O 1
ATOM 2180 N N . ARG A 1 294 ? -4.051 37.406 12.133 1 34.06 294 ARG A N 1
ATOM 2181 C CA . ARG A 1 294 ? -4.242 38.625 12.906 1 34.06 294 ARG A CA 1
ATOM 2182 C C . ARG A 1 294 ? -5.562 39.312 12.539 1 34.06 294 ARG A C 1
ATOM 2184 O O . ARG A 1 294 ? -5.84 39.531 11.367 1 34.06 294 ARG A O 1
ATOM 2191 N N . ALA A 1 295 ? -6.738 39.031 13.227 1 31 295 ALA A N 1
ATOM 2192 C CA . ALA A 1 295 ? -7.699 40.125 13.125 1 31 295 ALA A CA 1
ATOM 2193 C C . ALA A 1 295 ? -6.996 41.438 12.828 1 31 295 ALA A C 1
ATOM 2195 O O . ALA A 1 295 ? -5.996 41.781 13.461 1 31 295 ALA A O 1
ATOM 2196 N N . PRO A 1 296 ? -7.32 42.031 11.781 1 29.91 296 PRO A N 1
ATOM 2197 C CA . PRO A 1 296 ? -6.914 43.438 12.047 1 29.91 296 PRO A CA 1
ATOM 2198 C C . PRO A 1 296 ? -7.344 43.906 13.43 1 29.91 296 PRO A C 1
ATOM 2200 O O . PRO A 1 296 ? -8.328 43.406 13.984 1 29.91 296 PRO A O 1
ATOM 2203 N N . MET B 1 1 ? 1.938 22.922 13.211 1 46 1 MET B N 1
ATOM 2204 C CA . MET B 1 1 ? 1.66 21.688 13.938 1 46 1 MET B CA 1
ATOM 2205 C C . MET B 1 1 ? 0.183 21.594 14.305 1 46 1 MET B C 1
ATOM 2207 O O . MET B 1 1 ? -0.335 22.438 15.031 1 46 1 MET B O 1
ATOM 2211 N N . ASP B 1 2 ? -0.62 20.875 13.625 1 53.5 2 ASP B N 1
ATOM 2212 C CA . ASP B 1 2 ? -2.064 20.891 13.836 1 53.5 2 ASP B CA 1
ATOM 2213 C C . ASP B 1 2 ? -2.459 20 15.016 1 53.5 2 ASP B C 1
ATOM 2215 O O . ASP B 1 2 ? -3.4 20.312 15.742 1 53.5 2 ASP B O 1
ATOM 2219 N N . LYS B 1 3 ? -1.881 18.844 15.227 1 59.31 3 LYS B N 1
ATOM 2220 C CA . LYS B 1 3 ? -2.133 18.016 16.406 1 59.31 3 LYS B CA 1
ATOM 2221 C C . LYS B 1 3 ? -0.852 17.797 17.203 1 59.31 3 LYS B C 1
ATOM 2223 O O . LYS B 1 3 ? 0.168 17.375 16.656 1 59.31 3 LYS B O 1
ATOM 2228 N N . GLY B 1 4 ? -1.01 18.203 18.375 1 67.31 4 GLY B N 1
ATOM 2229 C CA . GLY B 1 4 ? 0.142 18.078 19.25 1 67.31 4 GLY B CA 1
ATOM 2230 C C . GLY B 1 4 ? 0.468 16.641 19.609 1 67.31 4 GLY B C 1
ATOM 2231 O O . GLY B 1 4 ? -0.391 15.766 19.5 1 67.31 4 GLY B O 1
ATOM 2232 N N . PRO B 1 5 ? 1.657 16.312 19.875 1 73.56 5 PRO B N 1
ATOM 2233 C CA . PRO B 1 5 ? 2.141 14.977 20.203 1 73.56 5 PRO B CA 1
ATOM 2234 C C . PRO B 1 5 ? 1.358 14.32 21.328 1 73.56 5 PRO B C 1
ATOM 2236 O O . PRO B 1 5 ? 1.327 13.086 21.438 1 73.56 5 PRO B O 1
ATOM 2239 N N . LEU B 1 6 ? 0.646 15.102 22.172 1 80.38 6 LEU B N 1
ATOM 2240 C CA . LEU B 1 6 ? -0.018 14.531 23.328 1 80.38 6 LEU B CA 1
ATOM 2241 C C . LEU B 1 6 ? -1.533 14.562 23.156 1 80.38 6 LEU B C 1
ATOM 2243 O O . LEU B 1 6 ? -2.273 14.297 24.109 1 80.38 6 LEU B O 1
ATOM 2247 N N . SER B 1 7 ? -1.967 14.836 21.969 1 77.62 7 SER B N 1
ATOM 2248 C CA . SER B 1 7 ? -3.396 15.023 21.75 1 77.62 7 SER B CA 1
ATOM 2249 C C . SER B 1 7 ? -4.18 13.766 22.109 1 77.62 7 SER B C 1
ATOM 2251 O O . SER B 1 7 ? -5.18 13.836 22.828 1 77.62 7 SER B O 1
ATOM 2253 N N . ASP B 1 8 ? -3.75 12.602 21.781 1 68.62 8 ASP B N 1
ATOM 2254 C CA . ASP B 1 8 ? -4.465 11.352 22.031 1 68.62 8 ASP B CA 1
ATOM 2255 C C . ASP B 1 8 ? -4.453 11.008 23.516 1 68.62 8 ASP B C 1
ATOM 2257 O O . ASP B 1 8 ? -5.469 10.578 24.062 1 68.62 8 ASP B O 1
ATOM 2261 N N . ALA B 1 9 ? -3.33 11.18 24.078 1 79.12 9 ALA B N 1
ATOM 2262 C CA . ALA B 1 9 ? -3.219 10.922 25.5 1 79.12 9 ALA B CA 1
ATOM 2263 C C . ALA B 1 9 ? -4.156 11.836 26.297 1 79.12 9 ALA B C 1
ATOM 2265 O O . ALA B 1 9 ? -4.793 11.391 27.266 1 79.12 9 ALA B O 1
ATOM 2266 N N . ILE B 1 10 ? -4.316 13 25.812 1 84.69 10 ILE B N 1
ATOM 2267 C CA . ILE B 1 10 ? -5.152 13.992 26.484 1 84.69 10 ILE B CA 1
ATOM 2268 C C . ILE B 1 10 ? -6.625 13.641 26.297 1 84.69 10 ILE B C 1
ATOM 2270 O O . ILE B 1 10 ? -7.414 13.711 27.25 1 84.69 10 ILE B O 1
ATOM 2274 N N . ILE B 1 11 ? -6.98 13.188 25.188 1 73.38 11 ILE B N 1
ATOM 2275 C CA . ILE B 1 11 ? -8.367 12.836 24.875 1 73.38 11 ILE B CA 1
ATOM 2276 C C . ILE B 1 11 ? -8.781 11.617 25.703 1 73.38 11 ILE B C 1
ATOM 2278 O O . ILE B 1 11 ? -9.883 11.586 26.266 1 73.38 11 ILE B O 1
ATOM 2282 N N . THR B 1 12 ? -7.883 10.703 25.781 1 75.25 12 THR B N 1
ATOM 2283 C CA . THR B 1 12 ? -8.133 9.492 26.562 1 75.25 12 THR B CA 1
ATOM 2284 C C . THR B 1 12 ? -8.305 9.82 28.031 1 75.25 12 THR B C 1
ATOM 2286 O O . THR B 1 12 ? -9.164 9.242 28.703 1 75.25 12 THR B O 1
ATOM 2289 N N . ALA B 1 13 ? -7.578 10.742 28.5 1 80.19 13 ALA B N 1
ATOM 2290 C CA . ALA B 1 13 ? -7.578 11.078 29.922 1 80.19 13 ALA B CA 1
ATOM 2291 C C . ALA B 1 13 ? -8.633 12.133 30.234 1 80.19 13 ALA B C 1
ATOM 2293 O O . ALA B 1 13 ? -8.898 12.43 31.391 1 80.19 13 ALA B O 1
ATOM 2294 N N . PHE B 1 14 ? -9.297 12.602 29.172 1 82.56 14 PHE B N 1
ATOM 2295 C CA . PHE B 1 14 ? -10.055 13.852 29.25 1 82.56 14 PHE B CA 1
ATOM 2296 C C . PHE B 1 14 ? -11.195 13.734 30.25 1 82.56 14 PHE B C 1
ATOM 2298 O O . PHE B 1 14 ? -11.406 14.625 31.078 1 82.56 14 PHE B O 1
ATOM 2305 N N . ASP B 1 15 ? -11.867 12.578 30.234 1 79.31 15 ASP B N 1
ATOM 2306 C CA . ASP B 1 15 ? -13.07 12.414 31.047 1 79.31 15 ASP B CA 1
ATOM 2307 C C . ASP B 1 15 ? -12.719 12.297 32.531 1 79.31 15 ASP B C 1
ATOM 2309 O O . ASP B 1 15 ? -13.547 12.562 33.375 1 79.31 15 ASP B O 1
ATOM 2313 N N . GLY B 1 16 ? -11.523 11.891 32.875 1 84.31 16 GLY B N 1
ATOM 2314 C CA . GLY B 1 16 ? -11.086 11.75 34.25 1 84.31 16 GLY B CA 1
ATOM 2315 C C . GLY B 1 16 ? -10.508 13.023 34.812 1 84.31 16 G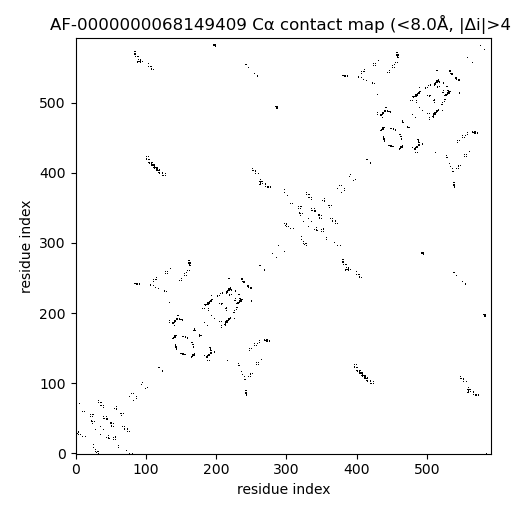LY B C 1
ATOM 2316 O O . GLY B 1 16 ? -10.18 13.086 36 1 84.31 16 GLY B O 1
ATOM 2317 N N . LEU B 1 17 ? -10.492 14.062 34.062 1 87.38 17 LEU B N 1
ATOM 2318 C CA . LEU B 1 17 ? -9.867 15.312 34.5 1 87.38 17 LEU B CA 1
ATOM 2319 C C . LEU B 1 17 ? -10.875 16.219 35.188 1 87.38 17 LEU B C 1
ATOM 2321 O O . LEU B 1 17 ? -12.07 16.188 34.875 1 87.38 17 LEU B O 1
ATOM 2325 N N . SER B 1 18 ? -10.406 16.969 36.219 1 91.19 18 SER B N 1
ATOM 2326 C CA . SER B 1 18 ? -11.227 18.016 36.844 1 91.19 18 SER B CA 1
ATOM 2327 C C . SER B 1 18 ? -11.531 19.109 35.812 1 91.19 18 SER B C 1
ATOM 2329 O O . SER B 1 18 ? -10.914 19.188 34.75 1 91.19 18 SER B O 1
ATOM 2331 N N . SER B 1 19 ? -12.508 19.984 36.156 1 90.75 19 SER B N 1
ATOM 2332 C CA . SER B 1 19 ? -12.953 21.031 35.25 1 90.75 19 SER B CA 1
ATOM 2333 C C . SER B 1 19 ? -11.797 21.938 34.812 1 90.75 19 SER B C 1
ATOM 2335 O O . SER B 1 19 ? -11.656 22.266 33.625 1 90.75 19 SER B O 1
ATOM 2337 N N . GLN B 1 20 ? -10.977 22.281 35.781 1 91.44 20 GLN B N 1
ATOM 2338 C CA . GLN B 1 20 ? -9.844 23.156 35.5 1 91.44 20 GLN B CA 1
ATOM 2339 C C . GLN B 1 20 ? -8.82 22.453 34.625 1 91.44 20 GLN B C 1
ATOM 2341 O O . GLN B 1 20 ? -8.258 23.078 33.688 1 91.44 20 GLN B O 1
ATOM 2346 N N . LEU B 1 21 ? -8.617 21.172 34.844 1 94 21 LEU B N 1
ATOM 2347 C CA . LEU B 1 21 ? -7.66 20.406 34.031 1 94 21 LEU B CA 1
ATOM 2348 C C . LEU B 1 21 ? -8.188 20.172 32.625 1 94 21 LEU B C 1
ATOM 2350 O O . LEU B 1 21 ? -7.418 20.141 31.672 1 94 21 LEU B O 1
ATOM 2354 N N . ARG B 1 22 ? -9.461 20.047 32.469 1 90.12 22 ARG B N 1
ATOM 2355 C CA . ARG B 1 22 ? -10.07 19.922 31.141 1 90.12 22 ARG B CA 1
ATOM 2356 C C . ARG B 1 22 ? -9.844 21.172 30.312 1 90.12 22 ARG B C 1
ATOM 2358 O O . ARG B 1 22 ? -9.562 21.094 29.109 1 90.12 22 ARG B O 1
ATOM 2365 N N . THR B 1 23 ? -9.992 22.297 30.969 1 91.44 23 THR B N 1
ATOM 2366 C CA . THR B 1 23 ? -9.75 23.562 30.297 1 91.44 23 THR B CA 1
ATOM 2367 C C . THR B 1 23 ? -8.312 23.641 29.781 1 91.44 23 THR B C 1
ATOM 2369 O O . THR B 1 23 ? -8.078 24.016 28.641 1 91.44 23 THR B O 1
ATOM 2372 N N . ALA B 1 24 ? -7.375 23.266 30.594 1 93.38 24 ALA B N 1
ATOM 2373 C CA . ALA B 1 24 ? -5.961 23.234 30.219 1 93.38 24 ALA B CA 1
ATOM 2374 C C . ALA B 1 24 ? -5.715 22.234 29.094 1 93.38 24 ALA B C 1
ATOM 2376 O O . ALA B 1 24 ? -5 22.531 28.141 1 93.38 24 ALA B O 1
ATOM 2377 N N . ALA B 1 25 ? -6.262 21.078 29.188 1 90.69 25 ALA B N 1
ATOM 2378 C CA . ALA B 1 25 ? -6.129 20.016 28.188 1 90.69 25 ALA B CA 1
ATOM 2379 C C . ALA B 1 25 ? -6.652 20.469 26.828 1 90.69 25 ALA B C 1
ATOM 2381 O O . ALA B 1 25 ? -6.023 20.219 25.797 1 90.69 25 ALA B O 1
ATOM 2382 N N . ARG B 1 26 ? -7.758 21.109 26.859 1 83.81 26 ARG B N 1
ATOM 2383 C CA . ARG B 1 26 ? -8.336 21.625 25.609 1 83.81 26 ARG B CA 1
ATOM 2384 C C . ARG B 1 26 ? -7.398 22.609 24.938 1 83.81 26 ARG B C 1
ATOM 2386 O O . ARG B 1 26 ? -7.234 22.594 23.719 1 83.81 26 ARG B O 1
ATOM 2393 N N . TYR B 1 27 ? -6.82 23.516 25.734 1 88.62 27 TYR B N 1
ATOM 2394 C CA . TYR B 1 27 ? -5.871 24.484 25.188 1 88.62 27 TYR B CA 1
ATOM 2395 C C . TYR B 1 27 ? -4.73 23.766 24.469 1 88.62 27 TYR B C 1
ATOM 2397 O O . TYR B 1 27 ? -4.355 24.141 23.359 1 88.62 27 TYR B O 1
ATOM 2405 N N . ILE B 1 28 ? -4.203 22.703 25.109 1 89.06 28 ILE B N 1
ATOM 2406 C CA . ILE B 1 28 ? -3.057 21.984 24.562 1 89.06 28 ILE B CA 1
ATOM 2407 C C . ILE B 1 28 ? -3.449 21.312 23.25 1 89.06 28 ILE B C 1
ATOM 2409 O O . ILE B 1 28 ? -2.691 21.359 22.281 1 89.06 28 ILE B O 1
ATOM 2413 N N . VAL B 1 29 ? -4.605 20.766 23.234 1 80.75 29 VAL B N 1
ATOM 2414 C CA . VAL B 1 29 ? -5.082 20.047 22.047 1 80.75 29 VAL B CA 1
ATOM 2415 C C . VAL B 1 29 ? -5.383 21.047 20.938 1 80.75 29 VAL B C 1
ATOM 2417 O O . VAL B 1 29 ? -5.07 20.812 19.766 1 80.75 29 VAL B O 1
ATOM 2420 N N . ASP B 1 30 ? -5.883 22.203 21.359 1 75.94 30 ASP B N 1
ATOM 2421 C CA . ASP B 1 30 ? -6.363 23.188 20.391 1 75.94 30 ASP B CA 1
ATOM 2422 C C . ASP B 1 30 ? -5.219 24.047 19.859 1 75.94 30 ASP B C 1
ATOM 2424 O O . ASP B 1 30 ? -5.297 24.578 18.75 1 75.94 30 ASP B O 1
ATOM 2428 N N . HIS B 1 31 ? -4.262 24.234 20.625 1 79.44 31 HIS B N 1
ATOM 2429 C CA . HIS B 1 31 ? -3.205 25.172 20.266 1 79.44 31 HIS B CA 1
ATOM 2430 C C . HIS B 1 31 ? -1.833 24.516 20.328 1 79.44 31 HIS B C 1
ATOM 2432 O O . HIS B 1 31 ? -0.943 24.984 21.031 1 79.44 31 HIS B O 1
ATOM 2438 N N . PRO B 1 32 ? -1.635 23.453 19.531 1 80.44 32 PRO B N 1
ATOM 2439 C CA . PRO B 1 32 ? -0.37 22.719 19.641 1 80.44 32 PRO B CA 1
ATOM 2440 C C . PRO B 1 32 ? 0.842 23.578 19.312 1 80.44 32 PRO B C 1
ATOM 2442 O O . PRO B 1 32 ? 1.904 23.422 19.922 1 80.44 32 PRO B O 1
ATOM 2445 N N . ARG B 1 33 ? 0.725 24.438 18.422 1 76.44 33 ARG B N 1
ATOM 2446 C CA . ARG B 1 33 ? 1.839 25.312 18.062 1 76.44 33 ARG B CA 1
ATOM 2447 C C . ARG B 1 33 ? 2.193 26.25 19.234 1 76.44 33 ARG B C 1
ATOM 2449 O O . ARG B 1 33 ? 3.371 26.438 19.531 1 76.44 33 ARG B O 1
ATOM 2456 N N . ASP B 1 34 ? 1.18 26.812 19.875 1 80.56 34 ASP B N 1
ATOM 2457 C CA . ASP B 1 34 ? 1.411 27.688 21.016 1 80.56 34 ASP B CA 1
ATOM 2458 C C . ASP B 1 34 ? 2.078 26.953 22.156 1 80.56 34 ASP B C 1
ATOM 2460 O O . ASP B 1 34 ? 2.928 27.5 22.859 1 80.56 34 ASP B O 1
ATOM 2464 N N . VAL B 1 35 ? 1.676 25.656 22.312 1 88.88 35 VAL B N 1
ATOM 2465 C CA . VAL B 1 35 ? 2.275 24.828 23.359 1 88.88 35 VAL B CA 1
ATOM 2466 C C . VAL B 1 35 ? 3.783 24.734 23.141 1 88.88 35 VAL B C 1
ATOM 2468 O O . VAL B 1 35 ? 4.562 24.766 24.094 1 88.88 35 VAL B O 1
ATOM 2471 N N . ALA B 1 36 ? 4.105 24.672 21.859 1 82.56 36 ALA B N 1
ATOM 2472 C CA . ALA B 1 36 ? 5.508 24.531 21.484 1 82.56 36 ALA B CA 1
ATOM 2473 C C . ALA B 1 36 ? 6.25 25.859 21.672 1 82.56 36 ALA B C 1
ATOM 2475 O O . ALA B 1 36 ? 7.449 25.875 21.953 1 82.56 36 ALA B O 1
ATOM 2476 N N . LEU B 1 37 ? 5.566 26.984 21.516 1 83.38 37 LEU B N 1
ATOM 2477 C CA . LEU B 1 37 ? 6.254 28.25 21.281 1 83.38 37 LEU B CA 1
ATOM 2478 C C . LEU B 1 37 ? 6.145 29.156 22.5 1 83.38 37 LEU B C 1
ATOM 2480 O O . LEU B 1 37 ? 7.02 29.984 22.734 1 83.38 37 LEU B O 1
ATOM 2484 N N . LEU B 1 38 ? 5.121 29.047 23.281 1 85.25 38 LEU B N 1
ATOM 2485 C CA . LEU B 1 38 ? 4.848 29.984 24.375 1 85.25 38 LEU B CA 1
ATOM 2486 C C . LEU B 1 38 ? 5.297 29.422 25.703 1 85.25 38 LEU B C 1
ATOM 2488 O O . LEU B 1 38 ? 5.395 28.203 25.875 1 85.25 38 LEU B O 1
ATOM 2492 N N . SER B 1 39 ? 5.664 30.297 26.625 1 88.5 39 SER B N 1
ATOM 2493 C CA . SER B 1 39 ? 5.984 29.891 28 1 88.5 39 SER B CA 1
ATOM 2494 C C . SER B 1 39 ? 4.762 29.312 28.703 1 88.5 39 SER B C 1
ATOM 2496 O O . SER B 1 39 ? 3.625 29.562 28.297 1 88.5 39 SER B O 1
ATOM 2498 N N . MET B 1 40 ? 5.016 28.453 29.75 1 92.44 40 MET B N 1
ATOM 2499 C CA . MET B 1 40 ? 3.924 27.875 30.531 1 92.44 40 MET B CA 1
ATOM 2500 C C . MET B 1 40 ? 3.012 28.969 31.078 1 92.44 40 MET B C 1
ATOM 2502 O O . MET B 1 40 ? 1.787 28.828 31.047 1 92.44 40 MET B O 1
ATOM 2506 N N . ARG B 1 41 ? 3.582 30.109 31.516 1 91.06 41 ARG B N 1
ATOM 2507 C CA . ARG B 1 41 ? 2.82 31.219 32.094 1 91.06 41 ARG B CA 1
ATOM 2508 C C . ARG B 1 41 ? 1.891 31.844 31.078 1 91.06 41 ARG B C 1
ATOM 2510 O O . ARG B 1 41 ? 0.721 32.094 31.359 1 91.06 41 ARG B O 1
ATOM 2517 N N . GLU B 1 42 ? 2.436 32.031 29.938 1 91.69 42 GLU B N 1
ATOM 2518 C CA . GLU B 1 42 ? 1.642 32.625 28.859 1 91.69 42 GLU B CA 1
ATOM 2519 C C . GLU B 1 42 ? 0.538 31.688 28.406 1 91.69 42 GLU B C 1
ATOM 2521 O O . GLU B 1 42 ? -0.586 32.125 28.141 1 91.69 42 GLU B O 1
ATOM 2526 N N . GLN B 1 43 ? 0.823 30.406 28.344 1 94.06 43 GLN B N 1
ATOM 2527 C CA . GLN B 1 43 ? -0.178 29.406 27.969 1 94.06 43 GLN B CA 1
ATOM 2528 C C . GLN B 1 43 ? -1.298 29.344 29 1 94.06 43 GLN B C 1
ATOM 2530 O O . GLN B 1 43 ? -2.477 29.297 28.641 1 94.06 43 GLN B O 1
ATOM 2535 N N . ALA B 1 44 ? -0.951 29.375 30.234 1 94.38 44 ALA B N 1
ATOM 2536 C CA . ALA B 1 44 ? -1.924 29.359 31.312 1 94.38 44 ALA B CA 1
ATOM 2537 C C . ALA B 1 44 ? -2.852 30.578 31.234 1 94.38 44 ALA B C 1
ATOM 2539 O O . ALA B 1 44 ? -4.066 30.438 31.391 1 94.38 44 ALA B O 1
ATOM 2540 N N . ARG B 1 45 ? -2.252 31.719 30.953 1 92.5 45 ARG B N 1
ATOM 2541 C CA . ARG B 1 45 ? -3.01 32.969 30.797 1 92.5 45 ARG B CA 1
ATOM 2542 C C . ARG B 1 45 ? -4.02 32.844 29.656 1 92.5 45 ARG B C 1
ATOM 2544 O O . ARG B 1 45 ? -5.191 33.188 29.828 1 92.5 45 ARG B O 1
ATOM 2551 N N . GLN B 1 46 ? -3.633 32.281 28.562 1 90.31 46 GLN B N 1
ATOM 2552 C CA . GLN B 1 46 ? -4.492 32.156 27.391 1 90.31 46 GLN B CA 1
ATOM 2553 C C . GLN B 1 46 ? -5.59 31.109 27.641 1 90.31 46 GLN B C 1
ATOM 2555 O O . GLN B 1 46 ? -6.711 31.266 27.141 1 90.31 46 GLN B O 1
ATOM 2560 N N . ALA B 1 47 ? -5.258 30.125 28.344 1 91.69 47 ALA B N 1
ATOM 2561 C CA . ALA B 1 47 ? -6.203 29.047 28.641 1 91.69 47 ALA B CA 1
ATOM 2562 C C . 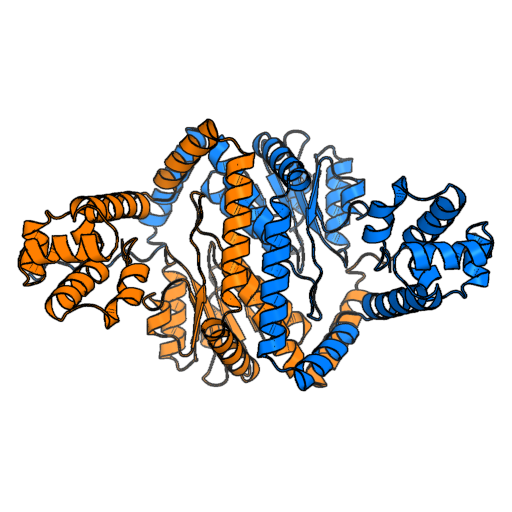ALA B 1 47 ? -7.191 29.453 29.719 1 91.69 47 ALA B C 1
ATOM 2564 O O . ALA B 1 47 ? -8.227 28.812 29.906 1 91.69 47 ALA B O 1
ATOM 2565 N N . GLY B 1 48 ? -6.859 30.516 30.422 1 91.75 48 GLY B N 1
ATOM 2566 C CA . GLY B 1 48 ? -7.715 30.984 31.516 1 91.75 48 GLY B CA 1
ATOM 2567 C C . GLY B 1 48 ? -7.574 30.141 32.781 1 91.75 48 GLY B C 1
ATOM 2568 O O . GLY B 1 48 ? -8.555 29.938 33.5 1 91.75 48 GLY B O 1
ATOM 2569 N N . VAL B 1 49 ? -6.414 29.562 33.031 1 95.5 49 VAL B N 1
ATOM 2570 C CA . VAL B 1 49 ? -6.168 28.781 34.219 1 95.5 49 VAL B CA 1
ATOM 2571 C C . VAL B 1 49 ? -4.902 29.266 34.906 1 95.5 49 VAL B C 1
ATOM 2573 O O . VAL B 1 49 ? -4.148 30.062 34.344 1 95.5 49 VAL B O 1
ATOM 2576 N N . GLN B 1 50 ? -4.719 28.859 36.188 1 94.12 50 GLN B N 1
ATOM 2577 C CA . GLN B 1 50 ? -3.486 29.156 36.906 1 94.12 50 GLN B CA 1
ATOM 2578 C C . GLN B 1 50 ? -2.326 28.297 36.406 1 94.12 50 GLN B C 1
ATOM 2580 O O . GLN B 1 50 ? -2.523 27.156 36 1 94.12 50 GLN B O 1
ATOM 2585 N N . PRO B 1 51 ? -1.036 28.875 36.375 1 94.81 51 PRO B N 1
ATOM 2586 C CA . PRO B 1 51 ? 0.135 28.109 35.969 1 94.81 51 PRO B CA 1
ATOM 2587 C C . PRO B 1 51 ? 0.234 26.75 36.688 1 94.81 51 PRO B C 1
ATOM 2589 O O . PRO B 1 51 ? 0.625 25.766 36.062 1 94.81 51 PRO B O 1
ATOM 2592 N N . ALA B 1 52 ? -0.222 26.656 37.906 1 95 52 ALA B N 1
ATOM 2593 C CA . ALA B 1 52 ? -0.183 25.422 38.688 1 95 52 ALA B CA 1
ATOM 2594 C C . ALA B 1 52 ? -1.083 24.359 38.031 1 95 52 ALA B C 1
ATOM 2596 O O . ALA B 1 52 ? -0.79 23.172 38.125 1 95 52 ALA B O 1
ATOM 2597 N N . THR B 1 53 ? -2.111 24.734 37.438 1 95.12 53 THR B N 1
ATOM 2598 C CA . THR B 1 53 ? -3.023 23.828 36.75 1 95.12 53 THR B CA 1
ATOM 2599 C C . THR B 1 53 ? -2.32 23.141 35.594 1 95.12 53 THR B C 1
ATOM 2601 O O . THR B 1 53 ? -2.512 21.953 35.375 1 95.12 53 THR B O 1
ATOM 2604 N N . MET B 1 54 ? -1.499 23.922 34.844 1 95.69 54 MET B N 1
ATOM 2605 C CA . MET B 1 54 ? -0.727 23.344 33.75 1 95.69 54 MET B CA 1
ATOM 2606 C C . MET B 1 54 ? 0.239 22.281 34.25 1 95.69 54 MET B C 1
ATOM 2608 O O . MET B 1 54 ? 0.365 21.203 33.688 1 95.69 54 MET B O 1
ATOM 2612 N N . THR B 1 55 ? 0.866 22.562 35.344 1 94.81 55 THR B N 1
ATOM 2613 C CA . THR B 1 55 ? 1.82 21.641 35.969 1 94.81 55 THR B CA 1
ATOM 2614 C C . THR B 1 55 ? 1.114 20.375 36.469 1 94.81 55 THR B C 1
ATOM 2616 O O . THR B 1 55 ? 1.612 19.266 36.281 1 94.81 55 THR B O 1
ATOM 2619 N N . ARG B 1 56 ? -0.002 20.5 37.062 1 94.56 56 ARG B N 1
ATOM 2620 C CA . ARG B 1 56 ? -0.784 19.375 37.562 1 94.56 56 ARG B CA 1
ATOM 2621 C C . ARG B 1 56 ? -1.238 18.484 36.406 1 94.56 56 ARG B C 1
ATOM 2623 O O . ARG B 1 56 ? -1.227 17.266 36.5 1 94.56 56 ARG B O 1
ATOM 2630 N N . LEU B 1 57 ? -1.703 19.156 35.312 1 94.69 57 LEU B N 1
ATOM 2631 C CA . LEU B 1 57 ? -2.078 18.391 34.125 1 94.69 57 LEU B CA 1
ATOM 2632 C C . LEU B 1 57 ? -0.9 17.578 33.594 1 94.69 57 LEU B C 1
ATOM 2634 O O . LEU B 1 57 ? -1.057 16.391 33.281 1 94.69 57 LEU B O 1
ATOM 2638 N N . ALA B 1 58 ? 0.28 18.188 33.562 1 94.94 58 ALA B N 1
ATOM 2639 C CA . ALA B 1 58 ? 1.483 17.484 33.094 1 94.94 58 ALA B CA 1
ATOM 2640 C C . ALA B 1 58 ? 1.756 16.266 33.969 1 94.94 58 ALA B C 1
ATOM 2642 O O . ALA B 1 58 ? 2.037 15.18 33.469 1 94.94 58 ALA B O 1
ATOM 2643 N N . LYS B 1 59 ? 1.592 16.391 35.25 1 92.56 59 LYS B N 1
ATOM 2644 C CA . LYS B 1 59 ? 1.814 15.289 36.188 1 92.56 59 LYS B CA 1
ATOM 2645 C C . LYS B 1 59 ? 0.781 14.188 35.969 1 92.56 59 LYS B C 1
ATOM 2647 O O . LYS B 1 59 ? 1.121 13 36 1 92.56 59 LYS B O 1
ATOM 2652 N N . GLN B 1 60 ? -0.389 14.555 35.75 1 92 60 GLN B N 1
ATOM 2653 C CA . GLN B 1 60 ? -1.449 13.578 35.531 1 92 60 GLN B CA 1
ATOM 2654 C C . GLN B 1 60 ? -1.203 12.812 34.219 1 92 60 GLN B C 1
ATOM 2656 O O . GLN B 1 60 ? -1.6 11.648 34.094 1 92 60 GLN B O 1
ATOM 2661 N N . LEU B 1 61 ? -0.61 13.477 33.312 1 90 61 LEU B N 1
ATOM 2662 C CA . LEU B 1 61 ? -0.301 12.844 32.031 1 90 61 LEU B CA 1
ATOM 2663 C C . LEU B 1 61 ? 1.012 12.07 32.125 1 90 61 LEU B C 1
ATOM 2665 O O . LEU B 1 61 ? 1.478 11.523 31.125 1 90 61 LEU B O 1
ATOM 2669 N N . GLY B 1 62 ? 1.648 12.094 33.312 1 89.12 62 GLY B N 1
ATOM 2670 C CA . GLY B 1 62 ? 2.816 11.258 33.531 1 89.12 62 GLY B CA 1
ATOM 2671 C C . GLY B 1 62 ? 4.125 11.984 33.312 1 89.12 62 GLY B C 1
ATOM 2672 O O . GLY B 1 62 ? 5.172 11.352 33.156 1 89.12 62 GLY B O 1
ATOM 2673 N N . PHE B 1 63 ? 4.027 13.297 33.281 1 92.62 63 PHE B N 1
ATOM 2674 C CA . PHE B 1 63 ? 5.242 14.07 33.062 1 92.62 63 PHE B CA 1
ATOM 2675 C C . PHE B 1 63 ? 5.719 14.719 34.344 1 92.62 63 PHE B C 1
ATOM 2677 O O . PHE B 1 63 ? 4.918 14.961 35.25 1 92.62 63 PHE B O 1
ATOM 2684 N N . ASP B 1 64 ? 7.008 15 34.438 1 87.38 64 ASP B N 1
ATOM 2685 C CA . ASP B 1 64 ? 7.582 15.609 35.625 1 87.38 64 ASP B CA 1
ATOM 2686 C C . ASP B 1 64 ? 7.168 17.078 35.75 1 87.38 64 ASP B C 1
ATOM 2688 O O . ASP B 1 64 ? 7.18 17.625 36.875 1 87.38 64 ASP B O 1
ATOM 2692 N N . GLY B 1 65 ? 6.879 17.75 34.75 1 90.5 65 GLY B N 1
ATOM 2693 C CA . GLY B 1 65 ? 6.5 19.141 34.688 1 90.5 65 GLY B CA 1
ATOM 2694 C C . GLY B 1 65 ? 6.008 19.562 33.312 1 90.5 65 GLY B C 1
ATOM 2695 O O . GLY B 1 65 ? 6.07 18.766 32.375 1 90.5 65 GLY B O 1
ATOM 2696 N N . TYR B 1 66 ? 5.496 20.766 33.25 1 93.56 66 TYR B N 1
ATOM 2697 C CA . TYR B 1 66 ? 4.902 21.234 32 1 93.56 66 TYR B CA 1
ATOM 2698 C C . TYR B 1 66 ? 5.977 21.5 30.969 1 93.56 66 TYR B C 1
ATOM 2700 O O . TYR B 1 66 ? 5.711 21.422 29.766 1 93.56 66 TYR B O 1
ATOM 2708 N N . ASP B 1 67 ? 7.199 21.719 31.406 1 90.12 67 ASP B N 1
ATOM 2709 C CA . ASP B 1 67 ? 8.305 21.938 30.469 1 90.12 67 ASP B CA 1
ATOM 2710 C C . ASP B 1 67 ? 8.539 20.703 29.594 1 90.12 67 ASP B C 1
ATOM 2712 O O . ASP B 1 67 ? 8.891 20.828 28.422 1 90.12 67 ASP B O 1
ATOM 2716 N N . ALA B 1 68 ? 8.312 19.609 30.109 1 90.25 68 ALA B N 1
ATOM 2717 C CA . ALA B 1 68 ? 8.461 18.359 29.359 1 90.25 68 ALA B CA 1
ATOM 2718 C C . ALA B 1 68 ? 7.441 18.297 28.219 1 90.25 68 ALA B C 1
ATOM 2720 O O . ALA B 1 68 ? 7.75 17.812 27.125 1 90.25 68 ALA B O 1
ATOM 2721 N N . ILE B 1 69 ? 6.223 18.734 28.5 1 89.12 69 ILE B N 1
ATOM 2722 C CA . ILE B 1 69 ? 5.184 18.781 27.484 1 89.12 69 ILE B CA 1
ATOM 2723 C C . ILE B 1 69 ? 5.57 19.781 26.391 1 89.12 69 ILE B C 1
ATOM 2725 O O . ILE B 1 69 ? 5.52 19.469 25.203 1 89.12 69 ILE B O 1
ATOM 2729 N N . ARG B 1 70 ? 5.977 20.969 26.797 1 87.75 70 ARG B N 1
ATOM 2730 C CA . ARG B 1 70 ? 6.383 21.984 25.844 1 87.75 70 ARG B CA 1
ATOM 2731 C C . ARG B 1 70 ? 7.508 21.484 24.953 1 87.75 70 ARG B C 1
ATOM 2733 O O . ARG B 1 70 ? 7.484 21.703 23.734 1 87.75 70 ARG B O 1
ATOM 2740 N N . GLU B 1 71 ? 8.461 20.828 25.453 1 82.19 71 GLU B N 1
ATOM 2741 C CA . GLU B 1 71 ? 9.594 20.312 24.703 1 82.19 71 GLU B CA 1
ATOM 2742 C C . GLU B 1 71 ? 9.141 19.281 23.656 1 82.19 71 GLU B C 1
ATOM 2744 O O . GLU B 1 71 ? 9.625 19.281 22.531 1 82.19 71 GLU B O 1
ATOM 2749 N N . ARG B 1 72 ? 8.25 18.484 24.062 1 79.31 72 ARG B N 1
ATOM 2750 C CA . ARG B 1 72 ? 7.707 17.5 23.141 1 79.31 72 ARG B CA 1
ATOM 2751 C C . ARG B 1 72 ? 6.984 18.172 21.984 1 79.31 72 ARG B C 1
ATOM 2753 O O . ARG B 1 72 ? 7.105 17.734 20.844 1 79.31 72 ARG B O 1
ATOM 2760 N N . TYR B 1 73 ? 6.215 19.188 22.281 1 79.44 73 TYR B N 1
ATOM 2761 C CA . TYR B 1 73 ? 5.5 19.906 21.25 1 79.44 73 TYR B CA 1
ATOM 2762 C C . TYR B 1 73 ? 6.465 20.719 20.391 1 79.44 73 TYR B C 1
ATOM 2764 O O . TYR B 1 73 ? 6.301 20.797 19.172 1 79.44 73 TYR B O 1
ATOM 2772 N N . ALA B 1 74 ? 7.441 21.344 20.969 1 72 74 ALA B N 1
ATOM 2773 C CA . ALA B 1 74 ? 8.461 22.078 20.219 1 72 74 ALA B CA 1
ATOM 2774 C C . ALA B 1 74 ? 9.195 21.141 19.266 1 72 74 ALA B C 1
ATOM 2776 O O . ALA B 1 74 ? 9.461 21.516 18.109 1 72 74 ALA B O 1
ATOM 2777 N N . GLU B 1 75 ? 9.469 20.016 19.781 1 64.12 75 GLU B N 1
ATOM 2778 C CA . GLU B 1 75 ? 10.117 19.016 18.938 1 64.12 75 GLU B CA 1
ATOM 2779 C C . GLU B 1 75 ? 9.227 18.625 17.766 1 64.12 75 GLU B C 1
ATOM 2781 O O . GLU B 1 75 ? 9.703 18.5 16.625 1 64.12 75 GLU B O 1
ATOM 2786 N N . ALA B 1 76 ? 8 18.391 18.109 1 63.19 76 ALA B N 1
ATOM 2787 C CA . ALA B 1 76 ? 7.035 18.047 17.078 1 63.19 76 ALA B CA 1
ATOM 2788 C C . ALA B 1 76 ? 6.898 19.172 16.047 1 63.19 76 ALA B C 1
ATOM 2790 O O . ALA B 1 76 ? 6.793 18.922 14.852 1 63.19 76 ALA B O 1
ATOM 2791 N N . LEU B 1 77 ? 6.695 20.359 16.625 1 61.44 77 LEU B N 1
ATOM 2792 C CA . LEU B 1 77 ? 6.609 21.531 15.758 1 61.44 77 LEU B CA 1
ATOM 2793 C C . LEU B 1 77 ? 7.836 21.625 14.859 1 61.44 77 LEU B C 1
ATOM 2795 O O . LEU B 1 77 ? 7.723 21.953 13.672 1 61.44 77 LEU B O 1
ATOM 2799 N N . ARG B 1 78 ? 8.898 21.406 15.523 1 56.78 78 ARG B N 1
ATOM 2800 C CA . ARG B 1 78 ? 10.133 21.422 14.758 1 56.78 78 ARG B CA 1
ATOM 2801 C C . ARG B 1 78 ? 10.133 20.312 13.711 1 56.78 78 ARG B C 1
ATOM 2803 O O . ARG B 1 78 ? 10.555 20.516 12.57 1 56.78 78 ARG B O 1
ATOM 2810 N N . GLU B 1 79 ? 9.617 19.188 14.211 1 54.66 79 GLU B N 1
ATOM 2811 C CA . GLU B 1 79 ? 9.531 18.047 13.305 1 54.66 79 GLU B CA 1
ATOM 2812 C C . GLU B 1 79 ? 8.477 18.281 12.227 1 54.66 79 GLU B C 1
ATOM 2814 O O . GLU B 1 79 ? 8.672 17.922 11.062 1 54.66 79 GLU B O 1
ATOM 2819 N N . GLY B 1 80 ? 7.211 18.641 12.797 1 55.28 80 GLY B N 1
ATOM 2820 C CA . GLY B 1 80 ? 6.152 19.031 11.875 1 55.28 80 GLY B CA 1
ATOM 2821 C C . GLY B 1 80 ? 6.57 20.125 10.906 1 55.28 80 GLY B C 1
ATOM 2822 O O . GLY B 1 80 ? 6.133 20.141 9.758 1 55.28 80 GLY B O 1
ATOM 2823 N N . ASP B 1 81 ? 7.262 21.094 11.625 1 55.19 81 ASP B N 1
ATOM 2824 C CA . ASP B 1 81 ? 7.785 22.203 10.844 1 55.19 81 ASP B CA 1
ATOM 2825 C C . ASP B 1 81 ? 8.992 21.781 10.016 1 55.19 81 ASP B C 1
ATOM 2827 O O . ASP B 1 81 ? 9.367 22.453 9.055 1 55.19 81 ASP B O 1
ATOM 2831 N N . ALA B 1 82 ? 9.477 20.656 10.43 1 61.88 82 ALA B N 1
ATOM 2832 C CA . ALA B 1 82 ? 10.664 20.281 9.664 1 61.88 82 ALA B CA 1
ATOM 2833 C C . ALA B 1 82 ? 10.281 19.5 8.406 1 61.88 82 ALA B C 1
ATOM 2835 O O . ALA B 1 82 ? 9.57 18.5 8.484 1 61.88 82 ALA B O 1
ATOM 2836 N N . GLY B 1 83 ? 9.891 20.219 7.336 1 73.38 83 GLY B N 1
ATOM 2837 C CA . GLY B 1 83 ? 9.695 19.609 6.027 1 73.38 83 GLY B CA 1
ATOM 2838 C C . GLY B 1 83 ? 10.297 18.219 5.914 1 73.38 83 GLY B C 1
ATOM 2839 O O . GLY B 1 83 ? 10.781 17.672 6.902 1 73.38 83 GLY B O 1
ATOM 2840 N N . PHE B 1 84 ? 10.094 17.562 4.957 1 81.31 84 PHE B N 1
ATOM 2841 C CA . PHE B 1 84 ? 10.672 16.234 4.703 1 81.31 84 PHE B CA 1
ATOM 2842 C C . PHE B 1 84 ? 12.18 16.25 4.93 1 81.31 84 PHE B C 1
ATOM 2844 O O . PHE B 1 84 ? 12.742 15.289 5.453 1 81.31 84 PHE B O 1
ATOM 2851 N N . ALA B 1 85 ? 12.781 17.375 4.617 1 81.56 85 ALA B N 1
ATOM 2852 C CA . ALA B 1 85 ? 14.234 17.484 4.742 1 81.56 85 ALA B CA 1
ATOM 2853 C C . ALA B 1 85 ? 14.664 17.406 6.203 1 81.56 85 ALA B C 1
ATOM 2855 O O . ALA B 1 85 ? 15.633 16.719 6.531 1 81.56 85 ALA B O 1
ATOM 2856 N N . GLY B 1 86 ? 13.977 18.188 7.047 1 81.06 86 GLY B N 1
ATOM 2857 C CA . GLY B 1 86 ? 14.305 18.141 8.461 1 81.06 86 GLY B CA 1
ATOM 2858 C C . GLY B 1 86 ? 14.148 16.75 9.062 1 81.06 86 GLY B C 1
ATOM 2859 O O . GLY B 1 86 ? 15.039 16.281 9.773 1 81.06 86 GLY B O 1
ATOM 2860 N N . LYS B 1 87 ? 13.133 16.109 8.773 1 83.88 87 LYS B N 1
ATOM 2861 C CA . LYS B 1 87 ? 12.875 14.766 9.273 1 83.88 87 LYS B CA 1
ATOM 2862 C C . LYS B 1 87 ? 13.891 13.766 8.719 1 83.88 87 LYS B C 1
ATOM 2864 O O . LYS B 1 87 ? 14.305 12.844 9.422 1 83.88 87 LYS B O 1
ATOM 2869 N N . ALA B 1 88 ? 14.227 13.922 7.5 1 86.5 88 ALA B N 1
ATOM 2870 C CA . ALA B 1 88 ? 15.211 13.031 6.875 1 86.5 88 ALA B CA 1
ATOM 2871 C C . ALA B 1 88 ? 16.578 13.172 7.539 1 86.5 88 ALA B C 1
ATOM 2873 O O . ALA B 1 88 ? 17.312 12.195 7.656 1 86.5 88 ALA B O 1
ATOM 2874 N N . GLY B 1 89 ? 16.906 14.422 7.875 1 83.81 89 GLY B N 1
ATOM 2875 C CA . GLY B 1 89 ? 18.141 14.633 8.609 1 83.81 89 GLY B CA 1
ATOM 2876 C C . GLY B 1 89 ? 18.188 13.891 9.93 1 83.81 89 GLY B C 1
ATOM 2877 O O . GLY B 1 89 ? 19.188 13.258 10.258 1 83.81 89 GLY B O 1
ATOM 2878 N N . GLU B 1 90 ? 17.109 14.016 10.664 1 81.31 90 GLU B N 1
ATOM 2879 C CA . GLU B 1 90 ? 17.016 13.297 11.93 1 81.31 90 GLU B CA 1
ATOM 2880 C C . GLU B 1 90 ? 17.094 11.789 11.727 1 81.31 90 GLU B C 1
ATOM 2882 O O . GLU B 1 90 ? 17.781 11.094 12.484 1 81.31 90 GLU B O 1
ATOM 2887 N N . GLN B 1 91 ? 16.422 11.266 10.758 1 86.94 91 GLN B N 1
ATOM 2888 C CA . GLN B 1 91 ? 16.469 9.844 10.453 1 86.94 91 GLN B CA 1
ATOM 2889 C C . GLN B 1 91 ? 17.891 9.406 10.102 1 86.94 91 GLN B C 1
ATOM 2891 O O . GLN B 1 91 ? 18.344 8.344 10.539 1 86.94 91 GLN B O 1
ATOM 2896 N N . ALA B 1 92 ? 18.531 10.164 9.312 1 87.25 92 ALA B N 1
ATOM 2897 C CA . ALA B 1 92 ? 19.891 9.82 8.875 1 87.25 92 ALA B CA 1
ATOM 2898 C C . ALA B 1 92 ? 20.828 9.68 10.07 1 87.25 92 ALA B C 1
ATOM 2900 O O . ALA B 1 92 ? 21.641 8.758 10.117 1 87.25 92 ALA B O 1
ATOM 2901 N N . ARG B 1 93 ? 20.656 10.602 10.977 1 81.5 93 ARG B N 1
ATOM 2902 C CA . ARG B 1 93 ? 21.484 10.547 12.18 1 81.5 93 ARG B CA 1
ATOM 2903 C C . ARG B 1 93 ? 21.188 9.289 12.992 1 81.5 93 ARG B C 1
ATOM 2905 O O . ARG B 1 93 ? 22.109 8.586 13.414 1 81.5 93 ARG B O 1
ATOM 2912 N N . SER B 1 94 ? 20 9.016 13.188 1 83.81 94 SER B N 1
ATOM 2913 C CA . SER B 1 94 ? 19.594 7.828 13.938 1 83.81 94 SER B CA 1
ATOM 2914 C C . SER B 1 94 ? 20.016 6.551 13.227 1 83.81 94 SER B C 1
ATOM 2916 O O . SER B 1 94 ? 20.5 5.605 13.867 1 83.81 94 SER B O 1
ATOM 2918 N N . GLN B 1 95 ? 19.812 6.52 11.969 1 89.06 95 GLN B N 1
ATOM 2919 C CA . GLN B 1 95 ? 20.172 5.363 11.156 1 89.06 95 GLN B CA 1
ATOM 2920 C C . GLN B 1 95 ? 21.672 5.113 11.18 1 89.06 95 GLN B C 1
ATOM 2922 O O . GLN B 1 95 ? 22.125 3.961 11.203 1 89.06 95 GLN B O 1
ATOM 2927 N N . LYS B 1 96 ? 22.422 6.148 11.125 1 87.12 96 LYS B N 1
ATOM 2928 C CA . LYS B 1 96 ? 23.875 6.02 11.234 1 87.12 96 LYS B CA 1
ATOM 2929 C C . LYS B 1 96 ? 24.281 5.441 12.586 1 87.12 96 LYS B C 1
ATOM 2931 O O . LYS B 1 96 ? 25.203 4.621 12.672 1 87.12 96 LYS B O 1
ATOM 2936 N N . LEU B 1 97 ? 23.609 5.809 13.562 1 84.06 97 LEU B N 1
ATOM 2937 C CA . LEU B 1 97 ? 23.938 5.406 14.93 1 84.06 97 LEU B CA 1
ATOM 2938 C C . LEU B 1 97 ? 23.453 3.988 15.203 1 84.06 97 LEU B C 1
ATOM 2940 O O . LEU B 1 97 ? 24.188 3.17 15.766 1 84.06 97 LEU B O 1
ATOM 2944 N N . ARG B 1 98 ? 22.219 3.68 14.82 1 88.81 98 ARG B N 1
ATOM 2945 C CA . ARG B 1 98 ? 21.562 2.445 15.242 1 88.81 98 ARG B CA 1
ATOM 2946 C C . ARG B 1 98 ? 21.641 1.385 14.148 1 88.81 98 ARG B C 1
ATOM 2948 O O . ARG B 1 98 ? 21.422 0.199 14.406 1 88.81 98 ARG B O 1
ATOM 2955 N N . GLY B 1 99 ? 21.828 1.774 12.922 1 92.25 99 GLY B N 1
ATOM 2956 C CA . GLY B 1 99 ? 21.969 0.841 11.812 1 92.25 99 GLY B CA 1
ATOM 2957 C C . GLY B 1 99 ? 20.688 0.672 11.008 1 92.25 99 GLY B C 1
ATOM 2958 O O . GLY B 1 99 ? 19.609 0.983 11.484 1 92.25 99 GLY B O 1
ATOM 2959 N N . ASP B 1 100 ? 20.891 0.119 9.844 1 95.56 100 ASP B N 1
ATOM 2960 C CA . ASP B 1 100 ? 19.781 -0.108 8.914 1 95.56 100 ASP B CA 1
ATOM 2961 C C . ASP B 1 100 ? 18.797 -1.138 9.461 1 95.56 100 ASP B C 1
ATOM 2963 O O . ASP B 1 100 ? 17.594 -0.984 9.312 1 95.56 100 ASP B O 1
ATOM 2967 N N . HIS B 1 101 ? 19.328 -2.154 10.055 1 96.69 101 HIS B N 1
ATOM 2968 C CA . HIS B 1 101 ? 18.469 -3.217 10.586 1 96.69 101 HIS B CA 1
ATOM 2969 C C . HIS B 1 101 ? 17.516 -2.68 11.648 1 96.69 101 HIS B C 1
ATOM 2971 O O . HIS B 1 101 ? 16.344 -3.047 11.664 1 96.69 101 HIS B O 1
ATOM 2977 N N . ALA B 1 102 ? 18.016 -1.821 12.445 1 94.5 102 ALA B N 1
ATOM 2978 C CA . ALA B 1 102 ? 17.203 -1.264 13.516 1 94.5 102 ALA B CA 1
ATOM 2979 C C . ALA B 1 102 ? 16.047 -0.426 12.945 1 94.5 102 ALA B C 1
ATOM 2981 O O . ALA B 1 102 ? 14.906 -0.558 13.383 1 94.5 102 ALA B O 1
ATOM 2982 N N . LEU B 1 103 ? 16.375 0.421 12.008 1 94.75 103 LEU B N 1
ATOM 2983 C CA . LEU B 1 103 ? 15.336 1.241 11.406 1 94.75 103 LEU B CA 1
ATOM 2984 C C . LEU B 1 103 ? 14.297 0.371 10.711 1 94.75 103 LEU B C 1
ATOM 2986 O O . LEU B 1 103 ? 13.094 0.572 10.898 1 94.75 103 LEU B O 1
ATOM 2990 N N . ALA B 1 104 ? 14.75 -0.606 9.945 1 98 104 ALA B N 1
ATOM 2991 C CA . ALA B 1 104 ? 13.836 -1.5 9.242 1 98 104 ALA B CA 1
ATOM 2992 C C . ALA B 1 104 ? 12.922 -2.236 10.211 1 98 104 ALA B C 1
ATOM 2994 O O . ALA B 1 104 ? 11.703 -2.299 10.008 1 98 104 ALA B O 1
ATOM 2995 N N . ALA B 1 105 ? 13.484 -2.773 11.195 1 97.5 105 ALA B N 1
ATOM 2996 C CA . ALA B 1 105 ? 12.719 -3.516 12.195 1 97.5 105 ALA B CA 1
ATOM 2997 C C . ALA B 1 105 ? 11.688 -2.619 12.875 1 97.5 105 ALA B C 1
ATOM 2999 O O . ALA B 1 105 ? 10.531 -3.008 13.039 1 97.5 105 ALA B O 1
ATOM 3000 N N . ASP B 1 106 ? 12.117 -1.441 13.297 1 94.75 106 ASP B N 1
ATOM 3001 C CA . ASP B 1 106 ? 11.227 -0.505 13.969 1 94.75 106 ASP B CA 1
ATOM 3002 C C . ASP B 1 106 ? 10.047 -0.131 13.07 1 94.75 106 ASP B C 1
ATOM 3004 O O . ASP B 1 106 ? 8.906 -0.065 13.531 1 94.75 106 ASP B O 1
ATOM 3008 N N . MET B 1 107 ? 10.352 0.118 11.836 1 97.19 107 MET B N 1
ATOM 3009 C CA . MET B 1 107 ? 9.289 0.466 10.898 1 97.19 107 MET B CA 1
ATOM 3010 C C . MET B 1 107 ? 8.289 -0.681 10.75 1 97.19 107 MET B C 1
ATOM 3012 O O . MET B 1 107 ? 7.082 -0.472 10.844 1 97.19 107 MET B O 1
ATOM 3016 N N . LEU B 1 108 ? 8.805 -1.864 10.5 1 98.44 108 LEU B N 1
ATOM 3017 C CA . LEU B 1 108 ? 7.949 -3.023 10.266 1 98.44 108 LEU B CA 1
ATOM 3018 C C . LEU B 1 108 ? 7.121 -3.35 11.508 1 98.44 108 LEU B C 1
ATOM 3020 O O . LEU B 1 108 ? 5.922 -3.631 11.398 1 98.44 108 LEU B O 1
ATOM 3024 N N . ARG B 1 109 ? 7.691 -3.309 12.672 1 96.88 109 ARG B N 1
ATOM 3025 C CA . ARG B 1 109 ? 6.965 -3.57 13.906 1 96.88 109 ARG B CA 1
ATOM 3026 C C . ARG B 1 109 ? 5.895 -2.514 14.148 1 96.88 109 ARG B C 1
ATOM 3028 O O . ARG B 1 109 ? 4.77 -2.84 14.531 1 96.88 109 ARG B O 1
ATOM 3035 N N . THR B 1 110 ? 6.27 -1.258 13.922 1 95 110 THR B N 1
ATOM 3036 C CA . THR B 1 110 ? 5.316 -0.166 14.078 1 95 110 THR B CA 1
ATOM 3037 C C . THR B 1 110 ? 4.137 -0.333 13.125 1 95 110 THR B C 1
ATOM 3039 O O . THR B 1 110 ? 2.98 -0.276 13.547 1 95 110 THR B O 1
ATOM 3042 N N . ILE B 1 111 ? 4.414 -0.605 11.906 1 97.81 111 ILE B N 1
ATOM 3043 C CA . ILE B 1 111 ? 3.379 -0.769 10.891 1 97.81 111 ILE B CA 1
ATOM 3044 C C . ILE B 1 111 ? 2.5 -1.969 11.242 1 97.81 111 ILE B C 1
ATOM 3046 O O . ILE B 1 111 ? 1.272 -1.889 11.172 1 97.81 111 ILE B O 1
ATOM 3050 N N . GLY B 1 112 ? 3.127 -3.104 11.578 1 98.25 112 GLY B N 1
ATOM 3051 C CA . GLY B 1 112 ? 2.359 -4.273 11.969 1 98.25 112 GLY B CA 1
ATOM 3052 C C . GLY B 1 112 ? 1.394 -3.996 13.109 1 98.25 112 GLY B C 1
ATOM 3053 O O . GLY B 1 112 ? 0.228 -4.395 13.055 1 98.25 112 GLY B O 1
ATOM 3054 N N . THR B 1 113 ? 1.847 -3.293 14.078 1 96.06 113 THR B N 1
ATOM 3055 C CA . THR B 1 113 ? 1.03 -2.936 15.227 1 96.06 113 THR B CA 1
ATOM 3056 C C . THR B 1 113 ? -0.105 -2 14.82 1 96.06 113 THR B C 1
ATOM 3058 O O . THR B 1 113 ? -1.246 -2.176 15.25 1 96.06 113 THR B O 1
ATOM 3061 N N . GLN B 1 114 ? 0.235 -1.035 14.07 1 96.19 114 GLN B N 1
ATOM 3062 C CA . GLN B 1 114 ? -0.753 -0.073 13.594 1 96.19 114 GLN B CA 1
ATOM 3063 C C . GLN B 1 114 ? -1.894 -0.774 12.859 1 96.19 114 GLN B C 1
ATOM 3065 O O . GLN B 1 114 ? -3.066 -0.476 13.094 1 96.19 114 GLN B O 1
ATOM 3070 N N . ILE B 1 115 ? -1.562 -1.712 12.023 1 98.5 115 ILE B N 1
ATOM 3071 C CA . ILE B 1 115 ? -2.564 -2.412 11.227 1 98.5 115 ILE B CA 1
ATOM 3072 C C . ILE B 1 115 ? -3.393 -3.324 12.125 1 98.5 115 ILE B C 1
ATOM 3074 O O . ILE B 1 115 ? -4.617 -3.396 11.992 1 98.5 115 ILE B O 1
ATOM 3078 N N . SER B 1 116 ? -2.756 -3.975 13.039 1 97 116 SER B N 1
ATOM 3079 C CA . SER B 1 116 ? -3.473 -4.828 13.977 1 97 116 SER B CA 1
ATOM 3080 C C . SER B 1 116 ? -4.465 -4.023 14.812 1 97 116 SER B C 1
ATOM 3082 O O . SER B 1 116 ? -5.543 -4.516 15.148 1 97 116 SER B O 1
ATOM 3084 N N . ARG B 1 117 ? -4.148 -2.82 15.094 1 94.75 117 ARG B N 1
ATOM 3085 C CA . ARG B 1 117 ? -5.012 -1.96 15.898 1 94.75 117 ARG B CA 1
ATOM 3086 C C . ARG B 1 117 ? -6.281 -1.594 15.141 1 94.75 117 ARG B C 1
ATOM 3088 O O . ARG B 1 117 ? -7.309 -1.293 15.75 1 94.75 117 ARG B O 1
ATOM 3095 N N . LEU B 1 118 ? -6.262 -1.618 13.867 1 97.31 118 LEU B N 1
ATOM 3096 C CA . LEU B 1 118 ? -7.434 -1.322 13.055 1 97.31 118 LEU B CA 1
ATOM 3097 C C . LEU B 1 118 ? -8.461 -2.441 13.156 1 97.31 118 LEU B C 1
ATOM 3099 O O . LEU B 1 118 ? -9.594 -2.297 12.688 1 97.31 118 LEU B O 1
ATOM 3103 N N . ALA B 1 119 ? -8.094 -3.559 13.828 1 97.56 119 ALA B N 1
ATOM 3104 C CA . ALA B 1 119 ? -9.031 -4.66 14.055 1 97.56 119 ALA B CA 1
ATOM 3105 C C . ALA B 1 119 ? -9.805 -4.465 15.352 1 97.56 119 ALA B C 1
ATOM 3107 O O . ALA B 1 119 ? -10.617 -5.316 15.727 1 97.56 119 ALA B O 1
ATOM 3108 N N . GLU B 1 120 ? -9.57 -3.393 16.031 1 96.44 120 GLU B N 1
ATOM 3109 C CA . GLU B 1 120 ? -10.352 -3.064 17.219 1 96.44 120 GLU B CA 1
ATOM 3110 C C . GLU B 1 120 ? -11.773 -2.654 16.859 1 96.44 120 GLU B C 1
ATOM 3112 O O . GLU B 1 120 ? -12.008 -2.111 15.773 1 96.44 120 GLU B O 1
ATOM 3117 N N . PRO B 1 121 ? -12.727 -2.83 17.688 1 95.19 121 PRO B N 1
ATOM 3118 C CA . PRO B 1 121 ? -14.156 -2.713 17.375 1 95.19 121 PRO B CA 1
ATOM 3119 C C . PRO B 1 121 ? -14.523 -1.352 16.781 1 95.19 121 PRO B C 1
ATOM 3121 O O . PRO B 1 121 ? -15.219 -1.281 15.766 1 95.19 121 PRO B O 1
ATOM 3124 N N . ALA B 1 122 ? -14.008 -0.252 17.344 1 94.06 122 ALA B N 1
ATOM 3125 C CA . ALA B 1 122 ? -14.375 1.078 16.859 1 94.06 122 ALA B CA 1
ATOM 3126 C C . ALA B 1 122 ? -13.914 1.285 15.414 1 94.06 122 ALA B C 1
ATOM 3128 O O . ALA B 1 122 ? -14.656 1.82 14.594 1 94.06 122 ALA B O 1
ATOM 3129 N N . ALA B 1 123 ? -12.758 0.853 15.203 1 95.94 123 ALA B N 1
ATOM 3130 C CA . ALA B 1 123 ? -12.219 0.966 13.852 1 95.94 123 ALA B CA 1
ATOM 3131 C C . ALA B 1 123 ? -12.961 0.04 12.891 1 95.94 123 ALA B C 1
ATOM 3133 O O . ALA B 1 123 ? -13.258 0.426 11.758 1 95.94 123 ALA B O 1
ATOM 3134 N N . LEU B 1 124 ? -13.273 -1.142 13.312 1 97.94 124 LEU B N 1
ATOM 3135 C CA . LEU B 1 124 ? -14 -2.102 12.484 1 97.94 124 LEU B CA 1
ATOM 3136 C C . LEU B 1 124 ? -15.383 -1.573 12.117 1 97.94 124 LEU B C 1
ATOM 3138 O O . LEU B 1 124 ? -15.844 -1.755 10.992 1 97.94 124 LEU B O 1
ATOM 3142 N N . ASP B 1 125 ? -16 -0.959 13.07 1 97.81 125 ASP B N 1
ATOM 3143 C CA . ASP B 1 125 ? -17.328 -0.382 12.82 1 97.81 125 ASP B CA 1
ATOM 3144 C C . ASP B 1 125 ? -17.266 0.64 11.688 1 97.81 125 ASP B C 1
ATOM 3146 O O . ASP B 1 125 ? -18.109 0.638 10.797 1 97.81 125 ASP B O 1
ATOM 3150 N N . ARG B 1 126 ? -16.266 1.453 11.727 1 97.44 126 ARG B N 1
ATOM 3151 C CA . ARG B 1 126 ? -16.094 2.477 10.695 1 97.44 126 ARG B CA 1
ATOM 3152 C C . ARG B 1 126 ? -15.805 1.845 9.344 1 97.44 126 ARG B C 1
ATOM 3154 O O . ARG B 1 126 ? -16.344 2.273 8.32 1 97.44 126 ARG B O 1
ATOM 3161 N N . ILE B 1 127 ? -15.008 0.854 9.359 1 98.62 127 ILE B N 1
ATOM 3162 C CA . ILE B 1 127 ? -14.617 0.182 8.125 1 98.62 127 ILE B CA 1
ATOM 3163 C C . ILE B 1 127 ? -15.828 -0.501 7.496 1 98.62 127 ILE B C 1
ATOM 3165 O O . ILE B 1 127 ? -16.094 -0.347 6.301 1 98.62 127 ILE B O 1
ATOM 3169 N N . VAL B 1 128 ? -16.578 -1.183 8.281 1 98 128 VAL B N 1
ATOM 3170 C CA . VAL B 1 128 ? -17.734 -1.923 7.777 1 98 128 VAL B CA 1
ATOM 3171 C C . VAL B 1 128 ? -18.812 -0.948 7.312 1 98 128 VAL B C 1
ATOM 3173 O O . VAL B 1 128 ? -19.453 -1.165 6.281 1 98 128 VAL B O 1
ATOM 3176 N N . ALA B 1 129 ? -18.984 0.129 8.047 1 97.62 129 ALA B N 1
ATOM 3177 C CA . ALA B 1 129 ? -19.938 1.153 7.633 1 97.62 129 ALA B CA 1
ATOM 3178 C C . ALA B 1 129 ? -19.531 1.767 6.293 1 97.62 129 ALA B C 1
ATOM 3180 O O . ALA B 1 129 ? -20.375 1.968 5.418 1 97.62 129 ALA B O 1
ATOM 3181 N N . ALA B 1 130 ? -18.312 2.064 6.145 1 98.12 130 ALA B N 1
ATOM 3182 C CA . ALA B 1 130 ? -17.797 2.605 4.891 1 98.12 130 ALA B CA 1
ATOM 3183 C C . ALA B 1 130 ? -18.016 1.619 3.744 1 98.12 130 ALA B C 1
ATOM 3185 O O . ALA B 1 130 ? -18.469 2 2.66 1 98.12 130 ALA B O 1
ATOM 3186 N N . ALA B 1 131 ? -17.688 0.352 4 1 97.62 131 ALA B N 1
ATOM 3187 C CA . ALA B 1 131 ? -17.859 -0.677 2.979 1 97.62 131 ALA B CA 1
ATOM 3188 C C . ALA B 1 131 ? -19.328 -0.771 2.535 1 97.62 131 ALA B C 1
ATOM 3190 O O . ALA B 1 131 ? -19.609 -0.947 1.348 1 97.62 131 ALA B O 1
ATOM 3191 N N . THR B 1 132 ? -20.188 -0.657 3.469 1 96.25 132 THR B N 1
ATOM 3192 C CA . THR B 1 132 ? -21.625 -0.714 3.178 1 96.25 132 THR B CA 1
ATOM 3193 C C . THR B 1 132 ? -22.031 0.44 2.27 1 96.25 132 THR B C 1
ATOM 3195 O O . THR B 1 132 ? -22.734 0.235 1.277 1 96.25 132 THR B O 1
ATOM 3198 N N . ARG B 1 133 ? -21.547 1.571 2.578 1 95.62 133 ARG B N 1
ATOM 3199 C CA . ARG B 1 133 ? -21.859 2.75 1.777 1 95.62 133 ARG B CA 1
ATOM 3200 C C . ARG B 1 133 ? -21.281 2.627 0.372 1 95.62 133 ARG B C 1
ATOM 3202 O O . ARG B 1 133 ? -21.953 2.934 -0.612 1 95.62 133 ARG B O 1
ATOM 3209 N N . LEU B 1 134 ? -20.109 2.24 0.293 1 96.69 134 LEU B N 1
ATOM 3210 C CA . LEU B 1 134 ? -19.438 2.094 -0.988 1 96.69 134 LEU B CA 1
ATOM 3211 C C . LEU B 1 134 ? -20.109 1.033 -1.848 1 96.69 134 LEU B C 1
ATOM 3213 O O . LEU B 1 134 ? -20.25 1.211 -3.059 1 96.69 134 LEU B O 1
ATOM 3217 N N . ALA B 1 135 ? -20.547 -0.045 -1.233 1 94.69 135 ALA B N 1
ATOM 3218 C CA . ALA B 1 135 ? -21.172 -1.151 -1.953 1 94.69 135 ALA B CA 1
ATOM 3219 C C . ALA B 1 135 ? -22.5 -0.722 -2.572 1 94.69 135 ALA B C 1
ATOM 3221 O O . ALA B 1 135 ? -22.859 -1.193 -3.65 1 94.69 135 ALA B O 1
ATOM 3222 N N . ARG B 1 136 ? -23.141 0.199 -1.986 1 93.62 136 ARG B N 1
ATOM 3223 C CA . ARG B 1 136 ? -24.484 0.61 -2.402 1 93.62 136 ARG B CA 1
ATOM 3224 C C . ARG B 1 136 ? -24.422 1.634 -3.531 1 93.62 136 ARG B C 1
ATOM 3226 O O . ARG B 1 136 ? -25.406 1.869 -4.223 1 93.62 136 ARG B O 1
ATOM 3233 N N . ALA B 1 137 ? -23.328 2.23 -3.736 1 95 137 ALA B N 1
ATOM 3234 C CA . ALA B 1 137 ? -23.188 3.289 -4.73 1 95 137 ALA B CA 1
ATOM 3235 C C . ALA B 1 137 ? -23.219 2.719 -6.148 1 95 137 ALA B C 1
ATOM 3237 O O . ALA B 1 137 ? -22.75 1.6 -6.379 1 95 137 ALA B O 1
ATOM 3238 N N . ARG B 1 138 ? -23.766 3.482 -7.086 1 93.94 138 ARG B N 1
ATOM 3239 C CA . ARG B 1 138 ? -23.719 3.117 -8.5 1 93.94 138 ARG B CA 1
ATOM 3240 C C . ARG B 1 138 ? -22.281 3.043 -9.008 1 93.94 138 ARG B C 1
ATOM 3242 O O . ARG B 1 138 ? -21.906 2.088 -9.688 1 93.94 138 ARG B O 1
ATOM 3249 N N . ARG B 1 139 ? -21.562 4.016 -8.633 1 94.69 139 ARG B N 1
ATOM 3250 C CA . ARG B 1 139 ? -20.141 4.113 -8.984 1 94.69 139 ARG B CA 1
ATOM 3251 C C . ARG B 1 139 ? -19.328 4.68 -7.824 1 94.69 139 ARG B C 1
ATOM 3253 O O . ARG B 1 139 ? -19.797 5.551 -7.094 1 94.69 139 ARG B O 1
ATOM 3260 N N . VAL B 1 140 ? -18.156 4.168 -7.734 1 96.94 140 VAL B N 1
ATOM 3261 C CA . VAL B 1 140 ? -17.234 4.699 -6.746 1 96.94 140 VAL B CA 1
ATOM 3262 C C . VAL B 1 140 ? -16.094 5.441 -7.449 1 96.94 140 VAL B C 1
ATOM 3264 O O . VAL B 1 140 ? -15.312 4.836 -8.188 1 96.94 140 VAL B O 1
ATOM 3267 N N . TYR B 1 141 ? -16.016 6.734 -7.297 1 96.62 141 TYR B N 1
ATOM 3268 C CA . TYR B 1 141 ? -14.883 7.527 -7.75 1 96.62 141 TYR B CA 1
ATOM 3269 C C . TYR B 1 141 ? -13.75 7.496 -6.73 1 96.62 141 TYR B C 1
ATOM 3271 O O . TYR B 1 141 ? -13.977 7.746 -5.543 1 96.62 141 TYR B O 1
ATOM 3279 N N . CYS B 1 142 ? -12.562 7.113 -7.156 1 97.5 142 CYS B N 1
ATOM 3280 C CA . CYS B 1 142 ? -11.422 6.922 -6.266 1 97.5 142 CYS B CA 1
ATOM 3281 C C . CYS B 1 142 ? -10.398 8.031 -6.449 1 97.5 142 CYS B C 1
ATOM 3283 O O . CYS B 1 142 ? -9.969 8.312 -7.57 1 97.5 142 CYS B O 1
ATOM 3285 N N . LEU B 1 143 ? -10.031 8.625 -5.309 1 96.69 143 LEU B N 1
ATOM 3286 C CA . LEU B 1 143 ? -9.102 9.75 -5.359 1 96.69 143 LEU B CA 1
ATOM 3287 C C . LEU B 1 143 ? -8.047 9.633 -4.266 1 96.69 143 LEU B C 1
ATOM 3289 O O . LEU B 1 143 ? -8.375 9.391 -3.104 1 96.69 143 LEU B O 1
ATOM 3293 N N . GLY B 1 144 ? -6.887 9.75 -4.516 1 96.19 144 GLY B N 1
ATOM 3294 C CA . GLY B 1 144 ? -5.684 9.898 -3.715 1 96.19 144 GLY B CA 1
ATOM 3295 C C . GLY B 1 144 ? -4.492 10.391 -4.516 1 96.19 144 GLY B C 1
ATOM 3296 O O . GLY B 1 144 ? -4.215 9.883 -5.605 1 96.19 144 GLY B O 1
ATOM 3297 N N . LEU B 1 145 ? -3.945 11.398 -4.008 1 93.25 145 LEU B N 1
ATOM 3298 C CA . LEU B 1 145 ? -2.801 11.961 -4.719 1 93.25 145 LEU B CA 1
ATOM 3299 C C . LEU B 1 145 ? -1.529 11.836 -3.889 1 93.25 145 LEU B C 1
ATOM 3301 O O . LEU B 1 145 ? -1.594 11.711 -2.662 1 93.25 145 LEU B O 1
ATOM 3305 N N . ARG B 1 146 ? -0.375 11.82 -4.609 1 92.75 146 ARG B N 1
ATOM 3306 C CA . ARG B 1 146 ? 0.946 11.727 -3.994 1 92.75 146 ARG B CA 1
ATOM 3307 C C . ARG B 1 146 ? 1.061 10.477 -3.131 1 92.75 146 ARG B C 1
ATOM 3309 O O . ARG B 1 146 ? 0.916 9.359 -3.629 1 92.75 146 ARG B O 1
ATOM 3316 N N . SER B 1 147 ? 1.412 10.578 -1.849 1 92.75 147 SER B N 1
ATOM 3317 C CA . SER B 1 147 ? 1.624 9.398 -1.018 1 92.75 147 SER B CA 1
ATOM 3318 C C . SER B 1 147 ? 0.333 8.602 -0.842 1 92.75 147 SER B C 1
ATOM 3320 O O . SER B 1 147 ? 0.366 7.426 -0.483 1 92.75 147 SER B O 1
ATOM 3322 N N . SER B 1 148 ? -0.805 9.203 -1.146 1 96.12 148 SER B N 1
ATOM 3323 C CA . SER B 1 148 ? -2.098 8.547 -0.965 1 96.12 148 SER B CA 1
ATOM 3324 C C . SER B 1 148 ? -2.551 7.852 -2.246 1 96.12 148 SER B C 1
ATOM 3326 O O . SER B 1 148 ? -3.561 7.145 -2.25 1 96.12 148 SER B O 1
ATOM 3328 N N . HIS B 1 149 ? -1.828 8 -3.33 1 95.5 149 HIS B N 1
ATOM 3329 C CA . HIS B 1 149 ? -2.242 7.469 -4.621 1 95.5 149 HIS B CA 1
ATOM 3330 C C . HIS B 1 149 ? -2.406 5.953 -4.57 1 95.5 149 HIS B C 1
ATOM 3332 O O . HIS B 1 149 ? -3.396 5.414 -5.07 1 95.5 149 HIS B O 1
ATOM 3338 N N . ALA B 1 150 ? -1.451 5.312 -3.965 1 96.38 150 ALA B N 1
ATOM 3339 C CA . ALA B 1 150 ? -1.445 3.852 -3.941 1 96.38 150 ALA B CA 1
ATOM 3340 C C . ALA B 1 150 ? -2.67 3.311 -3.211 1 96.38 150 ALA B C 1
ATOM 3342 O O . ALA B 1 150 ? -3.188 2.246 -3.559 1 96.38 150 ALA B O 1
ATOM 3343 N N . VAL B 1 151 ? -3.15 4.012 -2.244 1 97.56 151 VAL B N 1
ATOM 3344 C CA . VAL B 1 151 ? -4.32 3.6 -1.475 1 97.56 151 VAL B CA 1
ATOM 3345 C C . VAL B 1 151 ? -5.555 3.602 -2.371 1 97.56 151 VAL B C 1
ATOM 3347 O O . VAL B 1 151 ? -6.277 2.604 -2.449 1 97.56 151 VAL B O 1
ATOM 3350 N N . ALA B 1 152 ? -5.758 4.719 -3.1 1 96.75 152 ALA B N 1
ATOM 3351 C CA . ALA B 1 152 ? -6.891 4.836 -4.016 1 96.75 152 ALA B CA 1
ATOM 3352 C C . ALA B 1 152 ? -6.781 3.828 -5.156 1 96.75 152 ALA B C 1
ATOM 3354 O O . ALA B 1 152 ? -7.773 3.207 -5.547 1 96.75 152 ALA B O 1
ATOM 3355 N N . TRP B 1 153 ? -5.582 3.656 -5.609 1 94.38 153 TRP B N 1
ATOM 3356 C CA . TRP B 1 153 ? -5.336 2.736 -6.715 1 94.38 153 TRP B CA 1
ATOM 3357 C C . TRP B 1 153 ? -5.676 1.305 -6.316 1 94.38 153 TRP B C 1
ATOM 3359 O O . TRP B 1 153 ? -6.309 0.576 -7.082 1 94.38 153 TRP B O 1
ATOM 3369 N N . GLN B 1 154 ? -5.184 0.882 -5.203 1 95.75 154 GLN B N 1
ATOM 3370 C CA . GLN B 1 154 ? -5.406 -0.492 -4.77 1 95.75 154 GLN B CA 1
ATOM 3371 C C . GLN B 1 154 ? -6.898 -0.803 -4.672 1 95.75 154 GLN B C 1
ATOM 3373 O O . GLN B 1 154 ? -7.348 -1.864 -5.113 1 95.75 154 GLN B O 1
ATOM 3378 N N . PHE B 1 155 ? -7.656 0.124 -4.082 1 96.69 155 PHE B N 1
ATOM 3379 C CA . PHE B 1 155 ? -9.102 -0.051 -3.996 1 96.69 155 PHE B CA 1
ATOM 3380 C C . PHE B 1 155 ? -9.719 -0.146 -5.387 1 96.69 155 PHE B C 1
ATOM 3382 O O . PHE B 1 155 ? -10.5 -1.059 -5.664 1 96.69 155 PHE B O 1
ATOM 3389 N N . HIS B 1 156 ? -9.336 0.775 -6.234 1 94.94 156 HIS B N 1
ATOM 3390 C CA . HIS B 1 156 ? -9.828 0.796 -7.609 1 94.94 156 HIS B CA 1
ATOM 3391 C C . HIS B 1 156 ? -9.508 -0.511 -8.328 1 94.94 156 HIS B C 1
ATOM 3393 O O . HIS B 1 156 ? -10.359 -1.062 -9.031 1 94.94 156 HIS B O 1
ATOM 3399 N N . TYR B 1 157 ? -8.328 -0.99 -8.156 1 93.31 157 TYR B N 1
ATOM 3400 C CA . TYR B 1 157 ? -7.902 -2.227 -8.805 1 93.31 157 TYR B CA 1
ATOM 3401 C C . TYR B 1 157 ? -8.773 -3.396 -8.375 1 93.31 157 TYR B C 1
ATOM 3403 O O . TYR B 1 157 ? -9.281 -4.145 -9.219 1 93.31 157 TYR B O 1
ATOM 3411 N N . ILE B 1 158 ? -8.961 -3.562 -7.078 1 93.25 158 ILE B N 1
ATOM 3412 C CA . ILE B 1 158 ? -9.758 -4.672 -6.559 1 93.25 158 ILE B CA 1
ATOM 3413 C C . ILE B 1 158 ? -11.172 -4.594 -7.117 1 93.25 158 ILE B C 1
ATOM 3415 O O . ILE B 1 158 ? -11.727 -5.602 -7.574 1 93.25 158 ILE B O 1
ATOM 3419 N N . LEU B 1 159 ? -11.75 -3.393 -7.141 1 92.25 159 LEU B N 1
ATOM 3420 C CA . LEU B 1 159 ? -13.109 -3.248 -7.637 1 92.25 159 LEU B CA 1
ATOM 3421 C C . LEU B 1 159 ? -13.18 -3.527 -9.133 1 92.25 159 LEU B C 1
ATOM 3423 O O . LEU B 1 159 ? -14.211 -3.959 -9.648 1 92.25 159 LEU B O 1
ATOM 3427 N N . SER B 1 160 ? -12.117 -3.217 -9.812 1 89.06 160 SER B N 1
ATOM 3428 C CA . SER B 1 160 ? -12.094 -3.477 -11.25 1 89.06 160 SER B CA 1
ATOM 3429 C C . SER B 1 160 ? -12.195 -4.969 -11.539 1 89.06 160 SER B C 1
ATOM 3431 O O . SER B 1 160 ? -12.617 -5.367 -12.625 1 89.06 160 SER B O 1
ATOM 3433 N N . LEU B 1 161 ? -11.789 -5.82 -10.609 1 87.5 161 LEU B N 1
ATOM 3434 C CA . LEU B 1 161 ? -11.914 -7.266 -10.766 1 87.5 161 LEU B CA 1
ATOM 3435 C C . LEU B 1 161 ? -13.367 -7.707 -10.656 1 87.5 161 LEU B C 1
ATOM 3437 O O . LEU B 1 161 ? -13.766 -8.703 -11.266 1 87.5 161 LEU B O 1
ATOM 3441 N N . VAL B 1 162 ? -14.164 -6.992 -9.891 1 85.75 162 VAL B N 1
ATOM 3442 C CA . VAL B 1 162 ? -15.492 -7.484 -9.531 1 85.75 162 VAL B CA 1
ATOM 3443 C C . VAL B 1 162 ? -16.547 -6.75 -10.352 1 85.75 162 VAL B C 1
ATOM 3445 O O . VAL B 1 162 ? -17.75 -7.012 -10.211 1 85.75 162 VAL B O 1
ATOM 3448 N N . GLY B 1 163 ? -16.188 -5.891 -11.211 1 77 163 GLY B N 1
ATOM 3449 C CA . GLY B 1 163 ? -17.109 -5.195 -12.086 1 77 163 GLY B CA 1
ATOM 3450 C C . GLY B 1 163 ? -16.781 -3.727 -12.258 1 77 163 GLY B C 1
ATOM 3451 O O . GLY B 1 163 ? -15.82 -3.227 -11.672 1 77 163 GLY B O 1
ATOM 3452 N N . GLU B 1 164 ? -17.406 -3.119 -13.234 1 67.19 164 GLU B N 1
ATOM 3453 C CA . GLU B 1 164 ? -17.156 -1.729 -13.609 1 67.19 164 GLU B CA 1
ATOM 3454 C C . GLU B 1 164 ? -17.797 -0.769 -12.609 1 67.19 164 GLU B C 1
ATOM 3456 O O . GLU B 1 164 ? -18.703 -0.017 -12.953 1 67.19 164 GLU B O 1
ATOM 3461 N N . LYS B 1 165 ? -17.172 -0.806 -11.43 1 84.44 165 LYS B N 1
ATOM 3462 C CA . LYS B 1 165 ? -17.828 -0.026 -10.383 1 84.44 165 LYS B CA 1
ATOM 3463 C C . LYS B 1 165 ? -16.953 1.129 -9.922 1 84.44 165 LYS B C 1
ATOM 3465 O O . LYS B 1 165 ? -17.375 1.979 -9.141 1 84.44 165 LYS B O 1
ATOM 3470 N N . SER B 1 166 ? -15.773 1.198 -10.43 1 91.75 166 SER B N 1
ATOM 3471 C CA . SER B 1 166 ? -14.914 2.246 -9.898 1 91.75 166 SER B CA 1
ATOM 3472 C C . SER B 1 166 ? -14.289 3.078 -11.008 1 91.75 166 SER B C 1
ATOM 3474 O O . SER B 1 166 ? -14.102 2.588 -12.125 1 91.75 166 SER B O 1
ATOM 3476 N N . VAL B 1 167 ? -14.047 4.348 -10.773 1 91.19 167 VAL B N 1
ATOM 3477 C CA . VAL B 1 167 ? -13.383 5.305 -11.656 1 91.19 167 VAL B CA 1
ATOM 3478 C C . VAL B 1 167 ? -12.211 5.957 -10.922 1 91.19 167 VAL B C 1
ATOM 3480 O O . VAL B 1 167 ? -12.391 6.562 -9.867 1 91.19 167 VAL B O 1
ATOM 3483 N N . MET B 1 168 ? -11.016 5.797 -11.461 1 92.5 168 MET B N 1
ATOM 3484 C CA . MET B 1 168 ? -9.844 6.441 -10.875 1 92.5 168 MET B CA 1
ATOM 3485 C C . MET B 1 168 ? -9.75 7.898 -11.32 1 92.5 168 MET B C 1
ATOM 3487 O O . MET B 1 168 ? -9.805 8.195 -12.516 1 92.5 168 MET B O 1
ATOM 3491 N N . LEU B 1 169 ? -9.656 8.812 -10.352 1 88.25 169 LEU B N 1
ATOM 3492 C CA . LEU B 1 169 ? -9.484 10.234 -10.641 1 88.25 169 LEU B CA 1
ATOM 3493 C C . LEU B 1 169 ? -8.008 10.609 -10.68 1 88.25 169 LEU B C 1
ATOM 3495 O O . LEU B 1 169 ? -7.48 11.172 -9.727 1 88.25 169 LEU B O 1
ATOM 3499 N N . ASP B 1 170 ? -7.246 10.258 -11.57 1 79.19 170 ASP B N 1
ATOM 3500 C CA . ASP B 1 170 ? -5.848 10.609 -11.781 1 79.19 170 ASP B CA 1
ATOM 3501 C C . ASP B 1 170 ? -5.457 10.469 -13.25 1 79.19 170 ASP B C 1
ATOM 3503 O O . ASP B 1 170 ? -4.406 9.906 -13.57 1 79.19 170 ASP B O 1
ATOM 3507 N N . GLY B 1 171 ? -6.199 10.992 -14.117 1 68.25 171 GLY B N 1
ATOM 3508 C CA . GLY B 1 171 ? -5.938 10.922 -15.547 1 68.25 171 GLY B CA 1
ATOM 3509 C C . GLY B 1 171 ? -4.793 11.82 -15.984 1 68.25 171 GLY B C 1
ATOM 3510 O O . GLY B 1 171 ? -4.457 12.781 -15.305 1 68.25 171 GLY B O 1
ATOM 3511 N N . ILE B 1 172 ? -4.188 11.461 -17.016 1 67.56 172 ILE B N 1
ATOM 3512 C CA . ILE B 1 172 ? -3.096 12.227 -17.594 1 67.56 172 ILE B CA 1
ATOM 3513 C C . ILE B 1 172 ? -3.643 13.5 -18.234 1 67.56 172 ILE B C 1
ATOM 3515 O O . ILE B 1 172 ? -4.855 13.656 -18.375 1 67.56 172 ILE B O 1
ATOM 3519 N N . GLY B 1 173 ? -2.719 14.617 -18.484 1 62.84 173 GLY B N 1
ATOM 3520 C CA . GLY B 1 173 ? -3.053 15.805 -19.25 1 62.84 173 GLY B CA 1
ATOM 3521 C C . GLY B 1 173 ? -3.826 16.844 -18.453 1 62.84 173 GLY B C 1
ATOM 3522 O O . GLY B 1 173 ? -4.523 17.672 -19.031 1 62.84 173 GLY B O 1
ATOM 3523 N N . GLY B 1 174 ? -3.744 16.578 -17.172 1 70.94 174 GLY B N 1
ATOM 3524 C CA . GLY B 1 174 ? -4.465 17.531 -16.328 1 70.94 174 GLY B CA 1
ATOM 3525 C C . GLY B 1 174 ? -5.961 17.281 -16.297 1 70.94 174 GLY B C 1
ATOM 3526 O O . GLY B 1 174 ? -6.742 18.203 -16.016 1 70.94 174 GLY B O 1
ATOM 3527 N N . THR B 1 175 ? -6.363 16.078 -16.625 1 68.88 175 THR B N 1
ATOM 3528 C CA . THR B 1 175 ? -7.785 15.766 -16.734 1 68.88 175 THR B CA 1
ATOM 3529 C C . THR B 1 175 ? -8.203 14.82 -15.602 1 68.88 175 THR B C 1
ATOM 3531 O O . THR B 1 175 ? -9.305 14.273 -15.633 1 68.88 175 THR B O 1
ATOM 3534 N N . GLY B 1 176 ? -7.316 14.617 -14.609 1 77.56 176 GLY B N 1
ATOM 3535 C CA . GLY B 1 176 ? -7.492 13.586 -13.602 1 77.56 176 GLY B CA 1
ATOM 3536 C C . GLY B 1 176 ? -8.773 13.75 -12.805 1 77.56 176 GLY B C 1
ATOM 3537 O O . GLY B 1 176 ? -9.414 12.758 -12.453 1 77.56 176 GLY B O 1
ATOM 3538 N N . ALA B 1 177 ? -9.172 14.953 -12.68 1 82.31 177 ALA B N 1
ATOM 3539 C CA . ALA B 1 177 ? -10.312 15.227 -11.812 1 82.31 177 ALA B CA 1
ATOM 3540 C C . ALA B 1 177 ? -11.602 15.359 -12.625 1 82.31 177 ALA B C 1
ATOM 3542 O O . ALA B 1 177 ? -12.695 15.414 -12.062 1 82.31 177 ALA B O 1
ATOM 3543 N N . ASP B 1 178 ? -11.609 15.398 -13.922 1 78 178 ASP B N 1
ATOM 3544 C CA . ASP B 1 178 ? -12.742 15.773 -14.766 1 78 178 ASP B CA 1
ATOM 3545 C C . ASP B 1 178 ? -13.914 14.812 -14.578 1 78 178 ASP B C 1
ATOM 3547 O O . ASP B 1 178 ? -15.07 15.234 -14.594 1 78 178 ASP B O 1
ATOM 3551 N N . ALA B 1 179 ? -13.656 13.602 -14.328 1 86.5 179 ALA B N 1
ATOM 3552 C CA . ALA B 1 179 ? -14.695 12.586 -14.234 1 86.5 179 ALA B CA 1
ATOM 3553 C C . ALA B 1 179 ? -15.609 12.844 -13.039 1 86.5 179 ALA B C 1
ATOM 3555 O O . ALA B 1 179 ? -16.766 12.438 -13.031 1 86.5 179 ALA B O 1
ATOM 3556 N N . VAL B 1 180 ? -15.133 13.555 -12.023 1 90.94 180 VAL B N 1
ATOM 3557 C CA . VAL B 1 180 ? -15.938 13.82 -10.836 1 90.94 180 VAL B CA 1
ATOM 3558 C C . VAL B 1 180 ? -17.125 14.695 -11.203 1 90.94 180 VAL B C 1
ATOM 3560 O O . VAL B 1 180 ? -18.156 14.672 -10.523 1 90.94 180 VAL B O 1
ATOM 3563 N N . GLY B 1 181 ? -16.984 15.461 -12.219 1 89.88 181 GLY B N 1
ATOM 3564 C CA . GLY B 1 181 ? -18.062 16.328 -12.688 1 89.88 181 GLY B CA 1
ATOM 3565 C C . GLY B 1 181 ? -19.297 15.555 -13.125 1 89.88 181 GLY B C 1
ATOM 3566 O O . GLY B 1 181 ? -20.391 16.125 -13.188 1 89.88 181 GLY B O 1
ATOM 3567 N N . ARG B 1 182 ? -19.203 14.312 -13.406 1 89.81 182 ARG B N 1
ATOM 3568 C CA . ARG B 1 182 ? -20.312 13.484 -13.852 1 89.81 182 ARG B CA 1
ATOM 3569 C C . ARG B 1 182 ? -20.938 12.711 -12.688 1 89.81 182 ARG B C 1
ATOM 3571 O O . ARG B 1 182 ? -21.953 12.039 -12.852 1 89.81 182 ARG B O 1
ATOM 3578 N N . ALA B 1 183 ? -20.344 12.766 -11.523 1 93.5 183 ALA B N 1
ATOM 3579 C CA . ALA B 1 183 ? -20.828 12.047 -10.352 1 93.5 183 ALA B CA 1
ATOM 3580 C C . ALA B 1 183 ? -22.109 12.688 -9.805 1 93.5 183 ALA B C 1
ATOM 3582 O O . ALA B 1 183 ? -22.297 13.898 -9.914 1 93.5 183 ALA B O 1
ATOM 3583 N N . THR B 1 184 ? -22.969 11.844 -9.273 1 94.31 184 THR B N 1
ATOM 3584 C CA . THR B 1 184 ? -24.234 12.281 -8.688 1 94.31 184 THR B CA 1
ATOM 3585 C C . THR B 1 184 ? -24.391 11.719 -7.277 1 94.31 184 THR B C 1
ATOM 3587 O O . THR B 1 184 ? -23.484 11.07 -6.754 1 94.31 184 THR B O 1
ATOM 3590 N N . SER B 1 185 ? -25.562 11.945 -6.758 1 96.38 185 SER B N 1
ATOM 3591 C CA . SER B 1 185 ? -25.859 11.469 -5.41 1 96.38 185 SER B CA 1
ATOM 3592 C C . SER B 1 185 ? -25.984 9.953 -5.371 1 96.38 185 SER B C 1
ATOM 3594 O O . SER B 1 185 ? -25.984 9.352 -4.293 1 96.38 185 SER B O 1
ATOM 3596 N N . ALA B 1 186 ? -26.031 9.312 -6.535 1 96.62 186 ALA B N 1
ATOM 3597 C CA . ALA B 1 186 ? -26.094 7.859 -6.617 1 96.62 186 ALA B CA 1
ATOM 3598 C C . ALA B 1 186 ? -24.703 7.246 -6.527 1 96.62 186 ALA B C 1
ATOM 3600 O O . ALA B 1 186 ? -24.562 6.031 -6.367 1 96.62 186 ALA B O 1
ATOM 3601 N N . ASP B 1 187 ? -23.703 8.102 -6.637 1 96.88 187 ASP B N 1
ATOM 3602 C CA . ASP B 1 187 ? -22.297 7.691 -6.621 1 96.88 187 ASP B CA 1
ATOM 3603 C C . ASP B 1 187 ? -21.641 8.031 -5.281 1 96.88 187 ASP B C 1
ATOM 3605 O O . ASP B 1 187 ? -22.312 8.516 -4.367 1 96.88 187 ASP B O 1
ATOM 3609 N N . VAL B 1 188 ? -20.422 7.715 -5.121 1 97.69 188 VAL B N 1
ATOM 3610 C CA . VAL B 1 188 ? -19.688 8.031 -3.906 1 97.69 188 VAL B CA 1
ATOM 3611 C C . VAL B 1 188 ? -18.219 8.297 -4.25 1 97.69 188 VAL B C 1
ATOM 3613 O O . VAL B 1 188 ? -17.688 7.719 -5.203 1 97.69 188 VAL B O 1
ATOM 3616 N N . LEU B 1 189 ? -17.656 9.234 -3.578 1 98 189 LEU B N 1
ATOM 3617 C CA . LEU B 1 189 ? -16.219 9.492 -3.676 1 98 189 LEU B CA 1
ATOM 3618 C C . LEU B 1 189 ? -15.477 8.844 -2.52 1 98 189 LEU B C 1
ATOM 3620 O O . LEU B 1 189 ? -15.734 9.148 -1.354 1 98 189 LEU B O 1
ATOM 3624 N N . LEU B 1 190 ? -14.641 7.859 -2.828 1 98.5 190 LEU B N 1
ATOM 3625 C CA . LEU B 1 190 ? -13.641 7.379 -1.883 1 98.5 190 LEU B CA 1
ATOM 3626 C C . LEU B 1 190 ? -12.336 8.164 -2.023 1 98.5 190 LEU B C 1
ATOM 3628 O O . LEU B 1 190 ? -11.703 8.141 -3.08 1 98.5 190 LEU B O 1
ATOM 3632 N N . VAL B 1 191 ? -11.953 8.852 -0.961 1 98.44 191 VAL B N 1
ATOM 3633 C CA . VAL B 1 191 ? -10.805 9.75 -1.044 1 98.44 191 VAL B CA 1
ATOM 3634 C C . VAL B 1 191 ? -9.852 9.477 0.122 1 98.44 191 VAL B C 1
ATOM 3636 O O . VAL B 1 191 ? -10.297 9.289 1.259 1 98.44 191 VAL B O 1
ATOM 3639 N N . ALA B 1 192 ? -8.539 9.359 -0.23 1 98.31 192 ALA B N 1
ATOM 3640 C CA . ALA B 1 192 ? -7.496 9.18 0.774 1 98.31 192 ALA B CA 1
ATOM 3641 C C . ALA B 1 192 ? -6.59 10.406 0.845 1 98.31 192 ALA B C 1
ATOM 3643 O O . ALA B 1 192 ? -6.148 10.922 -0.186 1 98.31 192 ALA B O 1
ATOM 3644 N N . SER B 1 193 ? -6.324 10.898 2.059 1 96.31 193 SER B N 1
ATOM 3645 C CA . SER B 1 193 ? -5.391 11.992 2.303 1 96.31 193 SER B CA 1
ATOM 3646 C C . SER B 1 193 ? -4.922 12 3.754 1 96.31 193 SER B C 1
ATOM 3648 O O . SER B 1 193 ? -5.719 11.789 4.672 1 96.31 193 SER B O 1
ATOM 3650 N N . VAL B 1 194 ? -3.66 12.188 3.912 1 94 194 VAL B N 1
ATOM 3651 C CA . VAL B 1 194 ? -3.076 12.312 5.242 1 94 194 VAL B CA 1
ATOM 3652 C C . VAL B 1 194 ? -2.133 13.516 5.281 1 94 194 VAL B C 1
ATOM 3654 O O . VAL B 1 194 ? -1.828 14.102 4.242 1 94 194 VAL B O 1
ATOM 3657 N N . LEU B 1 195 ? -1.699 13.852 6.488 1 89.31 195 LEU B N 1
ATOM 3658 C CA . LEU B 1 195 ? -0.772 14.969 6.656 1 89.31 195 LEU B CA 1
ATOM 3659 C C . LEU B 1 195 ? 0.584 14.641 6.039 1 89.31 195 LEU B C 1
ATOM 3661 O O . LEU B 1 195 ? 1.131 13.562 6.262 1 89.31 195 LEU B O 1
ATOM 3665 N N . PRO B 1 196 ? 1.192 15.625 5.254 1 88.19 196 PRO B N 1
ATOM 3666 C CA . PRO B 1 196 ? 0.646 16.906 4.82 1 88.19 196 PRO B CA 1
ATOM 3667 C C . PRO B 1 196 ? -0.436 16.766 3.752 1 88.19 196 PRO B C 1
ATOM 3669 O O . PRO B 1 196 ? -0.275 15.984 2.809 1 88.19 196 PRO B O 1
ATOM 3672 N N . TYR B 1 197 ? -1.502 17.516 3.838 1 90.94 197 TYR B N 1
ATOM 3673 C CA . TYR B 1 197 ? -2.691 17.312 3.02 1 90.94 197 TYR B CA 1
ATOM 3674 C C . TYR B 1 197 ? -2.539 18 1.662 1 90.94 197 TYR B C 1
ATOM 3676 O O . TYR B 1 197 ? -2.369 19.219 1.586 1 90.94 197 TYR B O 1
ATOM 3684 N N . THR B 1 198 ? -2.621 17.234 0.634 1 92.19 198 THR B N 1
ATOM 3685 C CA . THR B 1 198 ? -2.52 17.75 -0.725 1 92.19 198 THR B CA 1
ATOM 3686 C C . THR B 1 198 ? -3.727 18.609 -1.065 1 92.19 198 THR B C 1
ATOM 3688 O O . THR B 1 198 ? -4.867 18.156 -0.999 1 92.19 198 THR B O 1
ATOM 3691 N N . ARG B 1 199 ? -3.514 19.766 -1.448 1 89.56 199 ARG B N 1
ATOM 3692 C CA . ARG B 1 199 ? -4.543 20.766 -1.69 1 89.56 199 ARG B CA 1
ATOM 3693 C C . ARG B 1 199 ? -5.543 20.297 -2.734 1 89.56 199 ARG B C 1
ATOM 3695 O O . ARG B 1 199 ? -6.758 20.359 -2.516 1 89.56 199 ARG B O 1
ATOM 3702 N N . ALA B 1 200 ? -5.066 19.797 -3.855 1 91.19 200 ALA B N 1
ATOM 3703 C CA . ALA B 1 200 ? -5.93 19.375 -4.953 1 91.19 200 ALA B CA 1
ATOM 3704 C C . ALA B 1 200 ? -6.898 18.281 -4.496 1 91.19 200 ALA B C 1
ATOM 3706 O O . ALA B 1 200 ? -8.055 18.25 -4.93 1 91.19 200 ALA B O 1
ATOM 3707 N N . THR B 1 201 ? -6.418 17.391 -3.65 1 94.94 201 THR B N 1
ATOM 3708 C CA . THR B 1 201 ? -7.273 16.344 -3.125 1 94.94 201 THR B CA 1
ATOM 3709 C C . THR B 1 201 ? -8.453 16.938 -2.355 1 94.94 201 THR B C 1
ATOM 3711 O O . THR B 1 201 ? -9.602 16.547 -2.572 1 94.94 201 THR B O 1
ATOM 3714 N N . ILE B 1 202 ? -8.172 17.875 -1.531 1 92.56 202 ILE B N 1
ATOM 3715 C CA . ILE B 1 202 ? -9.188 18.484 -0.68 1 92.56 202 ILE B CA 1
ATOM 3716 C C . ILE B 1 202 ? -10.164 19.281 -1.533 1 92.56 202 ILE B C 1
ATOM 3718 O O . ILE B 1 202 ? -11.383 19.172 -1.37 1 92.56 202 ILE B O 1
ATOM 3722 N N . GLU B 1 203 ? -9.633 20.016 -2.465 1 91.56 203 GLU B N 1
ATOM 3723 C CA . GLU B 1 203 ? -10.461 20.844 -3.33 1 91.56 203 GLU B CA 1
ATOM 3724 C C . GLU B 1 203 ? -11.414 19.984 -4.164 1 91.56 203 GLU B C 1
ATOM 3726 O O . GLU B 1 203 ? -12.586 20.328 -4.316 1 91.56 203 GLU B O 1
ATOM 3731 N N . ILE B 1 204 ? -10.945 18.891 -4.68 1 94 204 ILE B N 1
ATOM 3732 C CA . ILE B 1 204 ? -11.773 17.984 -5.473 1 94 204 ILE B CA 1
ATOM 3733 C C . ILE B 1 204 ? -12.852 17.359 -4.59 1 94 204 ILE B C 1
ATOM 3735 O O . ILE B 1 204 ? -14.008 17.234 -5 1 94 204 ILE B O 1
ATOM 3739 N N . ALA B 1 205 ? -12.492 16.969 -3.395 1 95.81 205 ALA B N 1
ATOM 3740 C CA . ALA B 1 205 ? -13.445 16.375 -2.459 1 95.81 205 ALA B CA 1
ATOM 3741 C C . ALA B 1 205 ? -14.531 17.391 -2.074 1 95.81 205 ALA B C 1
ATOM 3743 O O . ALA B 1 205 ? -15.703 17.031 -1.979 1 95.81 205 ALA B O 1
ATOM 3744 N N . GLU B 1 206 ? -14.102 18.609 -1.837 1 93.88 206 GLU B N 1
ATOM 3745 C CA . GLU B 1 206 ? -15.062 19.672 -1.519 1 93.88 206 GLU B CA 1
ATOM 3746 C C . GLU B 1 206 ? -16.031 19.906 -2.676 1 93.88 206 GLU B C 1
ATOM 3748 O O . GLU B 1 206 ? -17.234 20.062 -2.465 1 93.88 206 GLU B O 1
ATOM 3753 N N . TYR B 1 207 ? -15.484 19.922 -3.848 1 92.69 207 TYR B N 1
ATOM 3754 C CA . TYR B 1 207 ? -16.312 20.047 -5.039 1 92.69 207 TYR B CA 1
ATOM 3755 C C . TYR B 1 207 ? -17.359 18.938 -5.105 1 92.69 207 TYR B C 1
ATOM 3757 O O . TYR B 1 207 ? -18.531 19.203 -5.348 1 92.69 207 TYR B O 1
ATOM 3765 N N . ALA B 1 208 ? -16.953 17.719 -4.91 1 95.44 208 ALA B N 1
ATOM 3766 C CA . ALA B 1 208 ? -17.875 16.578 -4.922 1 95.44 208 ALA B CA 1
ATOM 3767 C C . ALA B 1 208 ? -18.984 16.75 -3.885 1 95.44 208 ALA B C 1
ATOM 3769 O O . ALA B 1 208 ? -20.156 16.625 -4.207 1 95.44 208 ALA B O 1
ATOM 3770 N N . ARG B 1 209 ? -18.609 17.031 -2.682 1 94.94 209 ARG B N 1
ATOM 3771 C CA . ARG B 1 209 ? -19.562 17.234 -1.594 1 94.94 209 ARG B CA 1
ATOM 3772 C C . ARG B 1 209 ? -20.562 18.344 -1.941 1 94.94 209 ARG B C 1
ATOM 3774 O O . ARG B 1 209 ? -21.766 18.172 -1.757 1 94.94 209 ARG B O 1
ATOM 3781 N N . ASP B 1 210 ? -20.031 19.406 -2.445 1 94.88 210 ASP B N 1
ATOM 3782 C CA . ASP B 1 210 ? -20.859 20.562 -2.764 1 94.88 210 ASP B CA 1
ATOM 3783 C C . ASP B 1 210 ? -21.844 20.234 -3.887 1 94.88 210 ASP B C 1
ATOM 3785 O O . ASP B 1 210 ? -22.875 20.906 -4.031 1 94.88 210 ASP B O 1
ATOM 3789 N N . ASN B 1 211 ? -21.562 19.266 -4.668 1 94.69 211 ASN B N 1
ATOM 3790 C CA . ASN B 1 211 ? -22.422 18.844 -5.762 1 94.69 211 ASN B CA 1
ATOM 3791 C C . ASN B 1 211 ? -23.25 17.609 -5.391 1 94.69 211 ASN B C 1
ATOM 3793 O O . ASN B 1 211 ? -23.781 16.922 -6.266 1 94.69 211 ASN B O 1
ATOM 3797 N N . GLY B 1 212 ? -23.219 17.281 -4.129 1 95.81 212 GLY B N 1
ATOM 3798 C CA . GLY B 1 212 ? -24.156 16.281 -3.609 1 95.81 212 GLY B CA 1
ATOM 3799 C C . GLY B 1 212 ? -23.609 14.875 -3.666 1 95.81 212 GLY B C 1
ATOM 3800 O O . GLY B 1 212 ? -24.344 13.906 -3.449 1 95.81 212 GLY B O 1
ATOM 3801 N N . VAL B 1 213 ? -22.375 14.695 -4.02 1 96.75 213 VAL B N 1
ATOM 3802 C CA . VAL B 1 213 ? -21.75 13.383 -4.043 1 96.75 213 VAL B CA 1
ATOM 3803 C C . VAL B 1 213 ? -21.25 13.016 -2.645 1 96.75 213 VAL B C 1
ATOM 3805 O O . VAL B 1 213 ? -20.453 13.742 -2.059 1 96.75 213 VAL B O 1
ATOM 3808 N N . PRO B 1 214 ? -21.734 11.938 -2.076 1 97.81 214 PRO B N 1
ATOM 3809 C CA . PRO B 1 214 ? -21.219 11.531 -0.764 1 97.81 214 PRO B CA 1
ATOM 3810 C C . PRO B 1 214 ? -19.719 11.242 -0.777 1 97.81 214 PRO B C 1
ATOM 3812 O O . PRO B 1 214 ? -19.203 10.734 -1.771 1 97.81 214 PRO B O 1
ATOM 3815 N N . VAL B 1 215 ? -19.125 11.547 0.4 1 98.19 215 VAL B N 1
ATOM 3816 C CA . VAL B 1 215 ? -17.688 11.367 0.519 1 98.19 215 VAL B CA 1
ATOM 3817 C C . VAL B 1 215 ? -17.375 10.367 1.632 1 98.19 215 VAL B C 1
ATOM 3819 O O . VAL B 1 215 ? -17.891 10.5 2.748 1 98.19 215 VAL B O 1
ATOM 3822 N N . VAL B 1 216 ? -16.641 9.352 1.305 1 98.56 216 VAL B N 1
ATOM 3823 C CA . VAL B 1 216 ? -16.016 8.445 2.26 1 98.56 216 VAL B CA 1
ATOM 3824 C C . VAL B 1 216 ? -14.508 8.703 2.305 1 98.56 216 VAL B C 1
ATOM 3826 O O . VAL B 1 216 ? -13.828 8.625 1.28 1 98.56 216 VAL B O 1
ATOM 3829 N N . ALA B 1 217 ? -13.992 8.992 3.496 1 98.56 217 ALA B N 1
ATOM 3830 C CA . ALA B 1 217 ? -12.602 9.43 3.6 1 98.56 217 ALA B CA 1
ATOM 3831 C C . ALA B 1 217 ? -11.773 8.43 4.406 1 98.56 217 ALA B C 1
ATOM 3833 O O . ALA B 1 217 ? -12.227 7.918 5.426 1 98.56 217 ALA B O 1
ATOM 3834 N N . VAL B 1 218 ? -10.602 8.102 3.865 1 98.56 218 VAL B N 1
ATOM 3835 C CA . VAL B 1 218 ? -9.508 7.492 4.621 1 98.56 218 VAL B CA 1
ATOM 3836 C C . VAL B 1 218 ? -8.469 8.555 4.977 1 98.56 218 VAL B C 1
ATOM 3838 O O . VAL B 1 218 ? -7.812 9.102 4.09 1 98.56 218 VAL B O 1
ATOM 3841 N N . THR B 1 219 ? -8.375 8.859 6.266 1 96.69 219 THR B N 1
ATOM 3842 C CA . THR B 1 219 ? -7.512 9.969 6.664 1 96.69 219 THR B CA 1
ATOM 3843 C C . THR B 1 219 ? -6.871 9.695 8.023 1 96.69 219 THR B C 1
ATOM 3845 O O . THR B 1 219 ? -7.012 8.602 8.57 1 96.69 219 THR B O 1
ATOM 3848 N N . ASP B 1 220 ? -6.066 10.664 8.492 1 92.94 220 ASP B N 1
ATOM 3849 C CA . ASP B 1 220 ? -5.168 10.367 9.602 1 92.94 220 ASP B CA 1
ATOM 3850 C C . ASP B 1 220 ? -5.672 10.984 10.906 1 92.94 220 ASP B C 1
ATOM 3852 O O . ASP B 1 220 ? -5.078 10.781 11.969 1 92.94 220 ASP B O 1
ATOM 3856 N N . SER B 1 221 ? -6.773 11.734 10.805 1 87.12 221 SER B N 1
ATOM 3857 C CA . SER B 1 221 ? -7.254 12.422 12 1 87.12 221 SER B CA 1
ATOM 3858 C C . SER B 1 221 ? -8.742 12.727 11.898 1 87.12 221 SER B C 1
ATOM 3860 O O . SER B 1 221 ? -9.266 12.953 10.805 1 87.12 221 SER B O 1
ATOM 3862 N N . GLU B 1 222 ? -9.422 12.789 13.047 1 86.69 222 GLU B N 1
ATOM 3863 C CA . GLU B 1 222 ? -10.836 13.148 13.109 1 86.69 222 GLU B CA 1
ATOM 3864 C C . GLU B 1 222 ? -11.039 14.633 12.812 1 86.69 222 GLU B C 1
ATOM 3866 O O . GLU B 1 222 ? -12.156 15.07 12.531 1 86.69 222 GLU B O 1
ATOM 3871 N N . VAL B 1 223 ? -9.922 15.359 12.797 1 79.19 223 VAL B N 1
ATOM 3872 C CA . VAL B 1 223 ? -10.047 16.797 12.555 1 79.19 223 VAL B CA 1
ATOM 3873 C C . VAL B 1 223 ? -9.391 17.156 11.227 1 79.19 223 VAL B C 1
ATOM 3875 O O . VAL B 1 223 ? -9.203 18.344 10.922 1 79.19 223 VAL B O 1
ATOM 3878 N N . ALA B 1 224 ? -8.977 16.156 10.508 1 85.75 224 ALA B N 1
ATOM 3879 C CA . ALA B 1 224 ? -8.414 16.391 9.18 1 85.75 224 ALA B CA 1
ATOM 3880 C C . ALA B 1 224 ? -9.422 17.094 8.281 1 85.75 224 ALA B C 1
ATOM 3882 O O . ALA B 1 224 ? -10.633 16.969 8.477 1 85.75 224 ALA B O 1
ATOM 3883 N N . PRO B 1 225 ? -8.914 17.859 7.297 1 87.06 225 PRO B N 1
ATOM 3884 C CA . PRO B 1 225 ? -9.812 18.562 6.387 1 87.06 225 PRO B CA 1
ATOM 3885 C C . PRO B 1 225 ? -10.883 17.656 5.781 1 87.06 225 PRO B C 1
ATOM 3887 O O . PRO B 1 225 ? -12.055 18.031 5.715 1 87.06 225 PRO B O 1
ATOM 3890 N N . LEU B 1 226 ? -10.531 16.453 5.43 1 93.44 226 LEU B N 1
ATOM 3891 C CA . LEU B 1 226 ? -11.492 15.531 4.824 1 93.44 226 LEU B CA 1
ATOM 3892 C C . LEU B 1 226 ? -12.547 15.102 5.836 1 93.44 226 LEU B C 1
ATOM 3894 O O . LEU B 1 226 ? -13.695 14.844 5.473 1 93.44 226 LEU B O 1
ATOM 3898 N N . ALA B 1 227 ? -12.125 14.984 7.09 1 89.44 227 ALA B N 1
ATOM 3899 C CA . ALA B 1 227 ? -13.039 14.539 8.133 1 89.44 227 ALA B CA 1
ATOM 3900 C C . ALA B 1 227 ? -14.195 15.531 8.312 1 89.44 227 ALA B C 1
ATOM 3902 O O . ALA B 1 227 ? -15.289 15.148 8.727 1 89.44 227 ALA B O 1
ATOM 3903 N N . GLN B 1 228 ? -13.992 16.734 7.875 1 87.19 228 GLN B N 1
ATOM 3904 C CA . GLN B 1 228 ? -14.977 17.797 8.062 1 87.19 228 GLN B CA 1
ATOM 3905 C C . GLN B 1 228 ? -16.062 17.734 6.984 1 87.19 228 GLN B C 1
ATOM 3907 O O . GLN B 1 228 ? -17.141 18.297 7.148 1 87.19 228 GLN B O 1
ATOM 3912 N N . ILE B 1 229 ? -15.836 17.016 5.977 1 90.81 229 ILE B N 1
ATOM 3913 C CA . ILE B 1 229 ? -16.781 17.078 4.867 1 90.81 229 ILE B CA 1
ATOM 3914 C C . ILE B 1 229 ? -17.297 15.672 4.559 1 90.81 229 ILE B C 1
ATOM 3916 O O . ILE B 1 229 ? -18.281 15.508 3.832 1 90.81 229 ILE B O 1
ATOM 3920 N N . ALA B 1 230 ? -16.688 14.633 5.113 1 96.25 230 ALA B N 1
ATOM 3921 C CA . ALA B 1 230 ? -17 13.25 4.75 1 96.25 230 ALA B CA 1
ATOM 3922 C C . ALA B 1 230 ? -18.219 12.75 5.5 1 96.25 230 ALA B C 1
ATOM 3924 O O . ALA B 1 230 ? -18.453 13.125 6.652 1 96.25 230 ALA B O 1
ATOM 3925 N N . GLU B 1 231 ? -18.969 11.914 4.883 1 95.31 231 GLU B N 1
ATOM 3926 C CA . GLU B 1 231 ? -20.094 11.227 5.512 1 95.31 231 GLU B CA 1
ATOM 3927 C C . GLU B 1 231 ? -19.609 10.078 6.395 1 95.31 231 GLU B C 1
ATOM 3929 O O . GLU B 1 231 ? -20.25 9.758 7.406 1 95.31 231 GLU B O 1
ATOM 3934 N N . ALA B 1 232 ? -18.578 9.445 5.988 1 96.56 232 ALA B N 1
ATOM 3935 C CA . ALA B 1 232 ? -17.906 8.383 6.742 1 96.56 232 ALA B CA 1
ATOM 3936 C C . ALA B 1 232 ? -16.391 8.547 6.691 1 96.56 232 ALA B C 1
ATOM 3938 O O . ALA B 1 232 ? -15.836 8.898 5.652 1 96.56 232 ALA B O 1
ATOM 3939 N N . ILE B 1 233 ? -15.812 8.312 7.848 1 96.69 233 ILE B N 1
ATOM 3940 C CA . ILE B 1 233 ? -14.359 8.461 7.914 1 96.69 233 ILE B CA 1
ATOM 3941 C C . ILE B 1 233 ? -13.734 7.203 8.516 1 96.69 233 ILE B C 1
ATOM 3943 O O . ILE B 1 233 ? -14.305 6.598 9.422 1 96.69 233 ILE B O 1
ATOM 3947 N N . ILE B 1 234 ? -12.711 6.789 7.938 1 98.38 234 ILE B N 1
ATOM 3948 C CA . ILE B 1 234 ? -11.797 5.801 8.508 1 98.38 234 ILE B CA 1
ATOM 3949 C C . ILE B 1 234 ? -10.477 6.469 8.883 1 98.38 234 ILE B C 1
ATOM 3951 O O . ILE B 1 234 ? -9.773 6.992 8.016 1 98.38 234 ILE B O 1
ATOM 3955 N N . VAL B 1 235 ? -10.18 6.484 10.172 1 95.88 235 VAL B N 1
ATOM 3956 C CA . VAL B 1 235 ? -8.953 7.098 10.656 1 95.88 235 VAL B CA 1
ATOM 3957 C C . VAL B 1 235 ? -7.848 6.043 10.742 1 95.88 235 VAL B C 1
ATOM 3959 O O . VAL B 1 235 ? -8.023 5.008 11.398 1 95.88 235 VAL B O 1
ATOM 3962 N N . VAL B 1 236 ? -6.742 6.305 10.078 1 97.44 236 VAL B N 1
ATOM 3963 C CA . VAL B 1 236 ? -5.633 5.355 10.062 1 97.44 236 VAL B CA 1
ATOM 3964 C C . VAL B 1 236 ? -4.406 5.984 10.719 1 97.44 236 VAL B C 1
ATOM 3966 O O . VAL B 1 236 ? -4.156 7.18 10.562 1 97.44 236 VAL B O 1
ATOM 3969 N N . PRO B 1 237 ? -3.666 5.18 11.453 1 94.25 237 PRO B N 1
ATOM 3970 C CA . PRO B 1 237 ? -2.389 5.68 11.977 1 94.25 237 PRO B CA 1
ATOM 3971 C C . PRO B 1 237 ? -1.338 5.852 10.875 1 94.25 237 PRO B C 1
ATOM 3973 O O . PRO B 1 237 ? -1.291 5.066 9.93 1 94.25 237 PRO B O 1
ATOM 3976 N N . THR B 1 238 ? -0.481 6.902 11.039 1 94.56 238 THR B N 1
ATOM 3977 C CA . THR B 1 238 ? 0.524 7.176 10.016 1 94.56 238 THR B CA 1
ATOM 3978 C C . THR B 1 238 ? 1.896 7.383 10.656 1 94.56 238 THR B C 1
ATOM 3980 O O . THR B 1 238 ? 2.869 7.68 9.961 1 94.56 238 THR B O 1
ATOM 3983 N N . GLU B 1 239 ? 2.02 7.289 11.953 1 90 239 GLU B N 1
ATOM 3984 C CA . GLU B 1 239 ? 3.291 7.512 12.633 1 90 239 GLU B CA 1
ATOM 3985 C C . GLU B 1 239 ? 4.363 6.555 12.125 1 90 239 GLU B C 1
ATOM 3987 O O . GLU B 1 239 ? 4.09 5.375 11.883 1 90 239 GLU B O 1
ATOM 3992 N N . SER B 1 240 ? 5.566 7.066 11.938 1 92.69 240 SER B N 1
ATOM 3993 C CA . SER B 1 240 ? 6.676 6.27 11.43 1 92.69 240 SER B CA 1
ATOM 3994 C C . SER B 1 240 ? 8.008 6.754 11.984 1 92.69 240 SER B C 1
ATOM 3996 O O . SER B 1 240 ? 8.203 7.949 12.203 1 92.69 240 SER B O 1
ATOM 3998 N N . PRO B 1 241 ? 8.891 5.816 12.242 1 89.62 241 PRO B N 1
ATOM 3999 C CA . PRO B 1 241 ? 10.25 6.238 12.602 1 89.62 241 PRO B CA 1
ATOM 4000 C C . PRO B 1 241 ? 11.023 6.82 11.414 1 89.62 241 PRO B C 1
ATOM 4002 O O . PRO B 1 241 ? 12.109 7.375 11.594 1 89.62 241 PRO B O 1
ATOM 4005 N N . SER B 1 242 ? 10.492 6.699 10.273 1 92 242 SER B N 1
ATOM 4006 C CA . SER B 1 242 ? 11.141 7.246 9.094 1 92 242 SER B CA 1
ATOM 4007 C C . SER B 1 242 ? 10.75 8.703 8.867 1 92 242 SER B C 1
ATOM 4009 O O . SER B 1 242 ? 9.93 9.25 9.602 1 92 242 SER B O 1
ATOM 4011 N N . PHE B 1 243 ? 11.391 9.352 7.855 1 87.56 243 PHE B N 1
ATOM 4012 C CA . PHE B 1 243 ? 11.133 10.75 7.531 1 87.56 243 PHE B CA 1
ATOM 4013 C C . PHE B 1 243 ? 9.758 10.914 6.906 1 87.56 243 PHE B C 1
ATOM 4015 O O . PHE B 1 243 ? 9.219 12.023 6.867 1 87.56 243 PHE B O 1
ATOM 4022 N N . LEU B 1 244 ? 9.219 9.883 6.418 1 90.25 244 LEU B N 1
ATOM 4023 C CA . LEU B 1 244 ? 7.91 9.914 5.77 1 90.25 244 LEU B CA 1
ATOM 4024 C C . LEU B 1 244 ? 6.867 9.188 6.609 1 90.25 244 LEU B C 1
ATOM 4026 O O . LEU B 1 244 ? 7.184 8.203 7.281 1 90.25 244 LEU B O 1
ATOM 4030 N N . HIS B 1 245 ? 5.691 9.602 6.566 1 92.12 245 HIS B N 1
ATOM 4031 C CA . HIS B 1 245 ? 4.574 8.938 7.234 1 92.12 245 HIS B CA 1
ATOM 4032 C C . HIS B 1 245 ? 4.328 7.551 6.648 1 92.12 245 HIS B C 1
ATOM 4034 O O . HIS B 1 245 ? 4.605 7.309 5.473 1 92.12 245 HIS B O 1
ATOM 4040 N N . ALA B 1 246 ? 3.812 6.648 7.477 1 95.94 246 ALA B N 1
ATOM 4041 C CA . ALA B 1 246 ? 3.455 5.309 7.02 1 95.94 246 ALA B CA 1
ATOM 4042 C C . ALA B 1 246 ? 2.125 5.324 6.27 1 95.94 246 ALA B C 1
ATOM 4044 O O . ALA B 1 246 ? 1.16 5.945 6.719 1 95.94 246 ALA B O 1
ATOM 4045 N N . MET B 1 247 ? 2.068 4.629 5.156 1 97.62 247 MET B N 1
ATOM 4046 C CA . MET B 1 247 ? 0.839 4.547 4.375 1 97.62 247 MET B CA 1
ATOM 4047 C C . MET B 1 247 ? 0.312 3.115 4.34 1 97.62 247 MET B C 1
ATOM 4049 O O . MET B 1 247 ? -0.816 2.875 3.908 1 97.62 247 MET B O 1
ATOM 4053 N N . ALA B 1 248 ? 1.041 2.146 4.82 1 98.5 248 ALA B N 1
ATOM 4054 C CA . ALA B 1 248 ? 0.662 0.737 4.781 1 98.5 248 ALA B CA 1
ATOM 4055 C C . ALA B 1 248 ? -0.658 0.503 5.512 1 98.5 248 ALA B C 1
ATOM 4057 O O . ALA B 1 248 ? -1.49 -0.288 5.062 1 98.5 248 ALA B O 1
ATOM 4058 N N . PRO B 1 249 ? -0.917 1.189 6.652 1 98.56 249 PRO B N 1
ATOM 4059 C CA . PRO B 1 249 ? -2.221 0.994 7.289 1 98.56 249 PRO B CA 1
ATOM 4060 C C . PRO B 1 249 ? -3.385 1.42 6.398 1 98.56 249 PRO B C 1
ATOM 4062 O O . PRO B 1 249 ? -4.383 0.704 6.297 1 98.56 249 PRO B O 1
ATOM 4065 N N . ALA B 1 250 ? -3.234 2.586 5.789 1 98.69 250 ALA B N 1
ATOM 4066 C CA . ALA B 1 250 ? -4.266 3.029 4.855 1 98.69 250 ALA B CA 1
ATOM 4067 C C . ALA B 1 250 ? -4.41 2.053 3.689 1 98.69 250 ALA B C 1
ATOM 4069 O O . ALA B 1 250 ? -5.52 1.778 3.234 1 98.69 250 ALA B O 1
ATOM 4070 N N . PHE B 1 251 ? -3.312 1.568 3.225 1 98.56 251 PHE B N 1
ATOM 4071 C CA . PHE B 1 251 ? -3.291 0.597 2.139 1 98.56 251 PHE B CA 1
ATOM 4072 C C . PHE B 1 251 ? -4.02 -0.68 2.539 1 98.56 251 PHE B C 1
ATOM 4074 O O . PHE B 1 251 ? -4.797 -1.229 1.755 1 98.56 251 PHE B O 1
ATOM 4081 N N . ALA B 1 252 ? -3.787 -1.164 3.699 1 98.69 252 ALA B N 1
ATOM 4082 C CA . ALA B 1 252 ? -4.48 -2.338 4.219 1 98.69 252 ALA B CA 1
ATOM 4083 C C . ALA B 1 252 ? -5.988 -2.1 4.281 1 98.69 252 ALA B C 1
ATOM 4085 O O . ALA B 1 252 ? -6.777 -2.998 3.979 1 98.69 252 ALA B O 1
ATOM 4086 N N . VAL B 1 253 ? -6.383 -0.935 4.684 1 98.75 253 VAL B N 1
ATOM 4087 C CA . VAL B 1 253 ? -7.797 -0.583 4.734 1 98.75 253 VAL B CA 1
ATOM 4088 C C . VAL B 1 253 ? -8.406 -0.69 3.34 1 98.75 253 VAL B C 1
ATOM 4090 O O . VAL B 1 253 ? -9.523 -1.189 3.182 1 98.75 253 VAL B O 1
ATOM 4093 N N . ALA B 1 254 ? -7.695 -0.229 2.328 1 98.44 254 ALA B N 1
ATOM 4094 C CA . ALA B 1 254 ? -8.172 -0.332 0.952 1 98.44 254 ALA B CA 1
ATOM 4095 C C . ALA B 1 254 ? -8.406 -1.789 0.56 1 98.44 254 ALA B C 1
ATOM 4097 O O . ALA B 1 254 ? -9.398 -2.111 -0.097 1 98.44 254 ALA B O 1
ATOM 4098 N N . GLU B 1 255 ? -7.469 -2.672 0.965 1 98 255 GLU B N 1
ATOM 4099 C CA . GLU B 1 255 ? -7.625 -4.094 0.682 1 98 255 GLU B CA 1
ATOM 4100 C C . GLU B 1 255 ? -8.875 -4.656 1.357 1 98 255 GLU B C 1
ATOM 4102 O O . GLU B 1 255 ? -9.633 -5.406 0.743 1 98 255 GLU B O 1
ATOM 4107 N N . VAL B 1 256 ? -9.086 -4.281 2.561 1 98.44 256 VAL B N 1
ATOM 4108 C CA . VAL B 1 256 ? -10.211 -4.781 3.344 1 98.44 256 VAL B CA 1
ATOM 4109 C C . VAL B 1 256 ? -11.523 -4.293 2.736 1 98.44 256 VAL B C 1
ATOM 4111 O O . VAL B 1 256 ? -12.453 -5.074 2.549 1 98.44 256 VAL B O 1
ATOM 4114 N N . LEU B 1 257 ? -11.594 -2.992 2.439 1 98.12 257 LEU B N 1
ATOM 4115 C CA . LEU B 1 257 ? -12.805 -2.436 1.84 1 98.12 257 LEU B CA 1
ATOM 4116 C C . LEU B 1 257 ? -13.148 -3.156 0.541 1 98.12 257 LEU B C 1
ATOM 4118 O O . LEU B 1 257 ? -14.297 -3.549 0.33 1 98.12 257 LEU B O 1
ATOM 4122 N N . GLY B 1 258 ? -12.141 -3.338 -0.326 1 96.75 258 GLY B N 1
ATOM 4123 C CA . GLY B 1 258 ? -12.367 -4.043 -1.577 1 96.75 258 GLY B CA 1
ATOM 4124 C C . GLY B 1 258 ? -12.883 -5.457 -1.381 1 96.75 258 GLY B C 1
ATOM 4125 O O . GLY B 1 258 ? -13.805 -5.887 -2.072 1 96.75 258 GLY B O 1
ATOM 4126 N N . ALA B 1 259 ? -12.289 -6.125 -0.443 1 95.62 259 ALA B N 1
ATOM 4127 C CA . ALA B 1 259 ? -12.68 -7.504 -0.158 1 95.62 259 ALA B CA 1
ATOM 4128 C C . ALA B 1 259 ? -14.117 -7.566 0.347 1 95.62 259 ALA B C 1
ATOM 4130 O O . ALA B 1 259 ? -14.891 -8.445 -0.062 1 95.62 259 ALA B O 1
ATOM 4131 N N . LEU B 1 260 ? -14.469 -6.695 1.29 1 96.44 260 LEU B N 1
ATOM 4132 C CA . LEU B 1 260 ? -15.82 -6.684 1.849 1 96.44 260 LEU B CA 1
ATOM 4133 C C . LEU B 1 260 ? -16.859 -6.449 0.757 1 96.44 260 LEU B C 1
ATOM 4135 O O . LEU B 1 260 ? -17.891 -7.117 0.728 1 96.44 260 LEU B O 1
ATOM 4139 N N . ILE B 1 261 ? -16.594 -5.566 -0.145 1 94.5 261 ILE B N 1
ATOM 4140 C CA . ILE B 1 261 ? -17.531 -5.234 -1.215 1 94.5 261 ILE B CA 1
ATOM 4141 C C . ILE B 1 261 ? -17.672 -6.426 -2.16 1 94.5 261 ILE B C 1
ATOM 4143 O O . ILE B 1 261 ? -18.781 -6.758 -2.586 1 94.5 261 ILE B O 1
ATOM 4147 N N . ALA B 1 262 ? -16.562 -7.043 -2.477 1 91.12 262 ALA B N 1
ATOM 4148 C CA . ALA B 1 262 ? -16.594 -8.219 -3.34 1 91.12 262 ALA B CA 1
ATOM 4149 C C . ALA B 1 262 ? -17.484 -9.312 -2.748 1 91.12 262 ALA B C 1
ATOM 4151 O O . ALA B 1 262 ? -18.234 -9.977 -3.471 1 91.12 262 ALA B O 1
ATOM 4152 N N . GLY B 1 263 ? -17.422 -9.438 -1.483 1 90.44 263 GLY B N 1
ATOM 4153 C CA . GLY B 1 263 ? -18.172 -10.484 -0.808 1 90.44 263 GLY B CA 1
ATOM 4154 C C . GLY B 1 263 ? -19.656 -10.188 -0.734 1 90.44 263 GLY B C 1
ATOM 4155 O O . GLY B 1 263 ? -20.469 -11.102 -0.535 1 90.44 263 GLY B O 1
ATOM 4156 N N . ARG B 1 264 ? -20 -8.992 -0.894 1 88.88 264 ARG B N 1
ATOM 4157 C CA . ARG B 1 264 ? -21.406 -8.578 -0.811 1 88.88 264 ARG B CA 1
ATOM 4158 C C . ARG B 1 264 ? -22.109 -8.742 -2.156 1 88.88 264 ARG B C 1
ATOM 4160 O O . ARG B 1 264 ? -23.328 -8.766 -2.221 1 88.88 264 ARG B O 1
ATOM 4167 N N . GLY B 1 265 ? -21.406 -8.719 -3.256 1 82.56 265 GLY B N 1
ATOM 4168 C CA . GLY B 1 265 ? -21.969 -8.609 -4.59 1 82.56 265 GLY B CA 1
ATOM 4169 C C . GLY B 1 265 ? -22.688 -9.867 -5.035 1 82.56 265 GLY B C 1
ATOM 4170 O O . GLY B 1 265 ? -23.438 -9.852 -6.016 1 82.56 265 GLY B O 1
ATOM 4171 N N . GLY B 1 266 ? -22.641 -10.984 -4.391 1 78.19 266 GLY B N 1
ATOM 4172 C CA . GLY B 1 266 ? -23.391 -12.195 -4.719 1 78.19 266 GLY B CA 1
ATOM 4173 C C . GLY B 1 266 ? -23.047 -12.75 -6.09 1 78.19 266 GLY B C 1
ATOM 4174 O O . GLY B 1 266 ? -21.875 -12.789 -6.477 1 78.19 266 GLY B O 1
ATOM 4175 N N . GLU B 1 267 ? -24.109 -13.023 -6.848 1 80.69 267 GLU B N 1
ATOM 4176 C CA . GLU B 1 267 ? -23.969 -13.703 -8.133 1 80.69 267 GLU B CA 1
ATOM 4177 C C . GLU B 1 267 ? -23.391 -12.766 -9.195 1 80.69 267 GLU B C 1
ATOM 4179 O O . GLU B 1 267 ? -22.625 -13.188 -10.055 1 80.69 267 GLU B O 1
ATOM 4184 N N . ALA B 1 268 ? -23.812 -11.539 -9.148 1 82.81 268 ALA B N 1
ATOM 4185 C CA . ALA B 1 268 ? -23.344 -10.57 -10.141 1 82.81 268 ALA B CA 1
ATOM 4186 C C . ALA B 1 268 ? -21.828 -10.375 -10.031 1 82.81 268 ALA B C 1
ATOM 4188 O O . ALA B 1 268 ? -21.125 -10.305 -11.047 1 82.81 268 ALA B O 1
ATOM 4189 N N . THR B 1 269 ? -21.344 -10.289 -8.859 1 85.94 269 THR B N 1
ATOM 4190 C CA . THR B 1 269 ? -19.906 -10.148 -8.625 1 85.94 269 THR B CA 1
ATOM 4191 C C . THR B 1 269 ? -19.156 -11.391 -9.086 1 85.94 269 THR B C 1
ATOM 4193 O O . THR B 1 269 ? -18.094 -11.289 -9.695 1 85.94 269 THR B O 1
ATOM 4196 N N . LEU B 1 270 ? -19.734 -12.508 -8.836 1 82.75 270 LEU B N 1
ATOM 4197 C CA . LEU B 1 270 ? -19.094 -13.758 -9.242 1 82.75 270 LEU B CA 1
ATOM 4198 C C . LEU B 1 270 ? -19.031 -13.867 -10.766 1 82.75 270 LEU B C 1
ATOM 4200 O O . LEU B 1 270 ? -18.016 -14.297 -11.32 1 82.75 270 LEU B O 1
ATOM 4204 N N . ALA B 1 271 ? -20.078 -13.477 -11.391 1 85.06 271 ALA B N 1
ATOM 4205 C CA . ALA B 1 271 ? -20.094 -13.492 -12.852 1 85.06 271 ALA B CA 1
ATOM 4206 C C . ALA B 1 271 ? -19.062 -12.539 -13.43 1 85.06 271 ALA B C 1
ATOM 4208 O O . ALA B 1 271 ? -18.391 -12.867 -14.422 1 85.06 271 ALA B O 1
ATOM 4209 N N . ALA B 1 272 ? -19 -11.398 -12.844 1 85.75 272 ALA B N 1
ATOM 4210 C CA . ALA B 1 272 ? -18 -10.422 -13.289 1 85.75 272 ALA B CA 1
ATOM 4211 C C . ALA B 1 272 ? -16.594 -10.969 -13.117 1 85.75 272 ALA B C 1
ATOM 4213 O O . ALA B 1 272 ? -15.734 -10.781 -13.984 1 85.75 272 ALA B O 1
ATOM 4214 N N . LEU B 1 273 ? -16.344 -11.633 -12.031 1 86.69 273 LEU B N 1
ATOM 4215 C CA . LEU B 1 273 ? -15.031 -12.203 -11.758 1 86.69 273 LEU B CA 1
ATOM 4216 C C . LEU B 1 273 ? -14.719 -13.328 -12.742 1 86.69 273 LEU B C 1
ATOM 4218 O O . LEU B 1 273 ? -13.57 -13.484 -13.164 1 86.69 273 LEU B O 1
ATOM 4222 N N . GLU B 1 274 ? -15.734 -14.062 -13.062 1 83.31 274 GLU B N 1
ATOM 4223 C CA . GLU B 1 274 ? -15.555 -15.117 -14.062 1 83.31 274 GLU B CA 1
ATOM 4224 C C . GLU B 1 274 ? -15.172 -14.523 -15.414 1 83.31 274 GLU B C 1
ATOM 4226 O O . GLU B 1 274 ? -14.312 -15.062 -16.109 1 83.31 274 GLU B O 1
ATOM 4231 N N . ARG B 1 275 ? -15.898 -13.516 -15.766 1 83.56 275 ARG B N 1
ATOM 4232 C CA . ARG B 1 275 ? -15.57 -12.828 -17.016 1 83.56 275 ARG B CA 1
ATOM 4233 C C . ARG B 1 275 ? -14.148 -12.281 -16.984 1 83.56 275 ARG B C 1
ATOM 4235 O O . ARG B 1 275 ? -13.422 -12.375 -17.969 1 83.56 275 ARG B O 1
ATOM 4242 N N . PHE B 1 276 ? -13.828 -11.773 -15.891 1 85.5 276 PHE B N 1
ATOM 4243 C CA . PHE B 1 276 ? -12.484 -11.227 -15.734 1 85.5 276 PHE B CA 1
ATOM 4244 C C . PHE B 1 276 ? -11.438 -12.328 -15.852 1 85.5 276 PHE B C 1
ATOM 4246 O O . PHE B 1 276 ? -10.453 -12.18 -16.562 1 85.5 276 PHE B O 1
ATOM 4253 N N . ASP B 1 277 ? -11.656 -13.391 -15.203 1 84.62 277 ASP B N 1
ATOM 4254 C CA . ASP B 1 277 ? -10.773 -14.547 -15.305 1 84.62 277 ASP B CA 1
ATOM 4255 C C . ASP B 1 277 ? -10.625 -15 -16.75 1 84.62 277 ASP B C 1
ATOM 4257 O O . ASP B 1 277 ? -9.516 -15.289 -17.203 1 84.62 277 ASP B O 1
ATOM 4261 N N . GLY B 1 278 ? -11.766 -15.086 -17.375 1 80.5 278 GLY B N 1
ATOM 4262 C CA . GLY B 1 278 ? -11.75 -15.484 -18.766 1 80.5 278 GLY B CA 1
ATOM 4263 C C . GLY B 1 278 ? -10.953 -14.547 -19.656 1 80.5 278 GLY B C 1
ATOM 4264 O O . GLY B 1 278 ? -10.219 -14.992 -20.531 1 80.5 278 GLY B O 1
ATOM 4265 N N . GLN B 1 279 ? -11.102 -13.289 -19.453 1 80.94 279 GLN B N 1
ATOM 4266 C CA . GLN B 1 279 ? -10.352 -12.289 -20.203 1 80.94 279 GLN B CA 1
ATOM 4267 C C . GLN B 1 279 ? -8.852 -12.445 -19.984 1 80.94 279 GLN B C 1
ATOM 4269 O O . GLN B 1 279 ? -8.07 -12.406 -20.938 1 80.94 279 GLN B O 1
ATOM 4274 N N . LEU B 1 280 ? -8.477 -12.57 -18.719 1 84.06 280 LEU B N 1
ATOM 4275 C CA . LEU B 1 280 ? -7.059 -12.719 -18.406 1 84.06 280 LEU B CA 1
ATOM 4276 C C . LEU B 1 280 ? -6.488 -13.977 -19.062 1 84.06 280 LEU B C 1
ATOM 4278 O O . LEU B 1 280 ? -5.363 -13.969 -19.562 1 84.06 280 LEU B O 1
ATOM 4282 N N . ALA B 1 281 ? -7.254 -14.984 -19.031 1 78.06 281 ALA B N 1
ATOM 4283 C CA . ALA B 1 281 ? -6.828 -16.234 -19.672 1 78.06 281 ALA B CA 1
ATOM 4284 C C . ALA B 1 281 ? -6.688 -16.062 -21.172 1 78.06 281 ALA B C 1
ATOM 4286 O O . ALA B 1 281 ? -5.688 -16.469 -21.766 1 78.06 281 ALA B O 1
ATOM 4287 N N . ALA B 1 282 ? -7.695 -15.445 -21.812 1 75.06 282 ALA B N 1
ATOM 4288 C CA . ALA B 1 282 ? -7.711 -15.258 -23.25 1 75.06 282 ALA B CA 1
ATOM 4289 C C . ALA B 1 282 ? -6.527 -14.414 -23.719 1 75.06 282 ALA B C 1
ATOM 4291 O O . ALA B 1 282 ? -5.996 -14.617 -24.812 1 75.06 282 ALA B O 1
ATOM 4292 N N . LEU B 1 283 ? -6.105 -13.57 -22.844 1 80.25 283 LEU B N 1
ATOM 4293 C CA . LEU B 1 283 ? -5.027 -12.648 -23.203 1 80.25 283 LEU B CA 1
ATOM 4294 C C . LEU B 1 283 ? -3.691 -13.141 -22.656 1 80.25 283 LEU B C 1
ATOM 4296 O O . LEU B 1 283 ? -2.686 -12.43 -22.734 1 80.25 283 LEU B O 1
ATOM 4300 N N . ASN B 1 284 ? -3.615 -14.234 -22.031 1 82.38 284 ASN B N 1
ATOM 4301 C CA . ASN B 1 284 ? -2.396 -14.805 -21.469 1 82.38 284 ASN B CA 1
ATOM 4302 C C . ASN B 1 284 ? -1.708 -13.828 -20.531 1 82.38 284 ASN B C 1
ATOM 4304 O O . ASN B 1 284 ? -0.495 -13.625 -20.609 1 82.38 284 ASN B O 1
ATOM 4308 N N . THR B 1 285 ? -2.469 -13.242 -19.734 1 84 285 THR B N 1
ATOM 4309 C CA . THR B 1 285 ? -1.991 -12.188 -18.844 1 84 285 THR B CA 1
ATOM 4310 C C . THR B 1 285 ? -1.054 -12.758 -17.781 1 84 285 THR B C 1
ATOM 4312 O O . THR B 1 285 ? -0.059 -12.125 -17.422 1 84 285 THR B O 1
ATOM 4315 N N . HIS B 1 286 ? -1.428 -13.961 -17.297 1 86.25 286 HIS B N 1
ATOM 4316 C CA . HIS B 1 286 ? -0.623 -14.57 -16.25 1 86.25 286 HIS B CA 1
ATOM 4317 C C . HIS B 1 286 ? 0.106 -15.812 -16.766 1 86.25 286 HIS B C 1
ATOM 4319 O O . HIS B 1 286 ? -0.374 -16.484 -17.688 1 86.25 286 HIS B O 1
ATOM 4325 N N . LEU B 1 287 ? 1.314 -16.047 -16.172 1 81 287 LEU B N 1
ATOM 4326 C CA . LEU B 1 287 ? 2.064 -17.25 -16.531 1 81 287 LEU B CA 1
ATOM 4327 C C . LEU B 1 287 ? 1.261 -18.516 -16.203 1 81 287 LEU B C 1
ATOM 4329 O O . LEU B 1 287 ? 0.593 -18.578 -15.172 1 81 287 LEU B O 1
ATOM 4333 N N . GLN B 1 288 ? 1.178 -19.328 -17.25 1 65.38 288 GLN B N 1
ATOM 4334 C CA . GLN B 1 288 ? 0.489 -20.594 -17.062 1 65.38 288 GLN B CA 1
ATOM 4335 C C . GLN B 1 288 ? 1.385 -21.609 -16.359 1 65.38 288 GLN B C 1
ATOM 4337 O O . GLN B 1 288 ? 2.605 -21.594 -16.531 1 65.38 288 GLN B O 1
ATOM 4342 N N . SER B 1 289 ? 0.935 -22.047 -15.211 1 54.47 289 SER B N 1
ATOM 4343 C CA . SER B 1 289 ? 1.708 -23.109 -14.586 1 54.47 289 SER B CA 1
ATOM 4344 C C . SER B 1 289 ? 2.17 -24.141 -15.617 1 54.47 289 SER B C 1
ATOM 4346 O O . SER B 1 289 ? 1.411 -24.5 -16.516 1 54.47 289 SER B O 1
ATOM 4348 N N . ARG B 1 290 ? 3.463 -24.125 -16.062 1 42.25 290 ARG B N 1
ATOM 4349 C CA . ARG B 1 290 ? 3.994 -25.078 -17.031 1 42.25 290 ARG B CA 1
ATOM 4350 C C . ARG B 1 290 ? 3.352 -26.453 -16.859 1 42.25 290 ARG B C 1
ATOM 4352 O O . ARG B 1 290 ? 3.434 -27.047 -15.789 1 42.25 290 ARG B O 1
ATOM 4359 N N . ASN B 1 291 ? 2.238 -26.625 -17.375 1 36.47 291 ASN B N 1
ATOM 4360 C CA . ASN B 1 291 ? 1.917 -28.031 -17.609 1 36.47 291 ASN B CA 1
ATOM 4361 C C . ASN B 1 291 ? 3.154 -28.828 -18 1 36.47 291 ASN B C 1
ATOM 4363 O O . ASN B 1 291 ? 3.896 -28.422 -18.891 1 36.47 291 ASN B O 1
ATOM 4367 N N . SER B 1 292 ? 3.916 -29.406 -17.031 1 33 292 SER B N 1
ATOM 4368 C CA . SER B 1 292 ? 4.832 -30.438 -17.5 1 33 292 SER B CA 1
ATOM 4369 C C . SER B 1 292 ? 4.297 -31.125 -18.75 1 33 292 SER B C 1
ATOM 4371 O O . SER B 1 292 ? 3.273 -31.812 -18.703 1 33 292 SER B O 1
ATOM 4373 N N . LYS B 1 293 ? 4.25 -30.578 -19.906 1 34.66 293 LYS B N 1
ATOM 4374 C CA . LYS B 1 293 ? 4.078 -31.312 -21.156 1 34.66 293 LYS B CA 1
ATOM 4375 C C . LYS B 1 293 ? 4.613 -32.75 -21.031 1 34.66 293 LYS B C 1
ATOM 4377 O O . LYS B 1 293 ? 5.676 -32.969 -20.453 1 34.66 293 LYS B O 1
ATOM 4382 N N . ARG B 1 294 ? 3.824 -33.781 -21.359 1 33.81 294 ARG B N 1
ATOM 4383 C CA . ARG B 1 294 ? 4.039 -35.125 -21.812 1 33.81 294 ARG B CA 1
ATOM 4384 C C . ARG B 1 294 ? 5.27 -35.219 -22.703 1 33.81 294 ARG B C 1
ATOM 4386 O O . ARG B 1 294 ? 5.398 -34.469 -23.672 1 33.81 294 ARG B O 1
ATOM 4393 N N . ALA B 1 295 ? 6.512 -35.531 -22.219 1 31 295 ALA B N 1
ATOM 4394 C CA . ALA B 1 295 ? 7.398 -36.094 -23.219 1 31 295 ALA B CA 1
ATOM 4395 C C . ALA B 1 295 ? 6.598 -36.75 -24.344 1 31 295 ALA B C 1
ATOM 4397 O O . ALA B 1 295 ? 5.66 -37.5 -24.094 1 31 295 ALA B O 1
ATOM 4398 N N . PRO B 1 296 ? 6.746 -36.281 -25.516 1 30.59 296 PRO B N 1
ATOM 4399 C CA . PRO B 1 296 ? 6.328 -37.375 -26.391 1 30.59 296 PRO B CA 1
ATOM 4400 C C . PRO B 1 296 ? 6.93 -38.719 -25.969 1 30.59 296 PRO B C 1
ATOM 4402 O O . PRO B 1 296 ? 8 -38.75 -25.375 1 30.59 296 PRO B O 1
#

Secondary structure (DSSP, 8-state):
--S-TTHHHHHHHGGGS-HHHHHHHHHHHH-HHHHHHS-HHHHHHHHTS-HHHHHHHHHHTT-SSHHHHHHHHHHHHHHHHS-HHHHHHHHHHHHHHH-HHHHHHHHHHHHHHHHHHTTSHHHHHHHHHHHHHHHHSS-EEEEE-GGGHHHHHHHHHHHHHH-S-EEES--TTTTTTGGGGG--TTSEEEEE--SSPBHHHHHHHHHHHHTT--EEEEES-TTSGGGGT-SEEEE-----SSSS---HHHHHHHHHHHHHHHHHSHHHHHHHHHHHHHHHHHTT-B----------/--S-TTHHHHHHHHTTS-HHHHHHHHHHHH-HHHHHHS-HHHHHHHHTS-HHHHHHHHHHTT-SSHHHHHHHHHHHHHHHSS-HHHHHHHHHHHHHHH-HHHHHHHHHHHHHHHHHHTTSHHHHHHHHHHHHHHHHSS-EEEEE-GGGHHHHHHHHHHHHHH-S-EEES--TTTTTTGGGGG--TTSEEEEE--SSPBHHHHHHHHHHHHTT--EEEEES-TTSGGGGT-SEEEE-----SSSS---HHHHHHHHHHHHHHHHHSHHHHHHHHHHHHHHHHHTT-B----------